Protein AF-U4LTZ2-F1 (afdb_monomer_lite)

Foldseek 3Di:
DDDDDDDDPPPPPPLDALVVLLVVLVVCVVVVVLVSSLVSLVSSCVVPVLPLSSLLSNLVSCVSVVVLVVSLVSLVSSCVNDPDPVSNVVSLLSNLVSCLLQLVLVVSLVSLVPDDDDPSSVVSNCSSCCSVVVDPCLVSLVSNLPSPDPAQALVNVVVVCVVPVDAAAEEAEADEPDQCVVVLVNVLRVLVNVVVDDDDDHHYHYDHHYPDLLSVLLVLLLLVLLQVLQVLQVVPPPPDPVSVLSNLLSLVLNLCLEANQKFFPVSLVVSLVLLVQLVVCPQQSVRPNDHDDPVSVVSSNVVSVVSNPDPADPDPPPLCVQVPLVPPPPPPVPVVVQPVPVVNCVSLDPVVVLQVVVCNNGVDHDRDLVCCCVPPVVLNVLSVPDDPPPRNPVNSVCCNPGMGGNPSYDPDPVSHPSRPSVSSCCVPPVVSSHSD

Radius of gyration: 26.59 Å; chains: 1; bounding box: 80×64×67 Å

Sequence (436 aa):
MVGSKIATTNDSAEILPAWIALNNAKAQYSDGDFLTAIQSCLHALKFDSSDRAALLTLSAAYYEAGLYTKCRVWTLKALSLAEDRKDIQTLMLRHVTCCIYLGRFSEARGALDCFTRTKETERLATAAEIEYNADPPETKMLRESWKTFPAFTAGQLNNIRQKKKSPLDMHFFHAATIDAKDVFTQLQQICFYEEIQTDKLDKFYFEVSDFRPETMARNVIIFRMLHEVSKIQFTKISSTLETTERQQFIVGVIWYIYSEGIMPGYVETYILDLIRDMKEAGDSFGIPWIKCDPNTRARILDIWDYWAKTPGPHCTLGMNYCKLEPSSSDISGNDTFILQSPGVVQLLGQKVEMEYTNYMATGIVYPPSHVMTLMEPELATIIAEAKEGETPNKLLAYLEKNWKENRFGSKDPEDEHHCFGITLFMKRNPHQLLNL

pLDDT: mean 75.07, std 19.48, range [31.27, 97.94]

Secondary structure (DSSP, 8-state):
-----------------HHHHHHHHHHHHHTT-HHHHHHHHHHHHHH-TT-HHHHHHHHHHHHHTT-HHHHHHHHHHHHHT--SHHHHHHHHHHHHHHHHHTT-HHHHHHHHTTSPP-HHHHHHHHHHHHHHHH--HHHHHHHHHTTTS----HHHHHHHHHHH-SPPEEEEEEESS--HHHHHHHHHHHHHHHHT--S---EEEEEEE-S-HHHHHHHHHHHHHHHHHHHHHHT-----HHHHHHHHHHHHHHHHHHH-SEEEHHHHHHHHHHHHHHHHTGGGTT-TT----HHHHHHHHHHHHHHHH--S-S-SS-GGGGG----TTT--TTSTHHHHSHHHHHHH-HHHHHHHHHHHHHS-PPPPHHHHHHH-HHHHHHHHH--TTTHHHHHHHHHHHHEEE-TTS---GGGGGG-HHHHHHHHH-GGGTT--

Structure (mmCIF, N/CA/C/O backbone):
data_AF-U4LTZ2-F1
#
_entry.id   AF-U4LTZ2-F1
#
loop_
_atom_site.group_PDB
_atom_site.id
_atom_site.type_symbol
_atom_site.label_atom_id
_atom_site.label_alt_id
_atom_site.label_comp_id
_atom_site.label_asym_id
_atom_site.label_entity_id
_atom_site.label_seq_id
_atom_site.pdbx_PDB_ins_code
_atom_site.Cartn_x
_atom_site.Cartn_y
_atom_site.Cartn_z
_atom_site.occupancy
_atom_site.B_iso_or_equiv
_atom_site.auth_seq_id
_atom_site.auth_comp_id
_atom_site.auth_asym_id
_atom_site.auth_atom_id
_atom_site.pdbx_PDB_model_num
ATOM 1 N N . MET A 1 1 ? 52.451 -40.640 6.951 1.00 38.72 1 MET A N 1
ATOM 2 C CA . MET A 1 1 ? 52.751 -39.630 5.914 1.00 38.72 1 MET A CA 1
ATOM 3 C C . MET A 1 1 ? 51.749 -39.807 4.786 1.00 38.72 1 MET A C 1
ATOM 5 O O . MET A 1 1 ? 51.929 -40.680 3.953 1.00 38.72 1 MET A O 1
ATOM 9 N N . VAL A 1 2 ? 50.651 -39.052 4.821 1.00 34.81 2 VAL A N 1
ATOM 10 C CA . VAL A 1 2 ? 49.630 -39.012 3.764 1.00 34.81 2 VAL A CA 1
ATOM 11 C C . VAL A 1 2 ? 49.649 -37.578 3.253 1.00 34.81 2 VAL A C 1
ATOM 13 O O . VAL A 1 2 ? 49.277 -36.664 3.980 1.00 34.81 2 VAL A O 1
ATOM 16 N N . GLY A 1 3 ? 50.212 -37.369 2.064 1.00 34.78 3 GLY A N 1
ATOM 17 C CA . GLY A 1 3 ? 50.300 -36.050 1.444 1.00 34.78 3 GLY A CA 1
ATOM 18 C C . GLY A 1 3 ? 49.043 -35.768 0.634 1.00 34.78 3 GLY A C 1
ATOM 19 O O . GLY A 1 3 ? 48.853 -36.370 -0.421 1.00 34.78 3 GLY A O 1
ATOM 20 N N . SER A 1 4 ? 48.193 -34.855 1.108 1.00 39.09 4 SER A N 1
ATOM 21 C CA . SER A 1 4 ? 47.094 -34.310 0.313 1.00 39.09 4 SER A CA 1
ATOM 22 C C . SER A 1 4 ? 47.651 -33.310 -0.702 1.00 39.09 4 SER A C 1
ATOM 24 O O . SER A 1 4 ? 48.144 -32.244 -0.329 1.00 39.09 4 SER A O 1
ATOM 26 N N . LYS A 1 5 ? 47.567 -33.637 -1.993 1.00 42.34 5 LYS A N 1
ATOM 27 C CA . LYS A 1 5 ? 47.712 -32.650 -3.066 1.00 42.34 5 LYS A CA 1
ATOM 28 C C . LYS A 1 5 ? 46.421 -31.837 -3.139 1.00 42.34 5 LYS A C 1
ATOM 30 O O . LYS A 1 5 ? 45.392 -32.355 -3.556 1.00 42.34 5 LYS A O 1
ATOM 35 N N . ILE A 1 6 ? 46.495 -30.576 -2.730 1.00 42.31 6 ILE A N 1
ATOM 36 C CA . ILE A 1 6 ? 45.483 -29.566 -3.038 1.00 42.31 6 ILE A CA 1
ATOM 37 C C . ILE A 1 6 ? 45.640 -29.246 -4.528 1.00 42.31 6 ILE A C 1
ATOM 39 O O . ILE A 1 6 ? 46.666 -28.711 -4.945 1.00 42.31 6 ILE A O 1
ATOM 43 N N . ALA A 1 7 ? 44.656 -29.636 -5.335 1.00 38.16 7 ALA A N 1
ATOM 44 C CA . ALA A 1 7 ? 44.539 -29.191 -6.714 1.00 38.16 7 ALA A CA 1
ATOM 45 C C . ALA A 1 7 ? 43.946 -27.778 -6.702 1.00 38.16 7 ALA A C 1
ATOM 47 O O . ALA A 1 7 ? 42.752 -27.598 -6.491 1.00 38.16 7 ALA A O 1
ATOM 48 N N . THR A 1 8 ? 44.791 -26.770 -6.886 1.00 38.75 8 THR A N 1
ATOM 49 C CA . THR A 1 8 ? 44.350 -25.416 -7.220 1.00 38.75 8 THR A CA 1
ATOM 50 C C . THR A 1 8 ? 43.966 -25.405 -8.696 1.00 38.75 8 THR A C 1
ATOM 52 O O . THR A 1 8 ? 44.840 -25.388 -9.566 1.00 38.75 8 THR A O 1
ATOM 55 N N . THR A 1 9 ? 42.669 -25.457 -8.992 1.00 39.28 9 THR A N 1
ATOM 56 C CA . THR A 1 9 ? 42.139 -25.113 -10.314 1.00 39.28 9 THR A CA 1
ATOM 57 C C . THR A 1 9 ? 42.358 -23.620 -10.526 1.00 39.28 9 THR A C 1
ATOM 59 O O . THR A 1 9 ? 41.601 -22.782 -10.044 1.00 39.28 9 THR A O 1
ATOM 62 N N . ASN A 1 10 ? 43.455 -23.288 -11.202 1.00 42.06 10 ASN A N 1
ATOM 63 C CA . ASN A 1 10 ? 43.619 -21.999 -11.855 1.00 42.06 10 ASN A CA 1
ATOM 64 C C . ASN A 1 10 ? 42.600 -21.957 -13.003 1.00 42.06 10 ASN A C 1
ATOM 66 O O . ASN A 1 10 ? 42.905 -22.387 -14.113 1.00 42.06 10 ASN A O 1
ATOM 70 N N . ASP A 1 11 ? 41.394 -21.459 -12.731 1.00 44.59 11 ASP A N 1
ATOM 71 C CA . ASP A 1 11 ? 40.487 -20.968 -13.770 1.00 44.59 11 ASP A CA 1
ATOM 72 C C . ASP A 1 11 ? 41.087 -19.673 -14.330 1.00 44.59 11 ASP A C 1
ATOM 74 O O . ASP A 1 11 ? 40.676 -18.554 -14.016 1.00 44.59 11 ASP A O 1
ATOM 78 N N . SER A 1 12 ? 42.124 -19.815 -15.155 1.00 49.34 12 SER A N 1
ATOM 79 C CA . SER A 1 12 ? 42.506 -18.769 -16.092 1.00 49.34 12 SER A CA 1
ATOM 80 C C . SER A 1 12 ? 41.389 -18.688 -17.123 1.00 49.34 12 SER A C 1
ATOM 82 O O . SER A 1 12 ? 41.449 -19.365 -18.148 1.00 49.34 12 SER A O 1
ATOM 84 N N . ALA A 1 13 ? 40.340 -17.922 -16.806 1.00 59.56 13 ALA A N 1
ATOM 85 C CA . ALA A 1 13 ? 39.268 -17.606 -17.734 1.00 59.56 13 ALA A CA 1
ATOM 86 C C . ALA A 1 13 ? 39.912 -17.126 -19.036 1.00 59.56 13 ALA A C 1
ATOM 88 O O . ALA A 1 13 ? 40.577 -16.087 -19.067 1.00 59.56 13 ALA A O 1
ATOM 89 N N . GLU A 1 14 ? 39.798 -17.953 -20.072 1.00 68.69 14 GLU A N 1
ATOM 90 C CA . GLU A 1 14 ? 40.414 -17.713 -21.364 1.00 68.69 14 GLU A CA 1
ATOM 91 C C . GLU A 1 14 ? 39.910 -16.356 -21.863 1.00 68.69 14 GLU A C 1
ATOM 93 O O . GLU A 1 14 ? 38.704 -16.129 -21.987 1.00 68.69 14 GLU A O 1
ATOM 98 N N . ILE A 1 15 ? 40.831 -15.403 -22.030 1.00 74.94 15 ILE A N 1
ATOM 99 C CA . ILE A 1 15 ? 40.488 -14.042 -22.434 1.00 74.94 15 ILE A CA 1
ATOM 100 C C . ILE A 1 15 ? 40.034 -14.117 -23.891 1.00 74.94 15 ILE A C 1
ATOM 102 O O . ILE A 1 15 ? 40.852 -14.118 -24.811 1.00 74.94 15 ILE A O 1
ATOM 106 N N . LEU A 1 16 ? 38.722 -14.220 -24.096 1.00 79.50 16 LEU A N 1
ATOM 107 C CA . LEU A 1 16 ? 38.135 -14.245 -25.425 1.00 79.50 16 LEU A CA 1
ATOM 108 C C . LEU A 1 16 ? 38.397 -12.897 -26.115 1.00 79.50 16 LEU A C 1
ATOM 110 O O . LEU A 1 16 ? 38.091 -11.846 -25.547 1.00 79.50 16 LEU A O 1
ATOM 114 N N . PRO A 1 17 ? 38.923 -12.890 -27.353 1.00 89.62 17 PRO A N 1
ATOM 115 C CA . PRO A 1 17 ? 39.001 -11.681 -28.158 1.00 89.62 17 PRO A CA 1
ATOM 116 C C . PRO A 1 17 ? 37.637 -10.985 -28.264 1.00 89.62 17 PRO A C 1
ATOM 118 O O . PRO A 1 17 ? 36.605 -11.644 -28.416 1.00 89.62 17 PRO A O 1
ATOM 121 N N . ALA A 1 18 ? 37.637 -9.648 -28.260 1.00 89.38 18 ALA A N 1
ATOM 122 C CA . ALA A 1 18 ? 36.423 -8.823 -28.250 1.00 89.38 18 ALA A CA 1
ATOM 123 C C . ALA A 1 18 ? 35.392 -9.216 -29.327 1.00 89.38 18 ALA A C 1
ATOM 125 O O . ALA A 1 18 ? 34.194 -9.288 -29.056 1.00 89.38 18 ALA A O 1
ATOM 126 N N . TRP A 1 19 ? 35.861 -9.544 -30.536 1.00 92.38 19 TRP A N 1
ATOM 127 C CA . TRP A 1 19 ? 34.999 -9.938 -31.653 1.00 92.38 19 TRP A CA 1
ATOM 128 C C . TRP A 1 19 ? 34.313 -11.299 -31.440 1.00 92.38 19 TRP A C 1
ATOM 130 O O . TRP A 1 19 ? 33.182 -11.483 -31.891 1.00 92.38 19 TRP A O 1
ATOM 140 N N . ILE A 1 20 ? 34.952 -12.239 -30.726 1.00 94.06 20 ILE A N 1
ATOM 141 C CA . ILE A 1 20 ? 34.343 -13.531 -30.372 1.00 94.06 20 ILE A CA 1
ATOM 142 C C . ILE A 1 20 ? 33.246 -13.305 -29.334 1.00 94.06 20 ILE A C 1
ATOM 144 O O . ILE A 1 20 ? 32.132 -13.796 -29.501 1.00 94.06 20 ILE A O 1
ATOM 148 N N . ALA A 1 21 ? 33.528 -12.499 -28.307 1.00 92.62 21 ALA A N 1
ATOM 149 C CA . ALA A 1 21 ? 32.544 -12.151 -27.287 1.00 92.62 21 ALA A CA 1
ATOM 150 C C . ALA A 1 21 ? 31.312 -11.453 -27.888 1.00 92.62 21 ALA A C 1
ATOM 152 O O . ALA A 1 21 ? 30.181 -11.790 -27.543 1.00 92.62 21 ALA A O 1
ATOM 153 N N . LEU A 1 22 ? 31.507 -10.544 -28.849 1.00 96.12 22 LEU A N 1
ATOM 154 C CA . LEU A 1 22 ? 30.402 -9.894 -29.552 1.00 96.12 22 LEU A CA 1
ATOM 155 C C . LEU A 1 22 ? 29.582 -10.871 -30.413 1.00 96.12 22 LEU A C 1
ATOM 157 O O . LEU A 1 22 ? 28.353 -10.787 -30.431 1.00 96.12 22 LEU A O 1
ATOM 161 N N . ASN A 1 23 ? 30.227 -11.798 -31.126 1.00 97.06 23 ASN A N 1
ATOM 162 C CA . ASN A 1 23 ? 29.515 -12.807 -31.916 1.00 97.06 23 ASN A CA 1
ATOM 163 C C . ASN A 1 23 ? 28.696 -13.748 -31.026 1.00 97.06 23 ASN A C 1
ATOM 165 O O . ASN A 1 23 ? 27.533 -14.014 -31.333 1.00 97.06 23 ASN A O 1
ATOM 169 N N . ASN A 1 24 ? 29.260 -14.170 -29.891 1.00 95.38 24 ASN A N 1
ATOM 170 C CA . ASN A 1 24 ? 28.544 -14.956 -28.888 1.00 95.38 24 ASN A CA 1
ATOM 171 C C . ASN A 1 24 ? 27.339 -14.186 -28.340 1.00 95.38 24 ASN A C 1
ATOM 173 O O . ASN A 1 24 ? 26.249 -14.744 -28.269 1.00 95.38 24 ASN A O 1
ATOM 177 N N . ALA A 1 25 ? 27.501 -12.892 -28.040 1.00 96.62 25 ALA A N 1
ATOM 178 C CA . ALA A 1 25 ? 26.405 -12.056 -27.556 1.00 96.62 25 ALA A CA 1
ATOM 179 C C . ALA A 1 25 ? 25.235 -11.988 -28.551 1.00 96.62 25 ALA A C 1
ATOM 181 O O . ALA A 1 25 ? 24.076 -12.073 -28.153 1.00 96.62 25 ALA A O 1
ATOM 182 N N . LYS A 1 26 ? 25.521 -11.862 -29.854 1.00 97.44 26 LYS A N 1
ATOM 183 C CA . LYS A 1 26 ? 24.489 -11.834 -30.904 1.00 97.44 26 LYS A CA 1
ATOM 184 C C . LYS A 1 26 ? 23.765 -13.173 -31.052 1.00 97.44 26 LYS A C 1
ATOM 186 O O . LYS A 1 26 ? 22.551 -13.172 -31.258 1.00 97.44 26 LYS A O 1
ATOM 191 N N . ALA A 1 27 ? 24.493 -14.286 -30.952 1.00 97.12 27 ALA A N 1
ATOM 192 C CA . ALA A 1 27 ? 23.903 -15.623 -30.970 1.00 97.12 27 ALA A CA 1
ATOM 193 C C . ALA A 1 27 ? 22.973 -15.817 -29.762 1.00 97.12 27 ALA A C 1
ATOM 195 O O . ALA A 1 27 ? 21.786 -16.054 -29.940 1.00 97.12 27 ALA A O 1
ATOM 196 N N . GLN A 1 28 ? 23.475 -15.547 -28.554 1.00 96.94 28 GLN A N 1
ATOM 197 C CA . GLN A 1 28 ? 22.717 -15.640 -27.300 1.00 96.94 28 GLN A CA 1
ATOM 198 C C . GLN A 1 28 ? 21.469 -14.752 -27.301 1.00 96.94 28 GLN A C 1
ATOM 200 O O . GLN A 1 28 ? 20.395 -15.185 -26.894 1.00 96.94 28 GLN A O 1
ATOM 205 N N . TYR A 1 29 ? 21.584 -13.520 -27.809 1.00 96.31 29 TYR A N 1
ATOM 206 C CA . TYR A 1 29 ? 20.436 -12.628 -27.961 1.00 96.31 29 TYR A CA 1
ATOM 207 C C . TYR A 1 29 ? 19.381 -13.214 -28.910 1.00 96.31 29 TYR A C 1
ATOM 209 O O . TYR A 1 29 ? 18.190 -13.139 -28.621 1.00 96.31 29 TYR A O 1
ATOM 217 N N . SER A 1 30 ? 19.810 -13.816 -30.023 1.00 95.38 30 SER A N 1
ATOM 218 C CA . SER A 1 30 ? 18.905 -14.454 -30.990 1.00 95.38 30 SER A CA 1
ATOM 219 C C . SER A 1 30 ? 18.222 -15.699 -30.414 1.00 95.38 30 SER A C 1
ATOM 221 O O . SER A 1 30 ? 17.079 -15.977 -30.767 1.00 95.38 30 SER A O 1
ATOM 223 N N . ASP A 1 31 ? 18.892 -16.395 -29.494 1.00 94.25 31 ASP A N 1
ATOM 224 C CA . ASP A 1 31 ? 18.363 -17.556 -28.770 1.00 94.25 31 ASP A CA 1
ATOM 225 C C . ASP A 1 31 ? 17.427 -17.168 -27.605 1.00 94.25 31 ASP A C 1
ATOM 227 O O . ASP A 1 31 ? 16.821 -18.035 -26.977 1.00 94.25 31 ASP A O 1
ATOM 231 N N . GLY A 1 32 ? 17.287 -15.870 -27.305 1.00 91.62 32 GLY A N 1
ATOM 232 C CA . GLY A 1 32 ? 16.475 -15.362 -26.195 1.00 91.62 32 GLY A CA 1
ATOM 233 C C . GLY A 1 32 ? 17.164 -15.406 -24.824 1.00 91.62 32 GLY A C 1
ATOM 234 O O . GLY A 1 32 ? 16.552 -15.041 -23.821 1.00 91.62 32 GLY A O 1
ATOM 235 N N . ASP A 1 33 ? 18.438 -15.805 -24.754 1.00 92.81 33 ASP A N 1
ATOM 236 C CA . ASP A 1 33 ? 19.234 -15.769 -23.523 1.00 92.81 33 ASP A CA 1
ATOM 237 C C . ASP A 1 33 ? 19.848 -14.377 -23.313 1.00 92.81 33 ASP 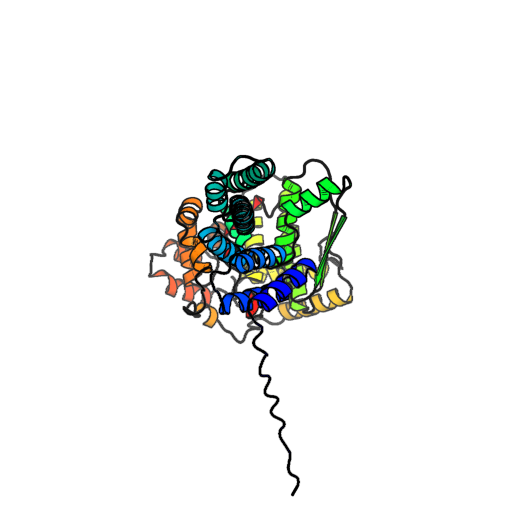A C 1
ATOM 239 O O . ASP A 1 33 ? 21.037 -14.110 -23.532 1.00 92.81 33 ASP A O 1
ATOM 243 N N . PHE A 1 34 ? 18.993 -13.444 -22.902 1.00 93.44 34 PHE A N 1
ATOM 244 C CA . PHE A 1 34 ? 19.362 -12.039 -22.778 1.00 93.44 34 PHE A CA 1
ATOM 245 C C . PHE A 1 34 ? 20.395 -11.779 -21.674 1.00 93.44 34 PHE A C 1
ATOM 247 O O . PHE A 1 34 ? 21.221 -10.876 -21.819 1.00 93.44 34 PHE A O 1
ATOM 254 N N . LEU A 1 35 ? 20.395 -12.557 -20.584 1.00 92.50 35 LEU A N 1
ATOM 255 C CA . LEU A 1 35 ? 21.333 -12.357 -19.472 1.00 92.50 35 LEU A CA 1
ATOM 256 C C . LEU A 1 35 ? 22.758 -12.747 -19.867 1.00 92.50 35 LEU A C 1
ATOM 258 O O . LEU A 1 35 ? 23.694 -11.990 -19.588 1.00 92.50 35 LEU A O 1
ATOM 262 N N . THR A 1 36 ? 22.928 -13.868 -20.569 1.00 93.31 36 THR A N 1
ATOM 263 C CA . THR A 1 36 ? 24.247 -14.268 -21.069 1.00 93.31 36 THR A CA 1
ATOM 264 C C . THR A 1 36 ? 24.713 -13.327 -22.184 1.00 93.31 36 THR A C 1
ATOM 266 O O . THR A 1 36 ? 25.872 -12.900 -22.180 1.00 93.31 36 THR A O 1
ATOM 269 N N . ALA A 1 37 ? 23.806 -12.879 -23.063 1.00 95.81 37 ALA A N 1
ATOM 270 C CA . ALA A 1 37 ? 24.116 -11.868 -24.077 1.00 95.81 37 ALA A CA 1
ATOM 271 C C . ALA A 1 37 ? 24.636 -10.555 -23.456 1.00 95.81 37 ALA A C 1
ATOM 273 O O . ALA A 1 37 ? 25.627 -9.991 -23.929 1.00 95.81 37 ALA A O 1
ATOM 274 N N . ILE A 1 38 ? 24.023 -10.092 -22.356 1.00 96.19 38 ILE A N 1
ATOM 275 C CA . ILE A 1 38 ? 24.481 -8.918 -21.593 1.00 96.19 38 ILE A CA 1
ATOM 276 C C . ILE A 1 38 ? 25.919 -9.113 -21.099 1.00 96.19 38 ILE A C 1
ATOM 278 O O . ILE A 1 38 ? 26.748 -8.217 -21.274 1.00 96.19 38 ILE A O 1
ATOM 282 N N . GLN A 1 39 ? 26.234 -10.264 -20.497 1.00 96.12 39 GLN A N 1
ATOM 283 C CA . GLN A 1 39 ? 27.578 -10.548 -19.982 1.00 96.12 39 GLN A CA 1
ATOM 284 C C . GLN A 1 39 ? 28.625 -10.552 -21.104 1.00 96.12 39 GLN A C 1
ATOM 286 O O . GLN A 1 39 ? 29.668 -9.907 -20.971 1.00 96.12 39 GLN A O 1
ATOM 291 N N . SER A 1 40 ? 28.320 -11.202 -22.228 1.00 96.12 40 SER A N 1
ATOM 292 C CA . SER A 1 40 ? 29.186 -11.253 -23.410 1.00 96.12 40 SER A CA 1
ATOM 293 C C . SER A 1 40 ? 29.420 -9.861 -24.015 1.00 96.12 40 SER A C 1
ATOM 295 O O . SER A 1 40 ? 30.558 -9.498 -24.321 1.00 96.12 40 SER A O 1
ATOM 297 N N . CYS A 1 41 ? 28.378 -9.027 -24.109 1.00 97.50 41 CYS A N 1
ATOM 298 C CA . CYS A 1 41 ? 28.506 -7.633 -24.538 1.00 97.50 41 CYS A CA 1
ATOM 299 C C . CYS A 1 41 ? 29.369 -6.801 -23.583 1.00 97.50 41 CYS A C 1
ATOM 301 O O . CYS A 1 41 ? 30.236 -6.054 -24.032 1.00 97.50 41 CYS A O 1
ATOM 303 N N . LEU A 1 42 ? 29.159 -6.921 -22.268 1.00 96.44 42 LEU A N 1
ATOM 304 C CA . LEU A 1 42 ? 29.979 -6.222 -21.275 1.00 96.44 42 LEU A CA 1
ATOM 305 C C . LEU A 1 42 ? 31.443 -6.665 -21.347 1.00 96.44 42 LEU A C 1
ATOM 307 O O . LEU A 1 42 ? 32.329 -5.836 -21.165 1.00 96.44 42 LEU A O 1
ATOM 311 N N . HIS A 1 43 ? 31.705 -7.942 -21.636 1.00 93.75 43 HIS A N 1
ATOM 312 C CA . HIS A 1 43 ? 33.056 -8.442 -21.865 1.00 93.75 43 HIS A CA 1
ATOM 313 C C . HIS A 1 43 ? 33.688 -7.813 -23.112 1.00 93.75 43 HIS A C 1
ATOM 315 O O . HIS A 1 43 ? 34.793 -7.288 -23.012 1.00 93.75 43 HIS A O 1
ATOM 321 N N . ALA A 1 44 ? 32.982 -7.771 -24.248 1.00 95.44 44 ALA A N 1
ATOM 322 C CA . ALA A 1 44 ? 33.462 -7.094 -25.457 1.00 95.44 44 ALA A CA 1
ATOM 323 C C . ALA A 1 44 ? 33.793 -5.609 -25.192 1.00 95.44 44 ALA A C 1
ATOM 325 O O . ALA A 1 44 ? 34.866 -5.130 -25.563 1.00 95.44 44 ALA A O 1
ATOM 326 N N . LEU A 1 45 ? 32.932 -4.913 -24.441 1.00 95.44 45 LEU A N 1
ATOM 327 C CA . LEU A 1 45 ? 33.111 -3.502 -24.079 1.00 95.44 45 LEU A CA 1
ATOM 328 C C . LEU A 1 45 ? 34.278 -3.232 -23.115 1.00 95.44 45 LEU A C 1
ATOM 330 O O . LEU A 1 45 ? 34.669 -2.075 -22.957 1.00 95.44 45 LEU A O 1
ATOM 334 N N . LYS A 1 46 ? 34.850 -4.257 -22.466 1.00 95.38 46 LYS A N 1
ATOM 335 C CA . LYS A 1 46 ? 36.096 -4.098 -21.692 1.00 95.38 46 LYS A CA 1
ATOM 336 C C . LYS A 1 46 ? 37.305 -3.859 -22.596 1.00 95.38 46 LYS A C 1
ATOM 338 O O . LYS A 1 46 ? 38.243 -3.202 -22.160 1.00 95.38 46 LYS A O 1
ATOM 343 N N . PHE A 1 47 ? 37.289 -4.386 -23.820 1.00 94.38 47 PHE A N 1
ATOM 344 C CA . PHE A 1 47 ? 38.374 -4.202 -24.790 1.00 94.38 47 PHE A CA 1
ATOM 345 C C . PHE A 1 47 ? 38.194 -2.930 -25.603 1.00 94.38 47 PHE A C 1
ATOM 347 O O . PHE A 1 47 ? 39.160 -2.210 -25.833 1.00 94.38 47 PHE A O 1
ATOM 354 N N . ASP A 1 48 ? 36.957 -2.646 -26.004 1.00 95.38 48 ASP A N 1
ATOM 355 C CA . ASP A 1 48 ? 36.599 -1.412 -26.688 1.00 95.38 48 ASP A CA 1
ATOM 356 C C . ASP A 1 48 ? 35.288 -0.870 -26.121 1.00 95.38 48 ASP A C 1
ATOM 358 O O . ASP A 1 48 ? 34.190 -1.298 -26.474 1.00 95.38 48 ASP A O 1
ATOM 362 N N . SER A 1 49 ? 35.404 0.113 -25.230 1.00 95.56 49 SER A N 1
ATOM 363 C CA . SER A 1 49 ? 34.248 0.715 -24.558 1.00 95.56 49 SER A CA 1
ATOM 364 C C . SER A 1 49 ? 33.338 1.540 -25.482 1.00 95.56 49 SER A C 1
ATOM 366 O O . SER A 1 49 ? 32.251 1.952 -25.046 1.00 95.56 49 SER A O 1
ATOM 368 N N . SER A 1 50 ? 33.790 1.784 -26.717 1.00 95.81 50 SER A N 1
ATOM 369 C CA . SER A 1 50 ? 33.100 2.503 -27.787 1.00 95.81 50 SER A CA 1
ATOM 370 C C . SER A 1 50 ? 32.611 1.597 -28.920 1.00 95.81 50 SER A C 1
ATOM 372 O O . SER A 1 50 ? 32.042 2.117 -29.880 1.00 95.81 50 SER A O 1
ATOM 374 N N . ASP A 1 51 ? 32.753 0.268 -28.808 1.00 96.12 51 ASP A N 1
ATOM 375 C CA . ASP A 1 51 ? 32.246 -0.666 -29.820 1.00 96.12 51 ASP A CA 1
ATOM 376 C C . ASP A 1 51 ? 30.729 -0.484 -29.999 1.00 96.12 51 ASP A C 1
ATOM 378 O O . ASP A 1 51 ? 29.898 -0.856 -29.157 1.00 96.12 51 ASP A O 1
ATOM 382 N N . ARG A 1 52 ? 30.365 0.097 -31.145 1.00 95.00 52 ARG A N 1
ATOM 383 C CA . ARG A 1 52 ? 28.987 0.445 -31.496 1.00 95.00 52 ARG A CA 1
ATOM 384 C C . ARG A 1 52 ? 28.078 -0.779 -31.530 1.00 95.00 52 ARG A C 1
ATOM 386 O O . ARG A 1 52 ? 26.944 -0.722 -31.052 1.00 95.00 52 ARG A O 1
ATOM 393 N N . ALA A 1 53 ? 28.554 -1.886 -32.097 1.00 95.19 53 ALA A N 1
ATOM 394 C CA . ALA A 1 53 ? 27.761 -3.098 -32.249 1.00 95.19 53 ALA A CA 1
ATOM 395 C C . ALA A 1 53 ? 27.512 -3.766 -30.890 1.00 95.19 53 ALA A C 1
ATOM 397 O O . ALA A 1 53 ? 26.406 -4.265 -30.645 1.00 95.19 53 ALA A O 1
ATOM 398 N N . ALA A 1 54 ? 28.496 -3.722 -29.991 1.00 97.12 54 ALA A N 1
ATOM 399 C CA . ALA A 1 54 ? 28.335 -4.192 -28.622 1.00 97.12 54 ALA A CA 1
ATOM 400 C C . ALA A 1 54 ? 27.330 -3.333 -27.835 1.00 97.12 54 ALA A C 1
ATOM 402 O O . ALA A 1 54 ? 26.451 -3.891 -27.183 1.00 97.12 54 ALA A O 1
ATOM 403 N N . LEU A 1 55 ? 27.376 -1.999 -27.945 1.00 97.75 55 LEU A N 1
ATOM 404 C CA . LEU A 1 55 ? 26.421 -1.098 -27.275 1.00 97.75 55 LEU A CA 1
ATOM 405 C C . LEU A 1 55 ? 24.975 -1.259 -27.784 1.00 97.75 55 LEU A C 1
ATOM 407 O O . LEU A 1 55 ? 24.023 -1.267 -26.992 1.00 97.75 55 LEU A O 1
ATOM 411 N N . LEU A 1 56 ? 24.796 -1.417 -29.099 1.00 97.06 56 LEU A N 1
ATOM 412 C CA . LEU A 1 56 ? 23.489 -1.672 -29.716 1.00 97.06 56 LEU A CA 1
ATOM 413 C C . LEU A 1 56 ? 22.875 -2.982 -29.215 1.00 97.06 56 LEU A C 1
ATOM 415 O O . LEU A 1 56 ? 21.706 -3.001 -28.822 1.00 97.06 56 LEU A O 1
ATOM 419 N N . THR A 1 57 ? 23.675 -4.050 -29.194 1.00 97.56 57 THR A N 1
ATOM 420 C CA . THR A 1 57 ? 23.247 -5.380 -28.736 1.00 97.56 57 THR A CA 1
ATOM 421 C C . THR A 1 57 ? 22.977 -5.376 -27.231 1.00 97.56 57 THR A C 1
ATOM 423 O O . THR A 1 57 ? 21.950 -5.881 -26.792 1.00 97.56 57 THR A O 1
ATOM 426 N N . LEU A 1 58 ? 23.828 -4.716 -26.438 1.00 97.94 58 LEU A N 1
ATOM 427 C CA . LEU A 1 58 ? 23.674 -4.611 -24.987 1.00 97.94 58 LEU A CA 1
ATOM 428 C C . LEU A 1 58 ? 22.385 -3.888 -24.591 1.00 97.94 58 LEU A C 1
ATOM 430 O O . LEU A 1 58 ? 21.646 -4.358 -23.729 1.00 97.94 58 LEU A O 1
ATOM 434 N N . SER A 1 59 ? 22.104 -2.740 -25.214 1.00 97.81 59 SER A N 1
ATOM 435 C CA . SER A 1 59 ? 20.864 -2.008 -24.943 1.00 97.81 59 SER A CA 1
ATOM 436 C C . SER A 1 59 ? 19.627 -2.801 -25.375 1.00 97.81 59 SER A C 1
ATOM 438 O O . SER A 1 59 ? 18.628 -2.776 -24.667 1.00 97.81 59 SER A O 1
ATOM 440 N N . ALA A 1 60 ? 19.693 -3.549 -26.482 1.00 97.19 60 ALA A N 1
ATOM 441 C CA . ALA A 1 60 ? 18.612 -4.441 -26.896 1.00 97.19 60 ALA A CA 1
ATOM 442 C C . ALA A 1 60 ? 18.389 -5.575 -25.882 1.00 97.19 60 ALA A C 1
ATOM 444 O O . ALA A 1 60 ? 17.262 -5.802 -25.461 1.00 97.19 60 ALA A O 1
ATOM 445 N N . ALA A 1 61 ? 19.456 -6.234 -25.430 1.00 96.12 61 ALA A N 1
ATOM 446 C CA . ALA A 1 61 ? 19.369 -7.316 -24.453 1.00 96.12 61 ALA A CA 1
ATOM 447 C C . ALA A 1 61 ? 18.812 -6.835 -23.101 1.00 96.12 61 ALA A C 1
ATOM 449 O O . ALA A 1 61 ? 17.948 -7.488 -22.524 1.00 96.12 61 ALA A O 1
ATOM 450 N N . TYR A 1 62 ? 19.225 -5.654 -22.622 1.00 95.94 62 TYR A N 1
ATOM 451 C CA . TYR A 1 62 ? 18.625 -5.057 -21.422 1.00 95.94 62 TYR A CA 1
ATOM 452 C C . TYR A 1 62 ? 17.142 -4.716 -21.595 1.00 95.94 62 TYR A C 1
ATOM 454 O O . TYR A 1 62 ? 16.395 -4.809 -20.622 1.00 95.94 62 TYR A O 1
ATOM 462 N N . TYR A 1 63 ? 16.727 -4.292 -22.792 1.00 94.81 63 TYR A N 1
ATOM 463 C CA . TYR A 1 63 ? 15.327 -3.999 -23.090 1.00 94.81 63 TYR A CA 1
ATOM 464 C C . TYR A 1 63 ? 14.465 -5.262 -23.008 1.00 94.81 63 TYR A C 1
ATOM 466 O O . TYR A 1 63 ? 13.489 -5.275 -22.264 1.00 94.81 63 TYR A O 1
ATOM 474 N N . GLU A 1 64 ? 14.861 -6.330 -23.707 1.00 91.19 64 GLU A N 1
ATOM 475 C CA . GLU A 1 64 ? 14.115 -7.598 -23.722 1.00 91.19 64 GLU A CA 1
ATOM 476 C C . GLU A 1 64 ? 14.099 -8.288 -22.347 1.00 91.19 64 GLU A C 1
ATOM 478 O O . GLU A 1 64 ? 13.124 -8.936 -21.982 1.00 91.19 64 GLU A O 1
ATOM 483 N N . ALA A 1 65 ? 15.141 -8.087 -21.533 1.00 81.69 65 ALA A N 1
ATOM 484 C CA . ALA A 1 65 ? 15.187 -8.559 -20.149 1.00 81.69 65 ALA A CA 1
ATOM 485 C C . ALA A 1 65 ? 14.340 -7.718 -19.165 1.00 81.69 65 ALA A C 1
ATOM 487 O O . ALA A 1 65 ? 14.361 -7.988 -17.965 1.00 81.69 65 ALA A O 1
ATOM 488 N N . GLY A 1 66 ? 13.653 -6.661 -19.619 1.00 79.94 66 GLY A N 1
ATOM 489 C CA . GLY A 1 66 ? 12.853 -5.772 -18.765 1.00 79.94 66 GLY A CA 1
ATOM 490 C C . GLY A 1 66 ? 13.668 -4.842 -17.852 1.00 79.94 66 GLY A C 1
ATOM 491 O O . GLY A 1 66 ? 13.118 -4.158 -16.991 1.00 79.94 66 GLY A O 1
ATOM 492 N N . LEU A 1 67 ? 14.989 -4.764 -18.034 1.00 82.69 67 LEU A N 1
ATOM 493 C CA . LEU A 1 67 ? 15.906 -3.973 -17.205 1.00 82.69 67 LEU A CA 1
ATOM 494 C C . LEU A 1 67 ? 16.008 -2.523 -17.717 1.00 82.69 67 LEU A C 1
ATOM 496 O O . LEU A 1 67 ? 17.088 -2.033 -18.073 1.00 82.69 67 LEU A O 1
ATOM 500 N N . TYR A 1 68 ? 14.875 -1.817 -17.757 1.00 87.31 68 TYR A N 1
ATOM 501 C CA . TYR A 1 68 ? 14.720 -0.542 -18.472 1.00 87.31 68 TYR A CA 1
ATOM 502 C C . TYR A 1 68 ? 15.650 0.586 -17.996 1.00 87.31 68 TYR A C 1
ATOM 504 O O . TYR A 1 68 ? 16.120 1.372 -18.822 1.00 87.31 68 TYR A O 1
ATOM 512 N N . THR A 1 69 ? 15.993 0.653 -16.704 1.00 87.44 69 THR A N 1
ATOM 513 C CA . THR A 1 69 ? 16.942 1.653 -16.172 1.00 87.44 69 THR A CA 1
ATOM 514 C C . THR A 1 69 ? 18.327 1.486 -16.795 1.00 87.44 69 THR A C 1
ATOM 516 O O . THR A 1 69 ? 18.897 2.445 -17.322 1.00 87.44 69 THR A O 1
ATOM 519 N N . LYS A 1 70 ? 18.848 0.250 -16.809 1.00 90.75 70 LYS A N 1
ATOM 520 C CA . LYS A 1 70 ? 20.137 -0.072 -17.439 1.00 90.75 70 LYS A CA 1
ATOM 521 C C . LYS A 1 70 ? 20.050 0.096 -18.952 1.00 90.75 70 LYS A C 1
ATOM 523 O O . LYS A 1 70 ? 20.932 0.720 -19.539 1.00 90.75 70 LYS A O 1
ATOM 528 N N . CYS A 1 71 ? 18.964 -0.375 -19.570 1.00 94.62 71 CYS A N 1
ATOM 529 C CA . CYS A 1 71 ? 18.713 -0.177 -20.994 1.00 94.62 71 CYS A CA 1
ATOM 530 C C . CYS A 1 71 ? 18.823 1.301 -21.378 1.00 94.62 71 CYS A C 1
ATOM 532 O O . CYS A 1 71 ? 19.531 1.627 -22.328 1.00 94.62 71 CYS A O 1
ATOM 534 N N . ARG A 1 72 ? 18.169 2.207 -20.638 1.00 95.06 72 ARG A N 1
ATOM 535 C CA . ARG A 1 72 ? 18.187 3.652 -20.910 1.00 95.06 72 ARG A CA 1
ATOM 536 C C . ARG A 1 72 ? 19.607 4.220 -20.881 1.00 95.06 72 ARG A C 1
ATOM 538 O O . ARG A 1 72 ? 19.980 4.921 -21.817 1.00 95.06 72 ARG A O 1
ATOM 545 N N . VAL A 1 73 ? 20.399 3.894 -19.856 1.00 95.19 73 VAL A N 1
ATOM 546 C CA . VAL A 1 73 ? 21.799 4.351 -19.730 1.00 95.19 73 VAL A CA 1
ATOM 547 C C . VAL A 1 73 ? 22.625 3.925 -20.945 1.00 95.19 73 VAL A C 1
ATOM 549 O O . VAL A 1 73 ? 23.260 4.756 -21.594 1.00 95.19 73 VAL A O 1
ATOM 552 N N . TRP A 1 74 ? 22.573 2.640 -21.299 1.00 96.81 74 TRP A N 1
ATOM 553 C CA . TRP A 1 74 ? 23.348 2.112 -22.422 1.00 96.81 74 TRP A CA 1
ATOM 554 C C . TRP A 1 74 ? 22.825 2.580 -23.783 1.00 96.81 74 TRP A C 1
ATOM 556 O O . TRP A 1 74 ? 23.617 2.786 -24.697 1.00 96.81 74 TRP A O 1
ATOM 566 N N . THR A 1 75 ? 21.519 2.826 -23.907 1.00 97.12 75 THR A N 1
ATOM 567 C CA . THR A 1 75 ? 20.906 3.411 -25.110 1.00 97.12 75 THR A CA 1
ATOM 568 C C . THR A 1 75 ? 21.405 4.836 -25.344 1.00 97.12 75 THR A C 1
ATOM 570 O O . THR A 1 75 ? 21.776 5.168 -26.464 1.00 97.12 75 THR A O 1
ATOM 573 N N . LEU A 1 76 ? 21.480 5.668 -24.298 1.00 95.62 76 LEU A N 1
ATOM 574 C CA . LEU A 1 76 ? 22.018 7.031 -24.399 1.00 95.62 76 LEU A CA 1
ATOM 575 C C . LEU A 1 76 ? 23.509 7.033 -24.764 1.00 95.62 76 LEU A C 1
ATOM 577 O O . LEU A 1 76 ? 23.933 7.815 -25.613 1.00 95.62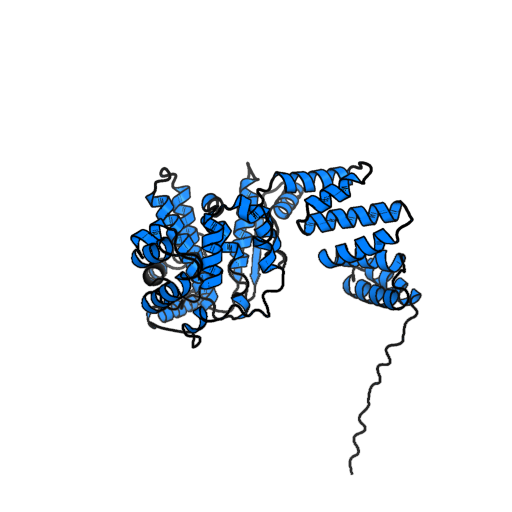 76 LEU A O 1
ATOM 581 N N . LYS A 1 77 ? 24.295 6.112 -24.189 1.00 95.38 77 LYS A N 1
ATOM 582 C CA . LYS A 1 77 ? 25.702 5.934 -24.574 1.00 95.38 77 LYS A CA 1
ATOM 583 C C . LYS A 1 77 ? 25.831 5.523 -26.045 1.00 95.38 77 LYS A C 1
ATOM 585 O O . LYS A 1 77 ? 26.629 6.106 -26.769 1.00 95.38 77 LYS A O 1
ATOM 590 N N . ALA A 1 78 ? 25.016 4.573 -26.503 1.00 96.69 78 ALA A N 1
ATOM 591 C CA . ALA A 1 78 ? 24.987 4.164 -27.904 1.00 96.69 78 ALA A CA 1
ATOM 592 C C . ALA A 1 78 ? 24.593 5.328 -28.833 1.00 96.69 78 ALA A C 1
ATOM 594 O O . ALA A 1 78 ? 25.218 5.504 -29.871 1.00 96.69 78 ALA A O 1
ATOM 595 N N . LEU A 1 79 ? 23.616 6.156 -28.437 1.00 95.12 79 LEU A N 1
ATOM 596 C CA . LEU A 1 79 ? 23.184 7.335 -29.198 1.00 95.12 79 LEU A CA 1
ATOM 597 C C . LEU A 1 79 ? 24.303 8.357 -29.381 1.00 95.12 79 LEU A C 1
ATOM 599 O O . LEU A 1 79 ? 24.451 8.883 -30.477 1.00 95.12 79 LEU A O 1
ATOM 603 N N . SER A 1 80 ? 25.119 8.602 -28.350 1.00 95.75 80 SER A N 1
ATOM 604 C CA . SER A 1 80 ? 26.248 9.541 -28.458 1.00 95.75 80 SER A CA 1
ATOM 605 C C . SER A 1 80 ? 27.333 9.116 -29.457 1.00 95.75 80 SER A C 1
ATOM 607 O O . SER A 1 80 ? 28.148 9.945 -29.846 1.00 95.75 80 SER A O 1
ATOM 609 N N . LEU A 1 81 ? 27.338 7.844 -29.868 1.00 95.00 81 LEU A N 1
ATOM 610 C CA . LEU A 1 81 ? 28.300 7.258 -30.806 1.00 95.00 81 LEU A CA 1
ATOM 611 C C . LEU A 1 81 ? 27.642 6.821 -32.127 1.00 95.00 81 LEU A C 1
ATOM 613 O O . LEU A 1 81 ? 28.300 6.241 -32.990 1.00 95.00 81 LEU A O 1
ATOM 617 N N . ALA A 1 82 ? 26.332 7.029 -32.280 1.00 93.81 82 ALA A N 1
ATOM 618 C CA . ALA A 1 82 ? 25.594 6.586 -33.450 1.00 93.81 82 ALA A CA 1
ATOM 619 C C . ALA A 1 82 ? 25.707 7.618 -34.579 1.00 93.81 82 ALA A C 1
ATOM 621 O O . ALA A 1 82 ? 25.278 8.758 -34.440 1.00 93.81 82 ALA A O 1
ATOM 622 N N . GLU A 1 83 ? 26.240 7.186 -35.719 1.00 93.06 83 GLU A N 1
ATOM 623 C CA . GLU A 1 83 ? 26.318 7.995 -36.945 1.00 93.06 83 GLU A CA 1
ATOM 624 C C . GLU A 1 83 ? 25.238 7.598 -37.962 1.00 93.06 83 GLU A C 1
ATOM 626 O O . GLU A 1 83 ? 24.791 8.409 -38.774 1.00 93.06 83 GLU A O 1
ATOM 631 N N . ASP A 1 84 ? 24.796 6.337 -37.918 1.00 92.88 84 ASP A N 1
ATOM 632 C CA . ASP A 1 84 ? 23.817 5.797 -38.852 1.00 92.88 84 ASP A CA 1
ATOM 633 C C . ASP A 1 84 ? 22.389 6.211 -38.465 1.00 92.88 84 ASP A C 1
ATOM 635 O O . ASP A 1 84 ? 21.932 6.003 -37.338 1.00 92.88 84 ASP A O 1
ATOM 639 N N . ARG A 1 85 ? 21.646 6.764 -39.430 1.00 89.38 85 ARG A N 1
ATOM 640 C CA . ARG A 1 85 ? 20.282 7.269 -39.213 1.00 89.38 85 ARG A CA 1
ATOM 641 C C . ARG A 1 85 ? 19.317 6.189 -38.707 1.00 89.38 85 ARG A C 1
ATOM 643 O O . ARG A 1 85 ? 18.430 6.502 -37.913 1.00 89.38 85 ARG A O 1
ATOM 650 N N . LYS A 1 86 ? 19.458 4.941 -39.162 1.00 90.44 86 LYS A N 1
ATOM 651 C CA . LYS A 1 86 ? 18.606 3.816 -38.752 1.00 90.44 86 LYS A CA 1
ATOM 652 C C . LYS A 1 86 ? 18.912 3.400 -37.314 1.00 90.44 86 LYS A C 1
ATOM 654 O O . LYS A 1 86 ? 17.980 3.147 -36.545 1.00 90.44 86 LYS A O 1
ATOM 659 N N . ASP A 1 87 ? 20.188 3.379 -36.939 1.00 92.00 87 ASP A N 1
ATOM 660 C CA . ASP A 1 87 ? 20.608 3.090 -35.564 1.00 92.00 87 ASP A CA 1
ATOM 661 C C . ASP A 1 87 ? 20.108 4.178 -34.604 1.00 92.00 87 ASP A C 1
ATOM 663 O O . ASP A 1 87 ? 19.515 3.852 -33.575 1.00 92.00 87 ASP A O 1
ATOM 667 N N . ILE A 1 88 ? 20.241 5.458 -34.978 1.00 91.44 88 ILE A N 1
ATOM 668 C CA . ILE A 1 88 ? 19.717 6.596 -34.202 1.00 91.44 88 ILE A CA 1
ATOM 669 C C . ILE A 1 88 ? 18.208 6.450 -33.984 1.00 91.44 88 ILE A C 1
ATOM 671 O O . ILE A 1 88 ? 17.745 6.548 -32.850 1.00 91.44 88 ILE A O 1
ATOM 675 N N . GLN A 1 89 ? 17.431 6.170 -35.037 1.00 89.69 89 GLN A N 1
ATOM 676 C CA . GLN A 1 89 ? 15.981 5.985 -34.908 1.00 89.69 89 GLN A CA 1
ATOM 677 C C . GLN A 1 89 ? 15.624 4.815 -33.984 1.00 89.69 89 GLN A C 1
ATOM 679 O O . GLN A 1 89 ? 14.754 4.954 -33.126 1.00 89.69 89 GLN A O 1
ATOM 684 N N . THR A 1 90 ? 16.310 3.680 -34.130 1.00 92.06 90 THR A N 1
ATOM 685 C CA . THR A 1 90 ? 16.072 2.478 -33.315 1.00 92.06 90 THR A CA 1
ATOM 686 C C . THR A 1 90 ? 16.377 2.737 -31.841 1.00 92.06 90 THR A C 1
ATOM 688 O O . THR A 1 90 ? 15.580 2.408 -30.961 1.00 92.06 90 THR A O 1
ATOM 691 N N . LEU A 1 91 ? 17.523 3.356 -31.560 1.00 94.75 91 LEU A N 1
ATOM 692 C CA . LEU A 1 91 ? 17.952 3.681 -30.206 1.00 94.75 91 LEU A CA 1
ATOM 693 C C . LEU A 1 91 ? 17.068 4.752 -29.569 1.00 94.75 91 LEU A C 1
ATOM 695 O O . LEU A 1 91 ? 16.685 4.609 -28.413 1.00 94.75 91 LEU A O 1
ATOM 699 N N . MET A 1 92 ? 16.685 5.789 -30.311 1.00 92.31 92 MET A N 1
ATOM 700 C CA . MET A 1 92 ? 15.753 6.794 -29.809 1.00 92.31 92 MET A CA 1
ATOM 701 C C . MET A 1 92 ? 14.392 6.166 -29.476 1.00 92.31 92 MET A C 1
ATOM 703 O O . MET A 1 92 ? 13.808 6.496 -28.447 1.00 92.31 92 MET A O 1
ATOM 707 N N . LEU A 1 93 ? 13.898 5.219 -30.288 1.00 91.00 93 LEU A N 1
ATOM 708 C CA . LEU A 1 93 ? 12.611 4.559 -30.042 1.00 91.00 93 LEU A CA 1
ATOM 709 C C . LEU A 1 93 ? 12.679 3.724 -28.763 1.00 91.00 93 LEU A C 1
ATOM 711 O O . LEU A 1 93 ? 11.785 3.778 -27.916 1.00 91.00 93 LEU A O 1
ATOM 715 N N . ARG A 1 94 ? 13.789 3.002 -28.589 1.00 94.81 94 ARG A N 1
ATOM 716 C CA . ARG A 1 94 ? 14.095 2.265 -27.363 1.00 94.81 94 ARG A CA 1
ATOM 717 C C . ARG A 1 94 ? 14.200 3.202 -26.161 1.00 94.81 94 ARG A C 1
ATOM 719 O O . ARG A 1 94 ? 13.633 2.896 -25.120 1.00 94.81 94 ARG A O 1
ATOM 726 N N . HIS A 1 95 ? 14.857 4.355 -26.301 1.00 94.44 95 HIS A N 1
ATOM 727 C CA . HIS A 1 95 ? 14.969 5.362 -25.246 1.00 94.44 95 HIS A CA 1
ATOM 728 C C . HIS A 1 95 ? 13.596 5.889 -24.819 1.00 94.44 95 HIS A C 1
ATOM 730 O O . HIS A 1 95 ? 13.278 5.828 -23.635 1.00 94.44 95 HIS A O 1
ATOM 736 N N . VAL A 1 96 ? 12.766 6.327 -25.773 1.00 92.50 96 VAL A N 1
ATOM 737 C CA . VAL A 1 96 ? 11.387 6.782 -25.525 1.00 92.50 96 VAL A CA 1
ATOM 738 C C . VAL A 1 96 ? 10.590 5.698 -24.810 1.00 92.50 96 VAL A C 1
ATOM 740 O O . VAL A 1 96 ? 9.947 5.968 -23.800 1.00 92.50 96 VAL A O 1
ATOM 743 N N . THR A 1 97 ? 10.672 4.459 -25.292 1.00 87.50 97 THR A N 1
ATOM 744 C CA . THR A 1 97 ? 9.923 3.341 -24.714 1.00 87.50 97 THR A CA 1
ATOM 745 C C . THR A 1 97 ? 10.392 3.021 -23.294 1.00 87.50 97 THR A C 1
ATOM 747 O O . THR A 1 97 ? 9.568 2.833 -22.403 1.00 87.50 97 THR A O 1
ATOM 750 N N . CYS A 1 98 ? 11.703 3.042 -23.037 1.00 86.50 98 CYS A N 1
ATOM 751 C CA . CYS A 1 98 ? 12.241 2.947 -21.682 1.00 86.50 98 CYS A CA 1
ATOM 752 C C . CYS A 1 98 ? 11.763 4.103 -20.806 1.00 86.50 98 CYS A C 1
ATOM 754 O O . CYS A 1 98 ? 11.400 3.868 -19.663 1.00 86.50 98 CYS A O 1
ATOM 756 N N . CYS A 1 99 ? 11.735 5.338 -21.311 1.00 84.88 99 CYS A N 1
ATOM 757 C CA . CYS A 1 99 ? 11.214 6.479 -20.564 1.00 84.88 99 CYS A CA 1
ATOM 758 C C . CYS A 1 99 ? 9.732 6.288 -20.214 1.00 84.88 99 CYS A C 1
ATOM 760 O O . CYS A 1 99 ? 9.364 6.544 -19.075 1.00 84.88 99 CYS A O 1
ATOM 762 N N . ILE A 1 100 ? 8.910 5.751 -21.120 1.00 80.88 100 ILE A N 1
ATOM 763 C CA . ILE A 1 100 ? 7.506 5.405 -20.843 1.00 80.88 100 ILE A CA 1
ATOM 764 C C . ILE A 1 100 ? 7.410 4.329 -19.751 1.00 80.88 100 ILE A C 1
ATOM 766 O O . ILE A 1 100 ? 6.753 4.559 -18.739 1.00 80.88 100 ILE A O 1
ATOM 770 N N . TYR A 1 101 ? 8.115 3.197 -19.880 1.00 76.38 101 TYR A N 1
ATOM 771 C CA . TYR A 1 101 ? 8.108 2.142 -18.850 1.00 76.38 101 TYR A CA 1
ATOM 772 C C . TYR A 1 101 ? 8.656 2.624 -17.499 1.00 76.38 101 TYR A C 1
ATOM 774 O O . TYR A 1 101 ? 8.222 2.197 -16.426 1.00 76.38 101 TYR A O 1
ATOM 782 N N . LEU A 1 102 ? 9.598 3.561 -17.528 1.00 78.00 102 LEU A N 1
ATOM 783 C CA . LEU A 1 102 ? 10.156 4.180 -16.336 1.00 78.00 102 LEU A CA 1
ATOM 784 C C . LEU A 1 102 ? 9.288 5.315 -15.780 1.00 78.00 102 LEU A C 1
ATOM 786 O O . LEU A 1 102 ? 9.638 5.800 -14.720 1.00 78.00 102 LEU A O 1
ATOM 790 N N . GLY A 1 103 ? 8.164 5.696 -16.398 1.00 73.31 103 GLY A N 1
ATOM 791 C CA . GLY A 1 103 ? 7.319 6.810 -15.929 1.00 73.31 103 GLY A CA 1
ATOM 792 C C . GLY A 1 103 ? 7.889 8.206 -16.233 1.00 73.31 103 GLY A C 1
ATOM 793 O O . GLY A 1 103 ? 7.360 9.233 -15.810 1.00 73.31 103 GLY A O 1
ATOM 794 N N . ARG A 1 104 ? 8.967 8.291 -17.013 1.00 80.69 104 ARG A N 1
ATOM 795 C CA . ARG A 1 104 ? 9.649 9.530 -17.419 1.00 80.69 104 ARG A CA 1
ATOM 796 C C . ARG A 1 104 ? 8.993 10.151 -18.655 1.00 80.69 104 ARG A C 1
ATOM 798 O O . ARG A 1 104 ? 9.636 10.356 -19.681 1.00 80.69 104 ARG A O 1
ATOM 805 N N . PHE A 1 105 ? 7.699 10.455 -18.567 1.00 82.81 105 PHE A N 1
ATOM 806 C CA . PHE A 1 105 ? 6.900 10.911 -19.713 1.00 82.81 105 PHE A CA 1
ATOM 807 C C . PHE A 1 105 ? 7.347 12.259 -20.300 1.00 82.81 105 PHE A C 1
ATOM 809 O O . PHE A 1 105 ? 7.291 12.439 -21.513 1.00 82.81 105 PHE A O 1
ATOM 816 N N . SER A 1 106 ? 7.852 13.186 -19.478 1.00 81.56 106 SER A N 1
ATOM 817 C CA . SER A 1 106 ? 8.398 14.465 -19.962 1.00 81.56 106 SER A CA 1
ATOM 818 C C . SER A 1 106 ? 9.636 14.265 -20.839 1.00 81.56 106 SER A C 1
ATOM 820 O O . SER A 1 106 ? 9.744 14.865 -21.906 1.00 81.56 106 SER A O 1
ATOM 822 N N . GLU A 1 107 ? 10.543 13.378 -20.425 1.00 85.69 107 GLU A N 1
ATOM 823 C CA . GLU A 1 107 ? 11.715 12.997 -21.217 1.00 85.69 107 GLU A CA 1
ATOM 824 C C . GLU A 1 107 ? 11.307 12.225 -22.476 1.00 85.69 107 GLU A C 1
ATOM 826 O O . GLU A 1 107 ? 11.835 12.490 -23.553 1.00 85.69 107 GLU A O 1
ATOM 831 N N . ALA A 1 108 ? 10.336 11.308 -22.362 1.00 87.81 108 ALA A N 1
ATOM 832 C CA . ALA A 1 108 ? 9.790 10.582 -23.508 1.00 87.81 108 ALA A CA 1
ATOM 833 C C . ALA A 1 108 ? 9.217 11.546 -24.560 1.00 87.81 108 ALA A C 1
ATOM 835 O O . ALA A 1 108 ? 9.492 11.385 -25.746 1.00 87.81 108 ALA A O 1
ATOM 836 N N . ARG A 1 109 ? 8.480 12.575 -24.124 1.00 83.88 109 ARG A N 1
ATOM 837 C CA . ARG A 1 109 ? 7.923 13.623 -24.988 1.00 83.88 109 ARG A CA 1
ATOM 838 C C . ARG A 1 109 ? 9.017 14.434 -25.676 1.00 83.88 109 ARG A C 1
ATOM 840 O O . ARG A 1 109 ? 9.015 14.520 -26.898 1.00 83.88 109 ARG A O 1
ATOM 847 N N . GLY A 1 110 ? 9.983 14.953 -24.916 1.00 86.62 110 GLY A N 1
ATOM 848 C CA . GLY A 1 110 ? 11.090 15.721 -25.494 1.00 86.62 110 GLY A CA 1
ATOM 849 C C . GLY A 1 110 ? 11.907 14.906 -26.502 1.00 86.62 110 GLY A C 1
ATOM 850 O O . GLY A 1 110 ? 12.311 15.421 -27.540 1.00 86.62 110 GLY A O 1
ATOM 851 N N . ALA A 1 111 ? 12.095 13.608 -26.247 1.00 87.19 111 ALA A N 1
ATOM 852 C CA . ALA A 1 111 ? 12.752 12.707 -27.188 1.00 87.19 111 ALA A CA 1
ATOM 853 C C . ALA A 1 111 ? 11.902 12.422 -28.443 1.00 87.19 111 ALA A C 1
ATOM 855 O O . ALA A 1 111 ? 12.463 12.232 -29.523 1.00 87.19 111 ALA A O 1
ATOM 856 N N . LEU A 1 112 ? 10.570 12.406 -28.324 1.00 85.69 112 LEU A N 1
ATOM 857 C CA . LEU A 1 112 ? 9.639 12.225 -29.444 1.00 85.69 112 LEU A CA 1
ATOM 858 C C . LEU A 1 112 ? 9.575 13.441 -30.376 1.00 85.69 112 LEU A C 1
ATOM 860 O O . LEU A 1 112 ? 9.401 13.255 -31.581 1.00 85.69 112 LEU A O 1
ATOM 864 N N . ASP A 1 113 ? 9.795 14.654 -29.865 1.00 83.62 113 ASP A N 1
ATOM 865 C CA . ASP A 1 113 ? 9.834 15.880 -30.678 1.00 83.62 113 ASP A CA 1
ATOM 866 C C . ASP A 1 113 ? 10.973 15.867 -31.717 1.00 83.62 113 ASP A C 1
ATOM 868 O O . ASP A 1 113 ? 10.911 16.551 -32.739 1.00 83.62 113 ASP A O 1
ATOM 872 N N . CYS A 1 114 ? 12.001 15.038 -31.504 1.00 78.38 114 CYS A N 1
ATOM 873 C CA . CYS A 1 114 ? 13.109 14.850 -32.440 1.00 78.38 114 CYS A CA 1
ATOM 874 C C . CYS A 1 114 ? 12.809 13.856 -33.583 1.00 78.38 114 CYS A C 1
ATOM 876 O O . CYS A 1 114 ? 13.669 13.643 -34.443 1.00 78.38 114 CYS A O 1
ATOM 878 N N . PHE A 1 115 ? 11.631 13.220 -33.619 1.00 76.88 115 PHE A N 1
ATOM 879 C CA . PHE A 1 115 ? 11.294 12.217 -34.634 1.00 76.88 115 PHE A CA 1
ATOM 880 C C . PHE A 1 115 ? 10.560 12.776 -35.851 1.00 76.88 115 PHE A C 1
ATOM 882 O O . PHE A 1 115 ? 9.680 13.628 -35.771 1.00 76.88 115 PHE A O 1
ATOM 889 N N . THR A 1 116 ? 10.829 12.165 -37.009 1.00 77.00 116 THR A N 1
ATOM 890 C CA . THR A 1 116 ? 9.879 12.197 -38.126 1.00 77.00 116 THR A CA 1
ATOM 891 C C . THR A 1 116 ? 8.651 11.373 -37.736 1.00 77.00 116 THR A C 1
ATOM 893 O O . THR A 1 116 ? 8.800 10.212 -37.355 1.00 77.00 116 THR A O 1
ATOM 896 N N . ARG A 1 117 ? 7.446 11.950 -37.834 1.00 74.38 117 ARG A N 1
ATOM 897 C CA . ARG A 1 117 ? 6.199 11.254 -37.483 1.00 74.38 117 ARG A CA 1
ATOM 898 C C . ARG A 1 117 ? 6.027 9.976 -38.311 1.00 74.38 117 ARG A C 1
ATOM 900 O O . ARG A 1 117 ? 5.890 10.009 -39.530 1.00 74.38 117 ARG A O 1
ATOM 907 N N . THR A 1 118 ? 6.029 8.850 -37.616 1.00 81.06 118 THR A N 1
ATOM 908 C CA . THR A 1 118 ? 5.621 7.523 -38.081 1.00 81.06 118 THR A CA 1
ATOM 909 C C . THR A 1 118 ? 4.426 7.051 -37.254 1.00 81.06 118 THR A C 1
ATOM 911 O O . THR A 1 118 ? 4.207 7.546 -36.148 1.00 81.06 118 THR A O 1
ATOM 914 N N . LYS A 1 119 ? 3.690 6.039 -37.732 1.00 79.38 119 LYS A N 1
ATOM 915 C CA . LYS A 1 119 ? 2.581 5.445 -36.961 1.00 79.38 119 LYS A CA 1
ATOM 916 C C . LYS A 1 119 ? 3.012 4.960 -35.570 1.00 79.38 119 LYS A C 1
ATOM 918 O O . LYS A 1 119 ? 2.253 5.108 -34.620 1.00 79.38 119 LYS A O 1
ATOM 923 N N . GLU A 1 120 ? 4.223 4.410 -35.434 1.00 76.88 120 GLU A N 1
ATOM 924 C CA . GLU A 1 120 ? 4.720 3.926 -34.137 1.00 76.88 120 GLU A CA 1
ATOM 925 C C . GLU A 1 120 ? 5.079 5.085 -33.201 1.00 76.88 120 GLU A C 1
ATOM 927 O O . GLU A 1 120 ? 4.684 5.081 -32.040 1.00 76.88 120 GLU A O 1
ATOM 932 N N . THR A 1 121 ? 5.753 6.124 -33.703 1.00 79.31 121 THR A N 1
ATOM 933 C CA . THR A 1 121 ? 6.057 7.317 -32.893 1.00 79.31 121 THR A CA 1
ATOM 934 C C . THR A 1 121 ? 4.794 8.092 -32.526 1.00 79.31 121 THR A C 1
ATOM 936 O O . THR A 1 121 ? 4.743 8.659 -31.447 1.00 79.31 121 THR A O 1
ATOM 939 N N . GLU A 1 122 ? 3.761 8.098 -33.377 1.00 80.25 122 GLU A N 1
ATOM 940 C CA . GLU A 1 122 ? 2.450 8.675 -33.048 1.00 80.25 122 GLU A CA 1
ATOM 941 C C . GLU A 1 122 ? 1.727 7.853 -31.982 1.00 80.25 122 GLU A C 1
ATOM 943 O O . GLU A 1 122 ? 1.142 8.431 -31.069 1.00 80.25 122 GLU A O 1
ATOM 948 N N . ARG A 1 123 ? 1.811 6.515 -32.036 1.00 81.25 123 ARG A N 1
ATOM 949 C CA . ARG A 1 123 ? 1.280 5.645 -30.980 1.00 81.25 123 ARG A CA 1
ATOM 950 C C . ARG A 1 123 ? 1.985 5.892 -29.648 1.00 81.25 123 ARG A C 1
ATOM 952 O O . ARG A 1 123 ? 1.313 6.004 -28.631 1.00 81.25 123 ARG A O 1
ATOM 959 N N . LEU A 1 124 ? 3.314 6.007 -29.652 1.00 76.94 124 LEU A N 1
ATOM 960 C CA . LEU A 1 124 ? 4.097 6.297 -28.447 1.00 76.94 124 LEU A CA 1
ATOM 961 C C . LEU A 1 124 ? 3.895 7.727 -27.947 1.00 76.94 124 LEU A C 1
ATOM 963 O O . LEU A 1 124 ? 3.833 7.918 -26.741 1.00 76.94 124 LEU A O 1
ATOM 967 N N . ALA A 1 125 ? 3.744 8.709 -28.838 1.00 76.56 125 ALA A N 1
ATOM 968 C CA . ALA A 1 125 ? 3.381 10.075 -28.471 1.00 76.56 125 ALA A CA 1
ATOM 969 C C . ALA A 1 125 ? 1.990 10.119 -27.856 1.00 76.56 125 ALA A C 1
ATOM 971 O O . ALA A 1 125 ? 1.830 10.700 -26.798 1.00 76.56 125 ALA A O 1
ATOM 972 N N . THR A 1 126 ? 1.024 9.413 -28.439 1.00 75.50 126 THR A N 1
ATOM 973 C CA . THR A 1 126 ? -0.322 9.284 -27.876 1.00 75.50 126 THR A CA 1
ATOM 974 C C . THR A 1 126 ? -0.285 8.569 -26.529 1.00 75.50 126 THR A C 1
ATOM 976 O O . THR A 1 126 ? -0.935 9.020 -25.604 1.00 75.50 126 THR A O 1
ATOM 979 N N . ALA A 1 127 ? 0.498 7.499 -26.363 1.00 70.06 127 ALA A N 1
ATOM 980 C CA . ALA A 1 127 ? 0.646 6.820 -25.074 1.00 70.06 127 ALA A CA 1
ATOM 981 C C . ALA A 1 127 ? 1.328 7.715 -24.027 1.00 70.06 127 ALA A C 1
ATOM 983 O O . ALA A 1 127 ? 0.864 7.794 -22.897 1.00 70.06 127 ALA A O 1
ATOM 984 N N . ALA A 1 128 ? 2.394 8.422 -24.410 1.00 69.56 128 ALA A N 1
ATOM 985 C CA . ALA A 1 128 ? 3.088 9.365 -23.544 1.00 69.56 128 ALA A CA 1
ATOM 986 C C . ALA A 1 128 ? 2.211 10.574 -23.203 1.00 69.56 128 ALA A C 1
ATOM 988 O O . ALA A 1 128 ? 2.299 11.060 -22.091 1.00 69.56 128 ALA A O 1
ATOM 989 N N . GLU A 1 129 ? 1.374 11.051 -24.123 1.00 70.06 129 GLU A N 1
ATOM 990 C CA . GLU A 1 129 ? 0.502 12.216 -23.961 1.00 70.06 129 GLU A CA 1
ATOM 991 C C . GLU A 1 129 ? -0.793 11.868 -23.225 1.00 70.06 129 GLU A C 1
ATOM 993 O O . GLU A 1 129 ? -1.226 12.646 -22.384 1.00 70.06 129 GLU A O 1
ATOM 998 N N . ILE A 1 130 ? -1.367 10.685 -23.460 1.00 60.69 130 ILE A N 1
ATOM 999 C CA . ILE A 1 130 ? -2.445 10.132 -22.638 1.00 60.69 130 ILE A CA 1
ATOM 1000 C C . ILE A 1 130 ? -1.922 9.931 -21.223 1.00 60.69 130 ILE A C 1
ATOM 1002 O O . ILE A 1 130 ? -2.529 10.461 -20.321 1.00 60.69 130 ILE A O 1
ATOM 1006 N N . GLU A 1 131 ? -0.787 9.272 -20.990 1.00 60.59 131 GLU A N 1
ATOM 1007 C CA . GLU A 1 131 ? -0.289 9.069 -19.616 1.00 60.59 131 GLU A CA 1
ATOM 1008 C C . GLU A 1 131 ? 0.237 10.365 -18.971 1.00 60.59 131 GLU A C 1
ATOM 1010 O O . GLU A 1 131 ? 0.123 10.543 -17.766 1.00 60.59 131 GLU A O 1
ATOM 1015 N N . TYR A 1 132 ? 0.766 11.318 -19.750 1.00 56.50 132 TYR A N 1
ATOM 1016 C CA . TYR A 1 132 ? 1.178 12.635 -19.242 1.00 56.50 132 TYR A CA 1
ATOM 1017 C C . TYR A 1 132 ? -0.012 13.540 -18.893 1.00 56.50 132 TYR A C 1
ATOM 1019 O O . TYR A 1 132 ? 0.097 14.324 -17.955 1.00 56.50 132 TYR A O 1
ATOM 1027 N N . ASN A 1 133 ? -1.124 13.453 -19.635 1.00 53.22 133 ASN A N 1
ATOM 1028 C CA . ASN A 1 133 ? -2.314 14.287 -19.424 1.00 53.22 133 ASN A CA 1
ATOM 1029 C C . ASN A 1 133 ? -3.429 13.592 -18.619 1.00 53.22 133 ASN A C 1
ATOM 1031 O O . ASN A 1 133 ? -4.295 14.283 -18.089 1.00 53.22 133 ASN A O 1
ATOM 1035 N N . ALA A 1 134 ? -3.455 12.257 -18.559 1.00 46.25 134 ALA A N 1
ATOM 1036 C CA . ALA A 1 134 ? -4.448 11.473 -17.817 1.00 46.25 134 ALA A CA 1
ATOM 1037 C C . ALA A 1 134 ? -4.071 11.285 -16.347 1.00 46.25 134 ALA A C 1
ATOM 1039 O O . ALA A 1 134 ? -4.947 10.957 -15.553 1.00 46.25 134 ALA A O 1
ATOM 1040 N N . ASP A 1 135 ? -2.814 11.525 -15.970 1.00 40.78 135 ASP A N 1
ATOM 1041 C CA . ASP A 1 135 ? -2.389 11.459 -14.577 1.00 40.78 135 ASP A CA 1
ATOM 1042 C C . ASP A 1 135 ? -2.387 12.861 -13.948 1.00 40.78 135 ASP A C 1
ATOM 1044 O O . ASP A 1 135 ? -1.537 13.698 -14.278 1.00 40.78 135 ASP A O 1
ATOM 1048 N N . PRO A 1 136 ? -3.242 13.125 -12.943 1.00 42.38 136 PRO A N 1
ATOM 1049 C CA . PRO A 1 136 ? -2.800 13.956 -11.838 1.00 42.38 136 PRO A CA 1
ATOM 1050 C C . PRO A 1 136 ? -1.449 13.393 -11.353 1.00 42.38 136 PRO A C 1
ATOM 1052 O O . PRO A 1 136 ? -1.313 12.175 -11.233 1.00 42.38 136 PRO A O 1
ATOM 1055 N N . PRO A 1 137 ? -0.433 14.213 -11.041 1.00 42.78 137 PRO A N 1
ATOM 1056 C CA . PRO A 1 137 ? 0.891 13.738 -10.604 1.00 42.78 137 PRO A CA 1
ATOM 1057 C C . PRO A 1 137 ? 0.894 12.744 -9.416 1.00 42.78 137 PRO A C 1
ATOM 1059 O O . PRO A 1 137 ? 1.922 12.140 -9.117 1.00 42.78 137 PRO A O 1
ATOM 1062 N N . GLU A 1 138 ? -0.255 12.554 -8.767 1.00 39.97 138 GLU A N 1
ATOM 1063 C CA . GLU A 1 138 ? -0.562 11.647 -7.660 1.00 39.97 138 GLU A CA 1
ATOM 1064 C C . GLU A 1 138 ? -0.492 10.143 -8.015 1.00 39.97 138 GLU A C 1
ATOM 1066 O O . GLU A 1 138 ? -0.047 9.350 -7.188 1.00 39.97 138 GLU A O 1
ATOM 1071 N N . THR A 1 139 ? -0.849 9.724 -9.235 1.00 38.69 139 THR A N 1
ATOM 1072 C CA . THR A 1 139 ? -0.809 8.308 -9.688 1.00 38.69 139 THR A CA 1
ATOM 1073 C C . THR A 1 139 ? 0.572 7.870 -10.192 1.00 38.69 139 THR A C 1
ATOM 1075 O O . THR A 1 139 ? 0.908 6.680 -10.196 1.00 38.69 139 THR A O 1
ATOM 1078 N N . LYS A 1 140 ? 1.425 8.838 -10.540 1.00 39.22 140 LYS A N 1
ATOM 1079 C CA . LYS A 1 140 ? 2.807 8.627 -10.994 1.00 39.22 140 LYS A CA 1
ATOM 1080 C C . LYS A 1 140 ? 3.733 8.116 -9.880 1.00 39.22 140 LYS A C 1
ATOM 1082 O O . LYS A 1 140 ? 4.611 7.297 -10.134 1.00 39.22 140 LYS A O 1
ATOM 1087 N N . MET A 1 141 ? 3.505 8.570 -8.647 1.00 39.28 141 MET A N 1
ATOM 1088 C CA . MET A 1 141 ? 4.289 8.227 -7.449 1.00 39.28 141 MET A CA 1
ATOM 1089 C C . MET A 1 141 ? 4.037 6.786 -6.971 1.00 39.28 141 MET A C 1
ATOM 1091 O O . MET A 1 141 ? 4.954 6.086 -6.542 1.00 39.28 141 MET A O 1
ATOM 1095 N N . LEU A 1 142 ? 2.797 6.318 -7.118 1.00 39.97 142 LEU A N 1
ATOM 1096 C CA . LEU A 1 142 ? 2.373 4.958 -6.773 1.00 39.97 142 LEU A CA 1
ATOM 1097 C C . LEU A 1 142 ? 2.939 3.929 -7.758 1.00 39.97 142 LEU A C 1
ATOM 1099 O O . LEU A 1 142 ? 3.380 2.856 -7.370 1.00 39.97 142 LEU A O 1
ATOM 1103 N N . ARG A 1 143 ? 3.033 4.283 -9.045 1.00 42.62 143 ARG A N 1
ATOM 1104 C CA . ARG A 1 143 ? 3.582 3.382 -10.067 1.00 42.62 143 ARG A CA 1
ATOM 1105 C C . ARG A 1 143 ? 5.092 3.160 -9.975 1.00 42.62 143 ARG A C 1
ATOM 1107 O O . ARG A 1 143 ? 5.550 2.153 -10.504 1.00 42.62 143 ARG A O 1
ATOM 1114 N N . GLU A 1 144 ? 5.878 4.055 -9.373 1.00 39.84 144 GLU A N 1
ATOM 1115 C CA . GLU A 1 144 ? 7.342 3.890 -9.273 1.00 39.84 144 GLU A CA 1
ATOM 1116 C C . GLU A 1 144 ? 7.797 3.038 -8.081 1.00 39.84 144 GLU A C 1
ATOM 1118 O O . GLU A 1 144 ? 8.808 2.349 -8.204 1.00 39.84 144 GLU A O 1
ATOM 1123 N N . SER A 1 145 ? 7.017 2.984 -6.998 1.00 39.03 145 SER A N 1
ATOM 1124 C CA . SER A 1 145 ? 7.282 2.119 -5.836 1.00 39.03 145 SER A CA 1
ATOM 1125 C C . SER A 1 145 ? 6.848 0.656 -6.041 1.00 39.03 145 SER A C 1
ATOM 1127 O O . SER A 1 145 ? 7.264 -0.212 -5.282 1.00 39.03 145 SER A O 1
ATOM 1129 N N . TRP A 1 146 ? 6.066 0.351 -7.086 1.00 39.66 146 TRP A N 1
ATOM 1130 C CA . TRP A 1 146 ? 5.442 -0.970 -7.312 1.00 39.66 146 TRP A CA 1
ATOM 1131 C C . TRP A 1 146 ? 6.028 -1.776 -8.491 1.00 39.66 146 TRP A C 1
ATOM 1133 O O . TRP A 1 146 ? 5.424 -2.742 -8.954 1.00 39.66 146 TRP A O 1
ATOM 1143 N N . LYS A 1 147 ? 7.195 -1.386 -9.030 1.00 40.03 147 LYS A N 1
ATOM 1144 C CA . LYS A 1 147 ? 7.755 -1.945 -10.287 1.00 40.03 147 LYS A CA 1
ATOM 1145 C C . LYS A 1 147 ? 8.470 -3.297 -10.165 1.00 40.03 147 LYS A C 1
ATOM 1147 O O . LYS A 1 147 ? 9.070 -3.736 -11.146 1.00 40.03 147 LYS A O 1
ATOM 1152 N N . THR A 1 148 ? 8.450 -3.958 -9.012 1.00 36.81 148 THR A N 1
ATOM 1153 C CA . THR A 1 148 ? 9.280 -5.152 -8.767 1.00 36.81 148 THR A CA 1
ATOM 1154 C C . THR A 1 148 ? 8.581 -6.499 -8.917 1.00 36.81 148 THR A C 1
ATOM 1156 O O . THR A 1 148 ? 9.279 -7.508 -8.881 1.00 36.81 148 THR A O 1
ATOM 1159 N N . PHE A 1 149 ? 7.270 -6.570 -9.170 1.00 39.53 149 PHE A N 1
ATOM 1160 C CA . PHE A 1 149 ? 6.571 -7.863 -9.167 1.00 39.53 149 PHE A CA 1
ATOM 1161 C C . PHE A 1 149 ? 5.672 -8.092 -10.391 1.00 39.53 149 PHE A C 1
ATOM 1163 O O . PHE A 1 149 ? 5.173 -7.133 -10.984 1.00 39.53 149 PHE A O 1
ATOM 1170 N N . PRO A 1 150 ? 5.484 -9.359 -10.822 1.00 40.94 150 PRO A N 1
ATOM 1171 C CA . PRO A 1 150 ? 4.793 -9.720 -12.058 1.00 40.94 150 PRO A CA 1
ATOM 1172 C C . PRO A 1 150 ? 3.267 -9.620 -11.889 1.00 40.94 150 PRO A C 1
ATOM 1174 O O . PRO A 1 150 ? 2.551 -10.610 -11.990 1.00 40.94 150 PRO A O 1
ATOM 1177 N N . ALA A 1 151 ? 2.765 -8.421 -11.610 1.00 52.81 151 ALA A N 1
ATOM 1178 C CA . ALA A 1 151 ? 1.342 -8.107 -11.577 1.00 52.81 151 ALA A CA 1
ATOM 1179 C C . ALA A 1 151 ? 0.893 -7.549 -12.937 1.00 52.81 151 ALA A C 1
ATOM 1181 O O . ALA A 1 151 ? 1.628 -6.806 -13.597 1.00 52.81 151 ALA A O 1
ATOM 1182 N N . PHE A 1 152 ? -0.320 -7.897 -13.374 1.00 54.03 152 PHE A N 1
ATOM 1183 C CA . PHE A 1 152 ? -0.899 -7.293 -14.572 1.00 54.03 152 PHE A CA 1
ATOM 1184 C C . PHE A 1 152 ? -1.443 -5.907 -14.228 1.00 54.03 152 PHE A C 1
ATOM 1186 O O . PHE A 1 152 ? -2.444 -5.778 -13.530 1.00 54.03 152 PHE A O 1
ATOM 1193 N N . THR A 1 153 ? -0.836 -4.870 -14.792 1.00 66.44 153 THR A N 1
ATOM 1194 C CA . THR A 1 153 ? -1.355 -3.498 -14.723 1.00 66.44 153 THR A CA 1
ATOM 1195 C C . THR A 1 153 ? -2.731 -3.381 -15.392 1.00 66.44 153 THR A C 1
ATOM 1197 O O . THR A 1 153 ? -3.048 -4.133 -16.320 1.00 66.44 153 THR A O 1
ATOM 1200 N N . ALA A 1 154 ? -3.523 -2.370 -15.013 1.00 59.25 154 ALA A N 1
ATOM 1201 C CA . ALA A 1 154 ? -4.821 -2.083 -15.639 1.00 59.25 154 ALA A CA 1
ATOM 1202 C C . ALA A 1 154 ? -4.735 -1.990 -17.180 1.00 59.25 154 ALA A C 1
ATOM 1204 O O . ALA A 1 154 ? -5.578 -2.529 -17.902 1.00 59.25 154 ALA A O 1
ATOM 1205 N N . GLY A 1 155 ? -3.660 -1.388 -17.706 1.00 65.31 155 GLY A N 1
ATOM 1206 C CA . GLY A 1 155 ? -3.395 -1.325 -19.146 1.00 65.31 155 GLY A CA 1
ATOM 1207 C C . GLY A 1 155 ? -3.141 -2.699 -19.779 1.00 65.31 155 GLY A C 1
ATOM 1208 O O . GLY A 1 155 ? -3.635 -2.982 -20.873 1.00 65.31 155 GLY A O 1
ATOM 1209 N N . GLN A 1 156 ? -2.419 -3.590 -19.094 1.00 68.94 156 GLN A N 1
ATOM 1210 C CA . GLN A 1 156 ? -2.214 -4.965 -19.561 1.00 68.94 156 GLN A CA 1
ATOM 1211 C C . GLN A 1 156 ? -3.523 -5.763 -19.560 1.00 68.94 156 GLN A C 1
ATOM 1213 O O . GLN A 1 156 ? -3.796 -6.452 -20.544 1.00 68.94 156 GLN A O 1
ATOM 1218 N N . LEU A 1 157 ? -4.362 -5.616 -18.531 1.00 68.38 157 LEU A N 1
ATOM 1219 C CA . LEU A 1 157 ? -5.682 -6.252 -18.477 1.00 68.38 157 LEU A CA 1
ATOM 1220 C C . LEU A 1 157 ? -6.580 -5.799 -19.639 1.00 68.38 157 LEU A C 1
ATOM 1222 O O . LEU A 1 157 ? -7.137 -6.633 -20.360 1.00 68.38 157 LEU A O 1
ATOM 1226 N N . ASN A 1 158 ? -6.629 -4.491 -19.912 1.00 67.69 158 ASN A N 1
ATOM 1227 C CA . ASN A 1 158 ? -7.390 -3.942 -21.037 1.00 67.69 158 ASN A CA 1
ATOM 1228 C C . ASN A 1 158 ? -6.887 -4.476 -22.390 1.00 67.69 158 ASN A C 1
ATOM 1230 O O . ASN A 1 158 ? -7.678 -4.892 -23.241 1.00 67.69 158 ASN A O 1
ATOM 1234 N N . ASN A 1 159 ? -5.567 -4.573 -22.568 1.00 72.31 159 ASN A N 1
ATOM 1235 C CA . ASN A 1 159 ? -4.966 -5.151 -23.771 1.00 72.31 159 ASN A CA 1
ATOM 1236 C C . ASN A 1 159 ? -5.334 -6.633 -23.969 1.00 72.31 159 ASN A C 1
ATOM 1238 O O . ASN A 1 159 ? -5.562 -7.065 -25.102 1.00 72.31 159 ASN A O 1
ATOM 1242 N N . ILE A 1 160 ? -5.396 -7.429 -22.895 1.00 71.19 160 ILE A N 1
ATOM 1243 C CA . ILE A 1 160 ? -5.798 -8.843 -22.967 1.00 71.19 160 ILE A CA 1
ATOM 1244 C C . ILE A 1 160 ? -7.276 -8.952 -23.368 1.00 71.19 160 ILE A C 1
ATOM 1246 O O . ILE A 1 160 ? -7.614 -9.746 -24.252 1.00 71.19 160 ILE A O 1
ATOM 1250 N N . ARG A 1 161 ? -8.159 -8.128 -22.791 1.00 67.88 161 ARG A N 1
ATOM 1251 C CA . ARG A 1 161 ? -9.595 -8.132 -23.116 1.00 67.88 161 ARG A CA 1
ATOM 1252 C C . ARG A 1 161 ? -9.882 -7.713 -24.553 1.00 67.88 161 ARG A C 1
ATOM 1254 O O . ARG A 1 161 ? -10.638 -8.405 -25.240 1.00 67.88 161 ARG A O 1
ATOM 1261 N N . GLN A 1 162 ? -9.245 -6.642 -25.038 1.00 73.38 162 GLN A N 1
ATOM 1262 C CA . GLN A 1 162 ? -9.377 -6.197 -26.433 1.00 73.38 162 GLN A CA 1
ATOM 1263 C C . GLN A 1 162 ? -9.055 -7.325 -27.425 1.00 73.38 162 GLN A C 1
ATOM 1265 O O . GLN A 1 162 ? -9.690 -7.435 -28.474 1.00 73.38 162 GLN A O 1
ATOM 1270 N N . LYS A 1 163 ? -8.117 -8.210 -27.066 1.00 75.44 163 LYS A N 1
ATOM 1271 C CA . LYS A 1 163 ? -7.782 -9.400 -27.857 1.00 75.44 163 LYS A CA 1
ATOM 1272 C C . LYS A 1 163 ? -8.804 -10.531 -27.704 1.00 75.44 163 LYS A C 1
ATOM 1274 O O . LYS A 1 163 ? -9.107 -11.194 -28.693 1.00 75.44 163 LYS A O 1
ATOM 1279 N N . LYS A 1 164 ? -9.331 -10.776 -26.497 1.00 70.75 164 LYS A N 1
ATOM 1280 C CA . LYS A 1 164 ? -10.166 -11.956 -26.202 1.00 70.75 164 LYS A CA 1
ATOM 1281 C C . LYS A 1 164 ? -11.644 -11.845 -26.606 1.00 70.75 164 LYS A C 1
ATOM 1283 O O . LYS A 1 164 ? -12.260 -12.887 -26.791 1.00 70.75 164 LYS A O 1
ATOM 1288 N N . LYS A 1 165 ? -12.232 -10.651 -26.785 1.00 71.31 165 LYS A N 1
ATOM 1289 C CA . LYS A 1 165 ? -13.676 -10.406 -27.097 1.00 71.31 165 LYS A CA 1
ATOM 1290 C C . LYS A 1 165 ? -14.712 -11.012 -26.111 1.00 71.31 165 LYS A C 1
ATOM 1292 O O . LYS A 1 165 ? -15.870 -10.582 -26.115 1.00 71.31 165 LYS A O 1
ATOM 1297 N N . SER A 1 166 ? -14.331 -11.963 -25.259 1.00 74.81 166 SER A N 1
ATOM 1298 C CA . SER A 1 166 ? -15.101 -12.555 -24.159 1.00 74.81 166 SER A CA 1
ATOM 1299 C C . SER A 1 166 ? -14.791 -11.867 -22.819 1.00 74.81 166 SER A C 1
ATOM 1301 O O . SER A 1 166 ? -13.775 -11.173 -22.735 1.00 74.81 166 SER A O 1
ATOM 1303 N N . PRO A 1 167 ? -15.622 -12.065 -21.773 1.00 76.88 167 PRO A N 1
ATOM 1304 C CA . PRO A 1 167 ? -15.244 -11.705 -20.407 1.00 76.88 167 PRO A CA 1
ATOM 1305 C C . PRO A 1 167 ? -13.896 -12.327 -20.028 1.00 76.88 167 PRO A C 1
ATOM 1307 O O . PRO A 1 167 ? -13.573 -13.439 -20.472 1.00 76.88 167 PRO A O 1
ATOM 1310 N N . LEU A 1 168 ? -13.106 -11.597 -19.248 1.00 74.94 168 LEU A N 1
ATOM 1311 C CA . LEU A 1 168 ? -11.917 -12.125 -18.602 1.00 74.94 168 LEU A CA 1
ATOM 1312 C C . LEU A 1 168 ? -12.352 -12.963 -17.404 1.00 74.94 168 LEU A C 1
ATOM 1314 O O . LEU A 1 168 ? -13.090 -12.502 -16.538 1.00 74.94 168 LEU A O 1
ATOM 1318 N N . ASP A 1 169 ? -11.881 -14.200 -17.389 1.00 79.19 169 ASP A N 1
ATOM 1319 C CA . ASP A 1 169 ? -11.898 -15.064 -16.221 1.00 79.19 169 ASP A CA 1
ATOM 1320 C C . ASP A 1 169 ? -10.432 -15.298 -15.853 1.00 79.19 169 ASP A C 1
ATOM 1322 O O . ASP A 1 169 ? -9.683 -15.898 -16.637 1.00 79.19 169 ASP A O 1
ATOM 1326 N N . MET A 1 170 ? -9.980 -14.679 -14.762 1.00 71.56 170 MET A N 1
ATOM 1327 C CA . MET A 1 170 ? -8.574 -14.683 -14.360 1.00 71.56 170 MET A CA 1
ATOM 1328 C C . MET A 1 170 ? -8.414 -15.181 -12.937 1.00 71.56 170 MET A C 1
ATOM 1330 O O . MET A 1 170 ? -9.131 -14.767 -12.032 1.00 71.56 170 MET A O 1
ATOM 1334 N N . HIS A 1 171 ? -7.420 -16.044 -12.760 1.00 69.75 171 HIS A N 1
ATOM 1335 C CA . HIS A 1 171 ? -7.010 -16.573 -11.473 1.00 69.75 171 HIS A CA 1
ATOM 1336 C C . HIS A 1 171 ? -5.639 -15.996 -11.131 1.00 69.75 171 HIS A C 1
ATOM 1338 O O . HIS A 1 171 ? -4.663 -16.242 -11.841 1.00 69.75 171 HIS A O 1
ATOM 1344 N N . PHE A 1 172 ? -5.580 -15.220 -10.058 1.00 66.00 172 PHE A N 1
ATOM 1345 C CA . PHE A 1 172 ? -4.356 -14.743 -9.440 1.00 66.00 172 PHE A CA 1
ATOM 1346 C C . PHE A 1 172 ? -3.983 -15.701 -8.323 1.00 66.00 172 PHE A C 1
ATOM 1348 O O . PHE A 1 172 ? -4.770 -15.946 -7.409 1.00 66.00 172 PHE A O 1
ATOM 1355 N N . PHE A 1 173 ? -2.775 -16.238 -8.413 1.00 58.00 173 PHE A N 1
ATOM 1356 C CA . PHE A 1 173 ? -2.195 -17.078 -7.383 1.00 58.00 173 PHE A CA 1
ATOM 1357 C C . PHE A 1 173 ? -1.031 -16.324 -6.753 1.00 58.00 173 PHE A C 1
ATOM 1359 O O . PHE A 1 173 ? -0.020 -16.071 -7.410 1.00 58.00 173 PHE A O 1
ATOM 1366 N N . HIS A 1 174 ? -1.190 -15.957 -5.489 1.00 65.00 174 HIS A N 1
ATOM 1367 C CA . HIS A 1 174 ? -0.144 -15.357 -4.679 1.00 65.00 174 HIS A CA 1
ATOM 1368 C C . HIS A 1 174 ? 0.424 -16.449 -3.771 1.00 65.00 174 HIS A C 1
ATOM 1370 O O . HIS A 1 174 ? -0.226 -16.838 -2.805 1.00 65.00 174 HIS A O 1
ATOM 1376 N N . ALA A 1 175 ? 1.613 -16.965 -4.090 1.00 46.28 175 ALA A N 1
ATOM 1377 C CA . ALA A 1 175 ? 2.327 -17.929 -3.252 1.00 46.28 175 ALA A CA 1
ATOM 1378 C C . ALA A 1 175 ? 3.637 -17.371 -2.706 1.00 46.28 175 ALA A C 1
ATOM 1380 O O . ALA A 1 175 ? 4.352 -16.684 -3.430 1.00 46.28 175 ALA A O 1
ATOM 1381 N N . ALA A 1 176 ? 3.968 -17.808 -1.484 1.00 51.12 176 ALA A N 1
ATOM 1382 C CA . ALA A 1 176 ? 5.085 -17.380 -0.630 1.00 51.12 176 ALA A CA 1
ATOM 1383 C C . ALA A 1 176 ? 4.730 -16.186 0.274 1.00 51.12 176 ALA A C 1
ATOM 1385 O O . ALA A 1 176 ? 3.571 -15.784 0.308 1.00 51.12 176 ALA A O 1
ATOM 1386 N N . THR A 1 177 ? 5.710 -15.701 1.053 1.00 48.31 177 THR A N 1
ATOM 1387 C CA . THR A 1 177 ? 5.684 -14.511 1.934 1.00 48.31 177 THR A CA 1
ATOM 1388 C C . THR A 1 177 ? 5.393 -13.245 1.127 1.00 48.31 177 THR A C 1
ATOM 1390 O O . THR A 1 177 ? 6.225 -12.363 0.958 1.00 48.31 177 THR A O 1
ATOM 1393 N N . ILE A 1 178 ? 4.211 -13.206 0.539 1.00 53.06 178 ILE A N 1
ATOM 1394 C CA . ILE A 1 178 ? 3.691 -12.096 -0.228 1.00 53.06 178 ILE A CA 1
ATOM 1395 C C . ILE A 1 178 ? 2.866 -11.299 0.767 1.00 53.06 178 ILE A C 1
ATOM 1397 O O . ILE A 1 178 ? 1.820 -11.750 1.245 1.00 53.06 178 ILE A O 1
ATOM 1401 N N . ASP A 1 179 ? 3.385 -10.126 1.118 1.00 60.66 179 ASP A N 1
ATOM 1402 C CA . ASP A 1 179 ? 2.688 -9.180 1.969 1.00 60.66 179 ASP A CA 1
ATOM 1403 C C . ASP A 1 179 ? 1.344 -8.840 1.313 1.00 60.66 179 ASP A C 1
ATOM 1405 O O . ASP A 1 179 ? 1.238 -8.673 0.096 1.00 60.66 179 ASP A O 1
ATOM 1409 N N . ALA A 1 180 ? 0.278 -8.716 2.099 1.00 63.44 180 ALA A N 1
ATOM 1410 C CA . ALA A 1 180 ? -1.030 -8.386 1.544 1.00 63.44 180 ALA A CA 1
ATOM 1411 C C . ALA A 1 180 ? -1.088 -6.997 0.889 1.00 63.44 180 ALA A C 1
ATOM 1413 O O . ALA A 1 180 ? -2.079 -6.696 0.226 1.00 63.44 180 ALA A O 1
ATOM 1414 N N . LYS A 1 181 ? -0.010 -6.208 0.983 1.00 64.94 181 LYS A N 1
ATOM 1415 C CA . LYS A 1 181 ? 0.276 -5.078 0.092 1.00 64.94 181 LYS A CA 1
ATOM 1416 C C . LYS A 1 181 ? 0.160 -5.467 -1.384 1.00 64.94 181 LYS A C 1
ATOM 1418 O O . LYS A 1 181 ? -0.498 -4.750 -2.122 1.00 64.94 181 LYS A O 1
ATOM 1423 N N . ASP A 1 182 ? 0.688 -6.613 -1.807 1.00 69.88 182 ASP A N 1
ATOM 1424 C CA . ASP A 1 182 ? 0.657 -7.023 -3.219 1.00 69.88 182 ASP A CA 1
ATOM 1425 C C . ASP A 1 182 ? -0.752 -7.400 -3.675 1.00 69.88 182 ASP A C 1
ATOM 1427 O O . ASP A 1 182 ? -1.199 -7.008 -4.756 1.00 69.88 182 ASP A O 1
ATOM 1431 N N . VAL A 1 183 ? -1.486 -8.120 -2.822 1.00 71.56 183 VAL A N 1
ATOM 1432 C CA . VAL A 1 183 ? -2.904 -8.427 -3.059 1.00 71.56 183 VAL A CA 1
ATOM 1433 C C . VAL A 1 183 ? -3.698 -7.126 -3.149 1.00 71.56 183 VAL A C 1
ATOM 1435 O O . VAL A 1 183 ? -4.497 -6.942 -4.063 1.00 71.56 183 VAL A O 1
ATOM 1438 N N . PHE A 1 184 ? -3.444 -6.192 -2.237 1.00 69.94 184 PHE A N 1
ATOM 1439 C CA . PHE A 1 184 ? -4.090 -4.889 -2.213 1.00 69.94 184 PHE A CA 1
ATOM 1440 C C . PHE A 1 184 ? -3.759 -4.044 -3.450 1.00 69.94 184 PHE A C 1
ATOM 1442 O O . PHE A 1 184 ? -4.664 -3.488 -4.069 1.00 69.94 184 PHE A O 1
ATOM 1449 N N . THR A 1 185 ? -2.498 -3.999 -3.875 1.00 68.44 185 THR A N 1
ATOM 1450 C CA . THR A 1 185 ? -2.075 -3.338 -5.114 1.00 68.44 185 THR A CA 1
ATOM 1451 C C . THR A 1 185 ? -2.762 -3.961 -6.327 1.00 68.44 185 THR A C 1
ATOM 1453 O O . THR A 1 185 ? -3.241 -3.236 -7.201 1.00 68.44 185 THR A O 1
ATOM 1456 N N . GLN A 1 186 ? -2.878 -5.290 -6.389 1.00 72.94 186 GLN A N 1
ATOM 1457 C CA . GLN A 1 186 ? -3.572 -5.958 -7.491 1.00 72.94 186 GLN A CA 1
ATOM 1458 C C . GLN A 1 186 ? -5.073 -5.643 -7.493 1.00 72.94 186 GLN A C 1
ATOM 1460 O O . GLN A 1 186 ? -5.638 -5.412 -8.565 1.00 72.94 186 GLN A O 1
ATOM 1465 N N . LEU A 1 187 ? -5.706 -5.578 -6.316 1.00 73.31 187 LEU A N 1
ATOM 1466 C CA . LEU A 1 187 ? -7.090 -5.128 -6.175 1.00 73.31 187 LEU A CA 1
ATOM 1467 C C . LEU A 1 187 ? -7.246 -3.695 -6.698 1.00 73.31 187 LEU A C 1
ATOM 1469 O O . LEU A 1 187 ? -8.107 -3.446 -7.532 1.00 73.31 187 LEU A O 1
ATOM 1473 N N . GLN A 1 188 ? -6.364 -2.766 -6.327 1.00 68.12 188 GLN A N 1
ATOM 1474 C CA . GLN A 1 188 ? -6.401 -1.399 -6.862 1.00 68.12 188 GLN A CA 1
ATOM 1475 C C . GLN A 1 188 ? -6.276 -1.364 -8.389 1.00 68.12 188 GLN A C 1
ATOM 1477 O O . GLN A 1 188 ? -7.022 -0.654 -9.057 1.00 68.12 188 GLN A O 1
ATOM 1482 N N . GLN A 1 189 ? -5.366 -2.150 -8.967 1.00 69.25 189 GLN A N 1
ATOM 1483 C CA . GLN A 1 189 ? -5.214 -2.233 -10.423 1.00 69.25 189 GLN A CA 1
ATOM 1484 C C . GLN A 1 189 ? -6.478 -2.762 -11.112 1.00 69.25 189 GLN A C 1
ATOM 1486 O O . GLN A 1 189 ? -6.798 -2.320 -12.215 1.00 69.25 189 GLN A O 1
ATOM 1491 N N . ILE A 1 190 ? -7.197 -3.681 -10.468 1.00 72.19 190 ILE A N 1
ATOM 1492 C CA . ILE A 1 190 ? -8.481 -4.192 -10.956 1.00 72.19 190 ILE A CA 1
ATOM 1493 C C . ILE A 1 190 ? -9.575 -3.135 -10.827 1.00 72.19 190 ILE A C 1
ATOM 1495 O O . ILE A 1 190 ? -10.319 -2.938 -11.778 1.00 72.19 190 ILE A O 1
ATOM 1499 N N . CYS A 1 191 ? -9.606 -2.385 -9.728 1.00 69.75 191 CYS A N 1
ATOM 1500 C CA . CYS A 1 191 ? -10.507 -1.247 -9.561 1.00 69.75 191 CYS A CA 1
ATOM 1501 C C . CYS A 1 191 ? -10.330 -0.224 -10.693 1.00 69.75 191 CYS A C 1
ATOM 1503 O O . CYS A 1 191 ? -11.284 0.114 -11.388 1.00 69.75 191 CYS A O 1
ATOM 1505 N N . PHE A 1 192 ? -9.089 0.207 -10.952 1.00 66.69 192 PHE A N 1
ATOM 1506 C CA . PHE A 1 192 ? -8.784 1.115 -12.063 1.00 66.69 192 PHE A CA 1
ATOM 1507 C C . PHE A 1 192 ? -9.165 0.522 -13.417 1.00 66.69 192 PHE A C 1
ATOM 1509 O O . PHE A 1 192 ? -9.629 1.229 -14.309 1.00 66.69 192 PHE A O 1
ATOM 1516 N N . TYR A 1 193 ? -8.954 -0.781 -13.592 1.00 73.44 193 TYR A N 1
ATOM 1517 C CA . TYR A 1 193 ? -9.390 -1.474 -14.790 1.00 73.44 193 TYR A CA 1
ATOM 1518 C C . TYR A 1 193 ? -10.912 -1.394 -14.958 1.00 73.44 193 TYR A C 1
ATOM 1520 O O . TYR A 1 193 ? -11.364 -1.061 -16.050 1.00 73.44 193 TYR A O 1
ATOM 1528 N N . GLU A 1 194 ? -11.690 -1.648 -13.906 1.00 70.94 194 GLU A N 1
ATOM 1529 C CA . GLU A 1 194 ? -13.153 -1.599 -13.943 1.00 70.94 194 GLU A CA 1
ATOM 1530 C C . GLU A 1 194 ? -13.696 -0.188 -14.180 1.00 70.94 194 GLU A C 1
ATOM 1532 O O . GLU A 1 194 ? -14.627 -0.041 -14.966 1.00 70.94 194 GLU A O 1
ATOM 1537 N N . GLU A 1 195 ? -13.084 0.855 -13.613 1.00 67.75 195 GLU A N 1
ATOM 1538 C CA . GLU A 1 195 ? -13.479 2.254 -13.857 1.00 67.75 195 GLU A CA 1
ATOM 1539 C C . GLU A 1 195 ? -13.386 2.654 -15.339 1.00 67.75 195 GLU A C 1
ATOM 1541 O O . GLU A 1 195 ? -14.151 3.490 -15.822 1.00 67.75 195 GLU A O 1
ATOM 1546 N N . ILE A 1 196 ? -12.469 2.033 -16.084 1.00 68.00 196 ILE A N 1
ATOM 1547 C CA . ILE A 1 196 ? -12.285 2.264 -17.522 1.00 68.00 196 ILE A CA 1
ATOM 1548 C C . ILE A 1 196 ? -13.260 1.400 -18.356 1.00 68.00 196 ILE A C 1
ATOM 1550 O O . ILE A 1 196 ? -13.406 1.614 -19.562 1.00 68.00 196 ILE A O 1
ATOM 1554 N N . GLN A 1 197 ? -13.952 0.424 -17.755 1.00 66.94 197 GLN A N 1
ATOM 1555 C CA . GLN A 1 197 ? -14.870 -0.489 -18.445 1.00 66.94 197 GLN A CA 1
ATOM 1556 C C . GLN A 1 197 ? -16.338 -0.113 -18.212 1.00 66.94 197 GLN A C 1
ATOM 1558 O O . GLN A 1 197 ? -16.807 -0.009 -17.087 1.00 66.94 197 GLN A O 1
ATOM 1563 N N . THR A 1 198 ? -17.115 -0.002 -19.291 1.00 59.25 198 THR A N 1
ATOM 1564 C CA . THR A 1 198 ? -18.518 0.443 -19.209 1.00 59.25 198 THR A CA 1
ATOM 1565 C C . THR A 1 198 ? -19.556 -0.681 -19.260 1.00 59.25 198 THR A C 1
ATOM 1567 O O . THR A 1 198 ? -20.667 -0.477 -18.784 1.00 59.25 198 THR A O 1
ATOM 1570 N N . ASP A 1 199 ? -19.230 -1.870 -19.802 1.00 66.75 199 ASP A N 1
ATOM 1571 C CA . ASP A 1 199 ? -20.294 -2.761 -20.316 1.00 66.75 199 ASP A CA 1
ATOM 1572 C C . ASP A 1 199 ? -20.227 -4.265 -19.955 1.00 66.75 199 ASP A C 1
ATOM 1574 O O . ASP A 1 199 ? -21.162 -4.995 -20.292 1.00 66.75 199 ASP A O 1
ATOM 1578 N N . LYS A 1 200 ? -19.177 -4.791 -19.290 1.00 67.81 200 LYS A N 1
ATOM 1579 C CA . LYS A 1 200 ? -19.151 -6.221 -18.866 1.00 67.81 200 LYS A CA 1
ATOM 1580 C C . LYS A 1 200 ? -18.398 -6.468 -17.559 1.00 67.81 200 LYS A C 1
ATOM 1582 O O . LYS A 1 200 ? -17.267 -6.003 -17.431 1.00 67.81 200 LYS A O 1
ATOM 1587 N N . LEU A 1 201 ? -19.004 -7.302 -16.706 1.00 69.31 201 LEU A N 1
ATOM 1588 C CA . LEU A 1 201 ? -18.443 -7.867 -15.474 1.00 69.31 201 LEU A CA 1
ATOM 1589 C C . LEU A 1 201 ? -17.460 -8.999 -15.801 1.00 69.31 201 LEU A C 1
ATOM 1591 O O . LEU A 1 201 ? -17.875 -10.088 -16.211 1.00 69.31 201 LEU A O 1
ATOM 1595 N N . ASP A 1 202 ? -16.172 -8.728 -15.630 1.00 81.25 202 ASP A N 1
ATOM 1596 C CA . ASP A 1 202 ? -15.139 -9.763 -15.611 1.00 81.25 202 ASP A CA 1
ATOM 1597 C C . ASP A 1 202 ? -15.119 -10.465 -14.246 1.00 81.25 202 ASP A C 1
ATOM 1599 O O . ASP A 1 202 ? -15.682 -9.971 -13.270 1.00 81.25 202 ASP A O 1
ATOM 1603 N N . LYS A 1 203 ? -14.516 -11.654 -14.182 1.00 81.19 203 LYS A N 1
ATOM 1604 C CA . LYS A 1 203 ? -14.354 -12.406 -12.936 1.00 81.19 203 LYS A CA 1
ATOM 1605 C C . LYS A 1 203 ? -12.880 -12.527 -12.596 1.00 81.19 203 LYS A C 1
ATOM 1607 O O . LYS A 1 203 ? -12.069 -12.940 -13.426 1.00 81.19 203 LYS A O 1
ATOM 1612 N N . PHE A 1 204 ? -12.570 -12.209 -11.349 1.00 81.00 204 PHE A N 1
ATOM 1613 C CA . PHE A 1 204 ? -11.232 -12.308 -10.797 1.00 81.00 204 PHE A CA 1
ATOM 1614 C C . PHE A 1 204 ? -11.275 -13.235 -9.585 1.00 81.00 204 PHE A C 1
ATOM 1616 O O . PHE A 1 204 ? -12.065 -13.044 -8.661 1.00 81.00 204 PHE A O 1
ATOM 1623 N N . TYR A 1 205 ? -10.440 -14.263 -9.614 1.00 78.75 205 TYR A N 1
ATOM 1624 C CA . TYR A 1 205 ? -10.244 -15.208 -8.529 1.00 78.75 205 TYR A CA 1
ATOM 1625 C C . TYR A 1 205 ? -8.889 -14.932 -7.899 1.00 78.75 205 TYR A C 1
ATOM 1627 O O . TYR A 1 205 ? -7.890 -14.905 -8.607 1.00 78.75 205 TYR A O 1
ATOM 1635 N N . PHE A 1 206 ? -8.852 -14.752 -6.584 1.00 78.88 206 PHE A N 1
ATOM 1636 C CA . PHE A 1 206 ? -7.609 -14.571 -5.843 1.00 78.88 206 PHE A CA 1
ATOM 1637 C C . PHE A 1 206 ? -7.406 -15.753 -4.913 1.00 78.88 206 PHE A C 1
ATOM 1639 O O . PHE A 1 206 ? -8.289 -16.096 -4.126 1.00 78.88 206 PHE A O 1
ATOM 1646 N N . GLU A 1 207 ? -6.230 -16.352 -4.995 1.00 79.56 207 GLU A N 1
ATOM 1647 C CA . GLU A 1 207 ? -5.745 -17.331 -4.041 1.00 79.56 207 GLU A CA 1
ATOM 1648 C C . GLU A 1 207 ? -4.536 -16.731 -3.330 1.00 79.56 207 GLU A C 1
ATOM 1650 O O . GLU A 1 207 ? -3.544 -16.373 -3.966 1.00 79.56 207 GLU A O 1
ATOM 1655 N N . VAL A 1 208 ? -4.649 -16.579 -2.012 1.00 78.00 208 VAL A N 1
ATOM 1656 C CA . VAL A 1 208 ? -3.566 -16.095 -1.156 1.00 78.00 208 VAL A CA 1
ATOM 1657 C C . VAL A 1 208 ? -3.043 -17.289 -0.373 1.00 78.00 208 VAL A C 1
ATOM 1659 O O . VAL A 1 208 ? -3.725 -17.802 0.511 1.00 78.00 208 VAL A O 1
ATOM 1662 N N . SER A 1 209 ? -1.846 -17.740 -0.727 1.00 72.44 209 SER A N 1
ATOM 1663 C CA . SER A 1 209 ? -1.152 -18.869 -0.119 1.00 72.44 209 SER A CA 1
ATOM 1664 C C . SER A 1 209 ? 0.067 -18.360 0.649 1.00 72.44 209 SER A C 1
ATOM 1666 O O . SER A 1 209 ? 1.181 -18.334 0.119 1.00 72.44 209 SER A O 1
ATOM 1668 N N . ASP A 1 210 ? -0.142 -18.006 1.917 1.00 75.50 210 ASP A N 1
ATOM 1669 C CA . ASP A 1 210 ? 0.937 -17.689 2.855 1.00 75.50 210 ASP A CA 1
ATOM 1670 C C . ASP A 1 210 ? 1.197 -18.885 3.787 1.00 75.50 210 ASP A C 1
ATOM 1672 O O . ASP A 1 210 ? 0.272 -19.577 4.220 1.00 75.50 210 ASP A O 1
ATOM 1676 N N . PHE A 1 211 ? 2.467 -19.160 4.087 1.00 76.81 211 PHE A N 1
ATOM 1677 C CA . PHE A 1 211 ? 2.843 -20.255 4.980 1.00 76.81 211 PHE A CA 1
ATOM 1678 C C . PHE A 1 211 ? 2.762 -19.874 6.464 1.00 76.81 211 PHE A C 1
ATOM 1680 O O . PHE A 1 211 ? 2.760 -20.775 7.308 1.00 76.81 211 PHE A O 1
ATOM 1687 N N . ARG A 1 212 ? 2.701 -18.575 6.793 1.00 82.94 212 ARG A N 1
ATOM 1688 C CA . ARG A 1 212 ? 2.616 -18.054 8.162 1.00 82.94 212 ARG A CA 1
ATOM 1689 C C . ARG A 1 212 ? 1.153 -17.834 8.570 1.00 82.94 212 ARG A C 1
ATOM 1691 O O . ARG A 1 212 ? 0.486 -16.953 8.016 1.00 82.94 212 ARG A O 1
ATOM 1698 N N . PRO A 1 213 ? 0.635 -18.582 9.563 1.00 87.00 213 PRO A N 1
ATOM 1699 C CA . PRO A 1 213 ? -0.711 -18.378 10.093 1.00 87.00 213 PRO A CA 1
ATOM 1700 C C . PRO A 1 213 ? -0.979 -16.946 10.567 1.00 87.00 213 PRO A C 1
ATOM 1702 O O . PRO A 1 213 ? -2.097 -16.463 10.429 1.00 87.00 213 PRO A O 1
ATOM 1705 N N . GLU A 1 214 ? 0.036 -16.258 11.090 1.00 86.62 214 GLU A N 1
ATOM 1706 C CA . GLU A 1 214 ? -0.038 -14.878 11.578 1.00 86.62 214 GLU A CA 1
ATOM 1707 C C . GLU A 1 214 ? -0.354 -13.897 10.450 1.00 86.62 214 GLU A C 1
ATOM 1709 O O . GLU A 1 214 ? -1.241 -13.051 10.586 1.00 86.62 214 GLU A O 1
ATOM 1714 N N . THR A 1 215 ? 0.325 -14.048 9.311 1.00 83.88 215 THR A N 1
ATOM 1715 C CA . THR A 1 215 ? 0.077 -13.229 8.124 1.00 83.88 215 THR A CA 1
ATOM 1716 C C . THR A 1 215 ? -1.312 -13.509 7.556 1.00 83.88 215 THR A C 1
ATOM 1718 O O . THR A 1 215 ? -2.044 -12.573 7.243 1.00 83.88 215 THR A O 1
ATOM 1721 N N . MET A 1 216 ? -1.745 -14.773 7.517 1.00 87.81 216 MET A N 1
ATOM 1722 C CA . MET A 1 216 ? -3.117 -15.114 7.115 1.00 87.81 216 MET A CA 1
ATOM 1723 C C . MET A 1 216 ? -4.171 -14.511 8.046 1.00 87.81 216 MET A C 1
ATOM 1725 O O . MET A 1 216 ? -5.133 -13.899 7.580 1.00 87.81 216 MET A O 1
ATOM 1729 N N . ALA A 1 217 ? -3.977 -14.645 9.357 1.00 91.94 217 ALA A N 1
ATOM 1730 C CA . ALA A 1 217 ? -4.876 -14.112 10.370 1.00 91.94 217 ALA A CA 1
ATOM 1731 C C . ALA A 1 217 ? -5.005 -12.588 10.267 1.00 91.94 217 ALA A C 1
ATOM 1733 O O . ALA A 1 217 ? -6.111 -12.056 10.369 1.00 91.94 217 ALA A O 1
ATOM 1734 N N . ARG A 1 218 ? -3.890 -11.897 10.005 1.00 90.38 218 ARG A N 1
ATOM 1735 C CA . ARG A 1 218 ? -3.840 -10.459 9.730 1.00 90.38 218 ARG A CA 1
ATOM 1736 C C . ARG A 1 218 ? -4.623 -10.102 8.466 1.00 90.38 218 ARG A C 1
ATOM 1738 O O . ARG A 1 218 ? -5.531 -9.277 8.518 1.00 90.38 218 ARG A O 1
ATOM 1745 N N . ASN A 1 219 ? -4.324 -10.758 7.346 1.00 88.00 219 ASN A N 1
ATOM 1746 C CA . ASN A 1 219 ? -4.938 -10.469 6.047 1.00 88.00 219 ASN A CA 1
ATOM 1747 C C . ASN A 1 219 ? -6.462 -10.615 6.080 1.00 88.00 219 ASN A C 1
ATOM 1749 O O . ASN A 1 219 ? -7.175 -9.790 5.518 1.00 88.00 219 ASN A O 1
ATOM 1753 N N . VAL A 1 220 ? -6.976 -11.619 6.794 1.00 92.06 220 VAL A N 1
ATOM 1754 C CA . VAL A 1 220 ? -8.421 -11.821 6.952 1.00 92.06 220 VAL A CA 1
ATOM 1755 C C . VAL A 1 220 ? -9.089 -10.650 7.687 1.00 92.06 220 VAL A C 1
ATOM 1757 O O . VAL A 1 220 ? -10.167 -10.221 7.272 1.00 92.06 220 VAL A O 1
ATOM 1760 N N . ILE A 1 221 ? -8.443 -10.064 8.703 1.00 94.00 221 ILE A N 1
ATOM 1761 C CA . ILE A 1 221 ? -8.936 -8.853 9.387 1.00 94.00 221 ILE A CA 1
ATOM 1762 C C . ILE A 1 221 ? -8.993 -7.670 8.409 1.00 94.00 221 ILE A C 1
ATOM 1764 O O . ILE A 1 221 ? -9.993 -6.953 8.350 1.00 94.00 221 ILE A O 1
ATOM 1768 N N . ILE A 1 222 ? -7.950 -7.481 7.597 1.00 90.56 222 ILE A N 1
ATOM 1769 C CA . ILE A 1 222 ? -7.925 -6.423 6.577 1.00 90.56 222 ILE A CA 1
ATOM 1770 C C . ILE A 1 222 ? -9.022 -6.632 5.538 1.00 90.56 222 ILE A C 1
ATOM 1772 O O . ILE A 1 222 ? -9.758 -5.697 5.234 1.00 90.56 222 ILE A O 1
ATOM 1776 N N . PHE A 1 223 ? -9.197 -7.852 5.033 1.00 90.31 223 PHE A N 1
ATOM 1777 C CA . PHE A 1 223 ? -10.264 -8.156 4.085 1.00 90.31 223 PHE A CA 1
ATOM 1778 C C . PHE A 1 223 ? -11.650 -7.897 4.668 1.00 90.31 223 PHE A C 1
ATOM 1780 O O . PHE A 1 223 ? -12.531 -7.411 3.958 1.00 90.31 223 PHE A O 1
ATOM 1787 N N . ARG A 1 224 ? -11.846 -8.153 5.966 1.00 94.25 224 ARG A N 1
ATOM 1788 C CA . ARG A 1 224 ? -13.095 -7.805 6.644 1.00 94.25 224 ARG A CA 1
ATOM 1789 C C . ARG A 1 224 ? -13.333 -6.304 6.645 1.00 94.25 224 ARG A C 1
ATOM 1791 O O . ARG A 1 224 ? -14.432 -5.865 6.318 1.00 94.25 224 ARG A O 1
ATOM 1798 N N . MET A 1 225 ? -12.313 -5.532 6.993 1.00 93.88 225 MET A N 1
ATOM 1799 C CA . MET A 1 225 ? -12.388 -4.076 7.015 1.00 93.88 225 MET A CA 1
ATOM 1800 C C . MET A 1 225 ? -12.627 -3.486 5.622 1.00 93.88 225 MET A C 1
ATOM 1802 O O . MET A 1 225 ? -13.493 -2.628 5.468 1.00 93.88 225 MET A O 1
ATOM 1806 N N . LEU A 1 226 ? -11.946 -3.997 4.592 1.00 87.81 226 LEU A N 1
ATOM 1807 C CA . LEU A 1 226 ? -12.193 -3.621 3.196 1.00 87.81 226 LEU A CA 1
ATOM 1808 C C . LEU A 1 226 ? -13.624 -3.971 2.766 1.00 87.81 226 LEU A C 1
ATOM 1810 O O . LEU A 1 226 ? -14.292 -3.164 2.124 1.00 87.81 226 LEU A O 1
ATOM 1814 N N . HIS A 1 227 ? -14.139 -5.130 3.184 1.00 90.00 227 HIS A N 1
ATOM 1815 C CA . HIS A 1 227 ? -15.529 -5.499 2.937 1.00 90.00 227 HIS A CA 1
ATOM 1816 C C . HIS A 1 227 ? -16.518 -4.537 3.619 1.00 90.00 227 HIS A C 1
ATOM 1818 O O . HIS A 1 227 ? -17.521 -4.165 3.012 1.00 90.00 227 HIS A O 1
ATOM 1824 N N . GLU A 1 228 ? -16.258 -4.108 4.857 1.00 90.81 228 GLU A N 1
ATOM 1825 C CA . GLU A 1 228 ? -17.096 -3.118 5.552 1.00 90.81 228 GLU A CA 1
ATOM 1826 C C . GLU A 1 228 ? -17.079 -1.761 4.855 1.00 90.81 228 GLU A C 1
ATOM 1828 O O . GLU A 1 228 ? -18.135 -1.163 4.641 1.00 90.81 228 GLU A O 1
ATOM 1833 N N . VAL A 1 229 ? -15.894 -1.313 4.451 1.00 86.94 229 VAL A N 1
ATOM 1834 C CA . VAL A 1 229 ? -15.692 -0.085 3.687 1.00 86.94 229 VAL A CA 1
ATOM 1835 C C . VAL A 1 229 ? -16.489 -0.117 2.378 1.00 86.94 229 VAL A C 1
ATOM 1837 O O . VAL A 1 229 ? -17.290 0.784 2.142 1.00 86.94 229 VAL A O 1
ATOM 1840 N N . SER A 1 230 ? -16.382 -1.198 1.604 1.00 83.75 230 SER A N 1
ATOM 1841 C CA . SER A 1 230 ? -17.145 -1.410 0.365 1.00 83.75 230 SER A CA 1
ATOM 1842 C C . SER A 1 230 ? -18.668 -1.337 0.606 1.00 83.75 230 SER A C 1
ATOM 1844 O O . SER A 1 230 ? -19.402 -0.628 -0.090 1.00 83.75 230 SER A O 1
ATOM 1846 N N . LYS A 1 231 ? -19.182 -1.958 1.681 1.00 85.88 231 LYS A N 1
ATOM 1847 C CA . LYS A 1 231 ? -20.619 -1.886 2.034 1.00 85.88 231 LYS A CA 1
ATOM 1848 C C . LYS A 1 231 ? -21.099 -0.468 2.347 1.00 85.88 231 LYS A C 1
ATOM 1850 O O . LYS A 1 231 ? -22.208 -0.108 1.942 1.00 85.88 231 LYS A O 1
ATOM 1855 N N . ILE A 1 232 ? -20.302 0.327 3.066 1.00 83.19 232 ILE A N 1
ATOM 1856 C CA . ILE A 1 232 ? -20.652 1.721 3.400 1.00 83.19 232 ILE A CA 1
ATOM 1857 C C . ILE A 1 232 ? -20.928 2.518 2.123 1.00 83.19 232 ILE A C 1
ATOM 1859 O O . ILE A 1 232 ? -21.825 3.353 2.087 1.00 83.19 232 ILE A O 1
ATOM 1863 N N . GLN A 1 233 ? -20.230 2.208 1.042 1.00 73.44 233 GLN A N 1
ATOM 1864 C CA . GLN A 1 233 ? -20.371 2.942 -0.204 1.00 73.44 233 GLN A CA 1
ATOM 1865 C C . GLN A 1 233 ? -21.498 2.450 -1.089 1.00 73.44 233 GLN A C 1
ATOM 1867 O O . GLN A 1 233 ? -22.275 3.249 -1.616 1.00 73.44 233 GLN A O 1
ATOM 1872 N N . PHE A 1 234 ? -21.612 1.129 -1.244 1.00 76.50 234 PHE A N 1
ATOM 1873 C CA . PHE A 1 234 ? -22.639 0.539 -2.095 1.00 76.50 234 PHE A CA 1
ATOM 1874 C C . PHE A 1 234 ? -24.051 0.802 -1.576 1.00 76.50 234 PHE A C 1
ATOM 1876 O O . PHE A 1 234 ? -25.006 0.791 -2.354 1.00 76.50 234 PHE A O 1
ATOM 1883 N N . THR A 1 235 ? -24.209 1.090 -0.282 1.00 76.06 235 THR A N 1
ATOM 1884 C CA . THR A 1 235 ? -25.524 1.370 0.301 1.00 76.06 235 THR A CA 1
ATOM 1885 C C . THR A 1 235 ? -26.168 2.674 -0.193 1.00 76.06 235 THR A C 1
ATOM 1887 O O . THR A 1 235 ? -27.354 2.858 0.064 1.00 76.06 235 THR A O 1
ATOM 1890 N N . LYS A 1 236 ? -25.478 3.544 -0.961 1.00 59.00 236 LYS A N 1
ATOM 1891 C CA . LYS A 1 236 ? -26.009 4.812 -1.534 1.00 59.00 236 LYS A CA 1
ATOM 1892 C C . LYS A 1 236 ? -26.741 5.718 -0.529 1.00 59.00 236 LYS A C 1
ATOM 1894 O O . LYS A 1 236 ? -27.430 6.658 -0.930 1.00 59.00 236 LYS A O 1
ATOM 1899 N N . ILE A 1 237 ? -26.606 5.459 0.770 1.00 59.72 237 ILE A N 1
ATOM 1900 C CA . ILE A 1 237 ? -27.104 6.338 1.816 1.00 59.72 237 ILE A CA 1
ATOM 1901 C C . ILE A 1 237 ? -26.237 7.583 1.682 1.00 59.72 237 ILE A C 1
ATOM 1903 O O . ILE A 1 237 ? -25.032 7.499 1.898 1.00 59.72 237 ILE A O 1
ATOM 1907 N N . SER A 1 238 ? -26.846 8.671 1.189 1.00 55.12 238 SER A N 1
ATOM 1908 C CA . SER A 1 238 ? -26.248 9.994 0.961 1.00 55.12 238 SER A CA 1
ATOM 1909 C C . SER A 1 238 ? -25.043 10.191 1.862 1.00 55.12 238 SER A C 1
ATOM 1911 O O . SER A 1 238 ? -25.253 10.148 3.067 1.00 55.12 238 SER A O 1
ATOM 1913 N N . SER A 1 239 ? -23.845 10.378 1.294 1.00 63.44 239 SER A N 1
ATOM 1914 C CA . SER A 1 239 ? -22.567 10.548 1.999 1.00 63.44 239 SER A CA 1
ATOM 1915 C C . SER A 1 239 ? -22.720 11.468 3.211 1.00 63.44 239 SER A C 1
ATOM 1917 O O . SER A 1 239 ? -22.578 12.689 3.119 1.00 63.44 239 SER A O 1
ATOM 1919 N N . THR A 1 240 ? -23.088 10.885 4.346 1.00 77.69 240 THR A N 1
ATOM 1920 C CA . THR A 1 240 ? -23.210 11.604 5.601 1.00 77.69 240 THR A CA 1
ATOM 1921 C C . THR A 1 240 ? -21.803 11.778 6.133 1.00 77.69 240 THR A C 1
ATOM 1923 O O . THR A 1 240 ? -20.896 10.989 5.823 1.00 77.69 240 THR A O 1
ATOM 1926 N N . LEU A 1 241 ? -21.615 12.813 6.943 1.00 74.88 241 LEU A N 1
ATOM 1927 C CA . LEU A 1 241 ? -20.359 13.011 7.647 1.00 74.88 241 LEU A CA 1
ATOM 1928 C C . LEU A 1 241 ? -19.969 11.720 8.389 1.00 74.88 241 LEU A C 1
ATOM 1930 O O . LEU A 1 241 ? -18.895 11.189 8.145 1.00 74.88 241 LEU A O 1
ATOM 1934 N N . GLU A 1 242 ? -20.913 11.117 9.114 1.00 81.50 242 GLU A N 1
ATOM 1935 C CA . GLU A 1 242 ? -20.726 9.861 9.852 1.00 81.50 242 GLU A CA 1
ATOM 1936 C C . GLU A 1 242 ? -20.232 8.696 8.973 1.00 81.50 242 GLU A C 1
ATOM 1938 O O . GLU A 1 242 ? -19.287 7.999 9.341 1.00 81.50 242 GLU A O 1
ATOM 1943 N N . THR A 1 243 ? -20.801 8.500 7.775 1.00 81.62 243 THR A N 1
ATOM 1944 C CA . THR A 1 243 ? -20.322 7.449 6.851 1.00 81.62 243 THR A CA 1
ATOM 1945 C C . THR A 1 243 ? -18.886 7.686 6.385 1.00 81.62 243 THR A C 1
ATOM 1947 O O . THR A 1 243 ? -18.114 6.736 6.267 1.00 81.62 243 THR A O 1
ATOM 1950 N N . THR A 1 244 ? -18.510 8.948 6.169 1.00 80.25 244 THR A N 1
ATOM 1951 C CA . THR A 1 244 ? -17.152 9.318 5.743 1.00 80.25 244 THR A CA 1
ATOM 1952 C C . THR A 1 244 ? -16.159 9.125 6.883 1.00 80.25 244 THR A C 1
ATOM 1954 O O . THR A 1 244 ? -15.088 8.555 6.688 1.00 80.25 244 THR A O 1
ATOM 1957 N N . GLU A 1 245 ? -16.529 9.550 8.088 1.00 84.00 245 GLU A N 1
ATOM 1958 C CA . GLU A 1 245 ? -15.714 9.416 9.294 1.00 84.00 245 GLU A CA 1
ATOM 1959 C C . GLU A 1 245 ? -15.477 7.946 9.639 1.00 84.00 245 GLU A C 1
ATOM 1961 O O . GLU A 1 245 ? -14.338 7.527 9.852 1.00 84.00 245 GLU A O 1
ATOM 1966 N N . ARG A 1 246 ? -16.531 7.121 9.594 1.00 88.62 246 ARG A N 1
ATOM 1967 C CA . ARG A 1 246 ? -16.417 5.677 9.822 1.00 88.62 246 ARG A CA 1
ATOM 1968 C C . ARG A 1 246 ? -15.483 5.017 8.816 1.00 88.62 246 ARG A C 1
ATOM 1970 O O . ARG A 1 246 ? -14.679 4.165 9.185 1.00 88.62 246 ARG A O 1
ATOM 1977 N N . GLN A 1 247 ? -15.577 5.408 7.553 1.00 85.81 247 GLN A N 1
ATOM 1978 C CA . GLN A 1 247 ? -14.719 4.874 6.510 1.00 85.81 247 GLN A CA 1
ATOM 1979 C C . GLN A 1 247 ? -13.252 5.276 6.722 1.00 85.81 247 GLN A C 1
ATOM 1981 O O . GLN A 1 247 ? -12.368 4.422 6.674 1.00 85.81 247 GLN A O 1
ATOM 1986 N N . GLN A 1 248 ? -12.989 6.555 7.003 1.00 83.25 248 GLN A N 1
ATOM 1987 C CA . GLN A 1 248 ? -11.642 7.054 7.296 1.00 83.25 248 GLN A CA 1
ATOM 1988 C C . GLN A 1 248 ? -11.053 6.394 8.549 1.00 83.25 248 GLN A C 1
ATOM 1990 O O . GLN A 1 248 ? -9.863 6.084 8.573 1.00 83.25 248 GLN A O 1
ATOM 1995 N N . PHE A 1 249 ? -11.883 6.121 9.557 1.00 89.81 249 PHE A N 1
ATOM 1996 C CA . PHE A 1 249 ? -11.499 5.346 10.730 1.00 89.81 249 PHE A CA 1
ATOM 1997 C C . PHE A 1 249 ? -11.050 3.930 10.350 1.00 89.81 249 PHE A C 1
ATOM 1999 O O . PHE A 1 249 ? -9.946 3.537 10.715 1.00 89.81 249 PHE A O 1
ATOM 2006 N N . ILE A 1 250 ? -11.854 3.181 9.584 1.00 91.00 250 ILE A N 1
ATOM 2007 C CA . ILE A 1 250 ? -11.509 1.804 9.186 1.00 91.00 250 ILE A CA 1
ATOM 2008 C C . ILE A 1 250 ? -10.212 1.781 8.365 1.00 91.00 250 ILE A C 1
ATOM 2010 O O . ILE A 1 250 ? -9.331 0.962 8.614 1.00 91.00 250 ILE A O 1
ATOM 2014 N N . VAL A 1 251 ? -10.056 2.716 7.428 1.00 85.81 251 VAL A N 1
ATOM 2015 C CA . VAL A 1 251 ? -8.830 2.863 6.632 1.00 85.81 251 VAL A CA 1
ATOM 2016 C C . VAL A 1 251 ? -7.616 3.174 7.519 1.00 85.81 251 VAL A C 1
ATOM 2018 O O . VAL A 1 251 ? -6.544 2.603 7.320 1.00 85.81 251 VAL A O 1
ATOM 2021 N N . GLY A 1 252 ? -7.785 4.018 8.539 1.00 87.25 252 GLY A N 1
ATOM 2022 C CA . GLY A 1 252 ? -6.755 4.268 9.547 1.00 87.25 252 GLY A CA 1
ATOM 2023 C C . GLY A 1 252 ? -6.393 3.016 10.353 1.00 87.25 252 GLY A C 1
ATOM 2024 O O . GLY A 1 252 ? -5.220 2.768 10.601 1.00 87.25 252 GLY A O 1
ATOM 2025 N N . VAL A 1 253 ? -7.363 2.174 10.715 1.00 92.00 253 VAL A N 1
ATOM 2026 C CA . VAL A 1 253 ? -7.094 0.899 11.408 1.00 92.00 253 VAL A CA 1
ATOM 2027 C C . VAL A 1 253 ? -6.290 -0.051 10.520 1.00 92.00 253 VAL A C 1
ATOM 2029 O O . VAL A 1 253 ? -5.312 -0.630 10.990 1.00 92.00 253 VAL A O 1
ATOM 2032 N N . ILE A 1 254 ? -6.660 -0.188 9.240 1.00 89.38 254 ILE A N 1
ATOM 2033 C CA . ILE A 1 254 ? -5.897 -0.981 8.260 1.00 89.38 254 ILE A CA 1
ATOM 2034 C C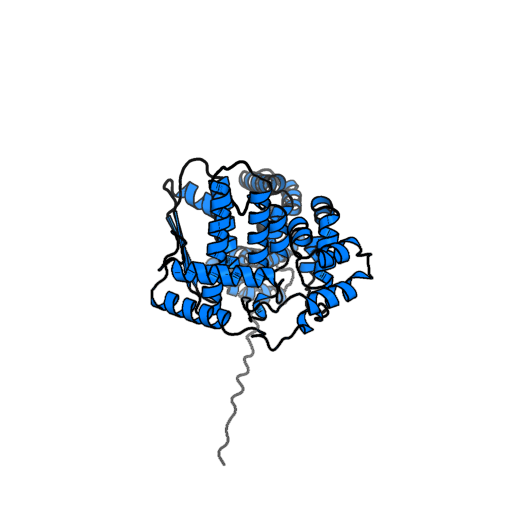 . ILE A 1 254 ? -4.440 -0.516 8.242 1.00 89.38 254 ILE A C 1
ATOM 2036 O O . ILE A 1 254 ? -3.532 -1.343 8.295 1.00 89.38 254 ILE A O 1
ATOM 2040 N N . TRP A 1 255 ? -4.217 0.800 8.235 1.00 82.94 255 TRP A N 1
ATOM 2041 C CA . TRP A 1 255 ? -2.877 1.369 8.282 1.00 82.94 255 TRP A CA 1
ATOM 2042 C C . TRP A 1 255 ? -2.077 0.914 9.500 1.00 82.94 255 TRP A C 1
ATOM 2044 O O . TRP A 1 255 ? -0.962 0.416 9.352 1.00 82.94 255 TRP A O 1
ATOM 2054 N N . TYR A 1 256 ? -2.661 1.049 10.692 1.00 88.25 256 TYR A N 1
ATOM 2055 C CA . TYR A 1 256 ? -1.991 0.668 11.930 1.00 88.25 256 TYR A CA 1
ATOM 2056 C C . TYR A 1 256 ? -1.610 -0.804 11.949 1.00 88.25 256 TYR A C 1
ATOM 2058 O O . TYR A 1 256 ? -0.537 -1.123 12.434 1.00 88.25 256 TYR A O 1
ATOM 2066 N N . ILE A 1 257 ? -2.438 -1.692 11.393 1.00 87.88 257 ILE A N 1
ATOM 2067 C CA . ILE A 1 257 ? -2.114 -3.120 11.307 1.00 87.88 257 ILE A CA 1
ATOM 2068 C C . ILE A 1 257 ? -0.890 -3.369 10.418 1.00 87.88 257 ILE A C 1
ATOM 2070 O O . ILE A 1 257 ? -0.072 -4.221 10.757 1.00 87.88 257 ILE A O 1
ATOM 2074 N N . TYR A 1 258 ? -0.766 -2.656 9.297 1.00 77.25 258 TYR A N 1
ATOM 2075 C CA . TYR A 1 258 ? 0.276 -2.918 8.302 1.00 77.25 258 TYR A CA 1
ATOM 2076 C C . TYR A 1 258 ? 1.605 -2.236 8.574 1.00 77.25 258 TYR A C 1
ATOM 2078 O O . TYR A 1 258 ? 2.650 -2.850 8.375 1.00 77.25 258 TYR A O 1
ATOM 2086 N N . SER A 1 259 ? 1.559 -0.957 8.928 1.00 74.69 259 SER A N 1
ATOM 2087 C CA . SER A 1 259 ? 2.703 -0.067 8.732 1.00 74.69 259 SER A CA 1
ATOM 2088 C C . SER A 1 259 ? 3.363 0.370 10.028 1.00 74.69 259 SER A C 1
ATOM 2090 O O . SER A 1 259 ? 4.464 0.905 9.988 1.00 74.69 259 SER A O 1
ATOM 2092 N N . GLU A 1 260 ? 2.687 0.191 11.160 1.00 78.56 260 GLU A N 1
ATOM 2093 C CA . GLU A 1 260 ? 3.056 0.857 12.402 1.00 78.56 260 GLU A CA 1
ATOM 2094 C C . GLU A 1 260 ? 3.440 -0.163 13.470 1.00 78.56 260 GLU A C 1
ATOM 2096 O O . GLU A 1 260 ? 2.693 -1.102 13.746 1.00 78.56 260 GLU A O 1
ATOM 2101 N N . GLY A 1 261 ? 4.591 0.040 14.114 1.00 82.88 261 GLY A N 1
ATOM 2102 C CA . GLY A 1 261 ? 5.017 -0.771 15.260 1.00 82.88 261 GLY A CA 1
ATOM 2103 C C . GLY A 1 261 ? 4.211 -0.484 16.532 1.00 82.88 261 GLY A C 1
ATOM 2104 O O . GLY A 1 261 ? 4.192 -1.297 17.455 1.00 82.88 261 GLY A O 1
ATOM 2105 N N . ILE A 1 262 ? 3.510 0.653 16.581 1.00 88.38 262 ILE A N 1
ATOM 2106 C CA . ILE A 1 262 ? 2.626 1.048 17.680 1.00 88.38 262 ILE A CA 1
ATOM 2107 C C . ILE A 1 262 ? 1.286 1.579 17.153 1.00 88.38 262 ILE A C 1
ATOM 2109 O O . ILE A 1 262 ? 1.182 2.028 16.018 1.00 88.38 262 ILE A O 1
ATOM 2113 N N . MET A 1 263 ? 0.242 1.554 17.977 1.00 92.38 263 MET A N 1
ATOM 2114 C CA . MET A 1 263 ? -1.085 2.055 17.626 1.00 92.38 263 MET A CA 1
ATOM 2115 C C . MET A 1 263 ? -1.830 2.641 18.832 1.00 92.38 263 MET A C 1
ATOM 2117 O O . MET A 1 263 ? -1.542 2.272 19.976 1.00 92.38 263 MET A O 1
ATOM 2121 N N . PRO A 1 264 ? -2.836 3.503 18.608 1.00 94.62 264 PRO A N 1
ATOM 2122 C CA . PRO A 1 264 ? -3.721 3.952 19.675 1.00 94.62 264 PRO A CA 1
ATOM 2123 C C . PRO A 1 264 ? -4.476 2.791 20.339 1.00 94.62 264 PRO A C 1
ATOM 2125 O O . PRO A 1 264 ? -4.905 1.843 19.678 1.00 94.62 264 PRO A O 1
ATOM 2128 N N . GLY A 1 265 ? -4.739 2.887 21.645 1.00 93.75 265 GLY A N 1
ATOM 2129 C CA . GLY A 1 265 ? -5.449 1.830 22.381 1.00 93.75 265 GLY A CA 1
ATOM 2130 C C . GLY A 1 265 ? -6.872 1.543 21.872 1.00 93.75 265 GLY A C 1
ATOM 2131 O O . GLY A 1 265 ? -7.346 0.407 21.962 1.00 93.75 265 GLY A O 1
ATOM 2132 N N . TYR A 1 266 ? -7.550 2.543 21.298 1.00 95.50 266 TYR A N 1
ATOM 2133 C CA . TYR A 1 266 ? -8.878 2.354 20.705 1.00 95.50 266 TYR A CA 1
ATOM 2134 C C . TYR A 1 266 ? -8.832 1.536 19.404 1.00 95.50 266 TYR A C 1
ATOM 2136 O O . TYR A 1 266 ? -9.785 0.818 19.109 1.00 95.50 266 TYR A O 1
ATOM 2144 N N . VAL A 1 267 ? -7.730 1.610 18.645 1.00 95.00 267 VAL A N 1
ATOM 2145 C CA . VAL A 1 267 ? -7.524 0.819 17.421 1.00 95.00 267 VAL A CA 1
ATOM 2146 C C . VAL A 1 267 ? -7.388 -0.650 17.788 1.00 95.00 267 VAL A C 1
ATOM 2148 O O . VAL A 1 267 ? -8.090 -1.488 17.231 1.00 95.00 267 VAL A O 1
ATOM 2151 N N . GLU A 1 268 ? -6.559 -0.955 18.788 1.00 94.44 268 GLU A N 1
ATOM 2152 C CA . GLU A 1 268 ? -6.418 -2.317 19.302 1.00 94.44 268 GLU A CA 1
ATOM 2153 C C . GLU A 1 268 ? -7.765 -2.878 19.774 1.00 94.44 268 GLU A C 1
ATOM 2155 O O . GLU A 1 268 ? -8.130 -3.997 19.418 1.00 94.44 268 GLU A O 1
ATOM 2160 N N . THR A 1 269 ? -8.514 -2.092 20.551 1.00 95.31 269 THR A N 1
ATOM 2161 C CA . THR A 1 269 ? -9.832 -2.501 21.061 1.00 95.31 269 THR A CA 1
ATOM 2162 C C . THR A 1 269 ? -10.777 -2.839 19.909 1.00 95.31 269 THR A C 1
ATOM 2164 O O . THR A 1 269 ? -11.387 -3.905 19.908 1.00 95.31 269 THR A O 1
ATOM 2167 N N . TYR A 1 270 ? -10.824 -1.982 18.885 1.00 96.50 270 TYR A N 1
ATOM 2168 C CA . TYR A 1 270 ? -11.637 -2.217 17.698 1.00 96.50 270 TYR A CA 1
ATOM 2169 C C . TYR A 1 270 ? -11.232 -3.494 16.947 1.00 96.50 270 TYR A C 1
ATOM 2171 O O . TYR A 1 270 ? -12.105 -4.255 16.537 1.00 96.50 270 TYR A O 1
ATOM 2179 N N . ILE A 1 271 ? -9.932 -3.775 16.805 1.00 96.12 271 ILE A N 1
ATOM 2180 C CA . ILE A 1 271 ? -9.451 -5.005 16.153 1.00 96.12 271 ILE A CA 1
ATOM 2181 C C . ILE A 1 271 ? -9.863 -6.249 16.950 1.00 96.12 271 ILE A C 1
ATOM 2183 O O . ILE A 1 271 ? -10.306 -7.231 16.361 1.00 96.12 271 ILE A O 1
ATOM 2187 N N . LEU A 1 272 ? -9.751 -6.225 18.280 1.00 95.94 272 LEU A N 1
ATOM 2188 C CA . LEU A 1 272 ? -10.152 -7.355 19.127 1.00 95.94 272 LEU A CA 1
ATOM 2189 C C . LEU A 1 272 ? -11.661 -7.611 19.082 1.00 95.94 272 LEU A C 1
ATOM 2191 O O . LEU A 1 272 ? -12.085 -8.767 19.031 1.00 95.94 272 LEU A O 1
ATOM 2195 N N . ASP A 1 273 ? -12.461 -6.545 19.090 1.00 96.94 273 ASP A N 1
ATOM 2196 C CA . ASP A 1 273 ? -13.908 -6.643 18.919 1.00 96.94 273 ASP A CA 1
ATOM 2197 C C . ASP A 1 273 ? -14.251 -7.226 17.543 1.00 96.94 273 ASP A C 1
ATOM 2199 O O . ASP A 1 273 ? -15.044 -8.162 17.455 1.00 96.94 273 ASP A O 1
ATOM 2203 N N . LEU A 1 274 ? -13.575 -6.763 16.486 1.00 97.06 274 LEU A N 1
ATOM 2204 C CA . LEU A 1 274 ? -13.741 -7.292 15.135 1.00 97.06 274 LEU A CA 1
ATOM 2205 C C . LEU A 1 274 ? -13.375 -8.781 15.056 1.00 97.06 274 LEU A C 1
ATOM 2207 O O . LEU A 1 274 ? -14.124 -9.568 14.484 1.00 97.06 274 LEU A O 1
ATOM 2211 N N . ILE A 1 275 ? -12.263 -9.192 15.672 1.00 96.75 275 ILE A N 1
ATOM 2212 C CA . ILE A 1 275 ? -11.853 -10.599 15.760 1.00 96.75 275 ILE A CA 1
ATOM 2213 C C . ILE A 1 275 ? -12.939 -11.433 16.444 1.00 96.75 275 ILE A C 1
ATOM 2215 O O . ILE A 1 275 ? -13.297 -12.496 15.936 1.00 96.75 275 ILE A O 1
ATOM 2219 N N . ARG A 1 276 ? -13.482 -10.974 17.581 1.00 96.81 276 ARG A N 1
ATOM 2220 C CA . ARG A 1 276 ? -14.557 -11.684 18.291 1.00 96.81 276 ARG A CA 1
ATOM 2221 C C . ARG A 1 276 ? -15.754 -11.915 17.368 1.00 96.81 276 ARG A C 1
ATOM 2223 O O . ARG A 1 276 ? -16.189 -13.057 17.231 1.00 96.81 276 ARG A O 1
ATOM 2230 N N . ASP A 1 277 ? -16.212 -10.871 16.687 1.00 96.88 277 ASP A N 1
ATOM 2231 C CA . ASP A 1 277 ? -17.365 -10.943 15.788 1.00 96.88 2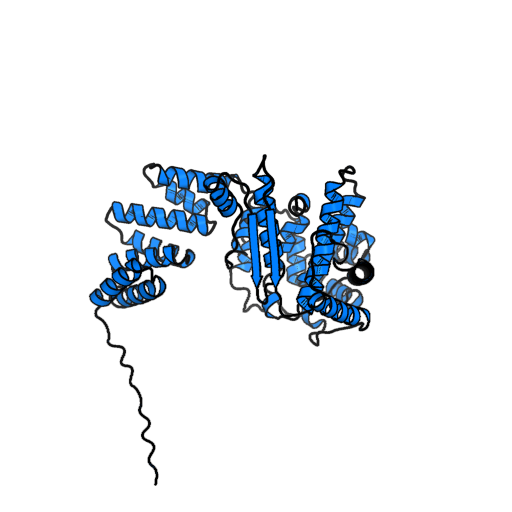77 ASP A CA 1
ATOM 2232 C C . ASP A 1 277 ? -17.093 -11.876 14.589 1.00 96.88 277 ASP A C 1
ATOM 2234 O O . ASP A 1 277 ? -17.937 -12.682 14.191 1.00 96.88 277 ASP A O 1
ATOM 2238 N N . MET A 1 278 ? -15.879 -11.833 14.032 1.00 96.94 278 MET A N 1
ATOM 2239 C CA . MET A 1 278 ? -15.464 -12.687 12.912 1.00 96.94 278 MET A CA 1
ATOM 2240 C C . MET A 1 278 ? -15.398 -14.172 13.278 1.00 96.94 278 MET A C 1
ATOM 2242 O O . MET A 1 278 ? -15.700 -15.020 12.434 1.00 96.94 278 MET A O 1
ATOM 2246 N N . LYS A 1 279 ? -15.041 -14.510 14.523 1.00 95.88 279 LYS A N 1
ATOM 2247 C CA . LYS A 1 279 ? -15.040 -15.901 15.010 1.00 95.88 279 LYS A CA 1
ATOM 2248 C C . LYS A 1 279 ? -16.441 -16.506 15.037 1.00 95.88 279 LYS A C 1
ATOM 2250 O O . LYS A 1 279 ? -16.596 -17.698 14.767 1.00 95.88 279 LYS A O 1
ATOM 2255 N N . GLU A 1 280 ? -17.447 -15.692 15.345 1.00 95.44 280 GLU A N 1
ATOM 2256 C CA . GLU A 1 280 ? -18.854 -16.100 15.417 1.00 95.44 280 GLU A CA 1
ATOM 2257 C C . GLU A 1 280 ? -19.507 -16.200 14.027 1.00 95.44 280 GLU A C 1
ATOM 2259 O O . GLU A 1 280 ? -20.495 -16.910 13.848 1.00 95.44 280 GLU A O 1
ATOM 2264 N N . ALA A 1 281 ? -18.918 -15.562 13.012 1.00 93.81 281 ALA A N 1
ATOM 2265 C CA . ALA A 1 281 ? -19.468 -15.459 11.662 1.00 93.81 281 ALA A CA 1
ATOM 2266 C C . ALA A 1 281 ? -19.210 -16.679 10.741 1.00 93.81 281 ALA A C 1
ATOM 2268 O O . ALA A 1 281 ? -19.404 -16.594 9.525 1.00 93.81 281 ALA A O 1
ATOM 2269 N N . GLY A 1 282 ? -18.792 -17.821 11.297 1.00 90.69 282 GLY A N 1
ATOM 2270 C CA . GLY A 1 282 ? -18.676 -19.099 10.580 1.00 90.69 282 GLY A CA 1
ATOM 2271 C C . GLY A 1 282 ? -17.389 -19.278 9.762 1.00 90.69 282 GLY A C 1
ATOM 2272 O O . GLY A 1 282 ? -16.308 -18.845 10.168 1.00 90.69 282 GLY A O 1
ATOM 2273 N N . ASP A 1 283 ? -17.494 -19.982 8.630 1.00 89.56 283 ASP A N 1
ATOM 2274 C CA . ASP A 1 283 ? -16.341 -20.416 7.818 1.00 89.56 283 ASP A CA 1
ATOM 2275 C C . ASP A 1 283 ? -15.760 -19.322 6.916 1.00 89.56 283 ASP A C 1
ATOM 2277 O O . ASP A 1 283 ? -14.626 -19.432 6.455 1.00 89.56 283 ASP A O 1
ATOM 2281 N N . SER A 1 284 ? -16.518 -18.253 6.681 1.00 90.94 284 SER A N 1
ATOM 2282 C CA . SER A 1 284 ? -16.100 -17.130 5.838 1.00 90.94 284 SER A CA 1
ATOM 2283 C C . SER A 1 284 ? -15.708 -15.887 6.633 1.00 90.94 284 SER A C 1
ATOM 2285 O O . SER A 1 284 ? -15.482 -14.827 6.049 1.00 90.94 284 SER A O 1
ATOM 2287 N N . PHE A 1 285 ? -15.683 -15.983 7.967 1.00 94.88 285 PHE A N 1
ATOM 2288 C CA . PHE A 1 285 ? -15.419 -14.853 8.862 1.00 94.88 285 PHE A CA 1
ATOM 2289 C C . PHE A 1 285 ? -16.341 -13.644 8.600 1.00 94.88 285 PHE A C 1
ATOM 2291 O O . PHE A 1 285 ? -15.959 -12.484 8.759 1.00 94.88 285 PHE A O 1
ATOM 2298 N N . GLY A 1 286 ? -17.565 -13.911 8.131 1.00 93.38 286 GLY A N 1
ATOM 2299 C CA . GLY A 1 286 ? -18.547 -12.886 7.784 1.00 93.38 286 GLY A CA 1
ATOM 2300 C C . GLY A 1 286 ? -18.302 -12.181 6.448 1.00 93.38 286 GLY A C 1
ATOM 2301 O O . GLY A 1 286 ? -18.954 -11.171 6.185 1.00 93.38 286 GLY A O 1
ATOM 2302 N N . ILE A 1 287 ? -17.391 -12.674 5.606 1.00 93.06 287 ILE A N 1
ATOM 2303 C CA . ILE A 1 287 ? -17.069 -12.097 4.296 1.00 93.06 287 ILE A CA 1
ATOM 2304 C C . ILE A 1 287 ? -17.572 -13.049 3.197 1.00 93.06 287 ILE A C 1
ATOM 2306 O O . ILE A 1 287 ? -16.971 -14.098 2.983 1.00 93.06 287 ILE A O 1
ATOM 2310 N N . PRO A 1 288 ? -18.662 -12.733 2.472 1.00 90.56 288 PRO A N 1
ATOM 2311 C CA . PRO A 1 288 ? -19.316 -13.690 1.568 1.00 90.56 288 PRO A CA 1
ATOM 2312 C C . PRO A 1 288 ? -18.438 -14.223 0.429 1.00 90.56 288 PRO A C 1
ATOM 2314 O O . PRO A 1 288 ? -18.699 -15.302 -0.099 1.00 90.56 288 PRO A O 1
ATOM 2317 N N . TRP A 1 289 ? -17.425 -13.456 0.029 1.00 85.31 289 TRP A N 1
ATOM 2318 C CA . TRP A 1 289 ? -16.532 -13.783 -1.080 1.00 85.31 289 TRP A CA 1
ATOM 2319 C C . TRP A 1 289 ? -15.253 -14.510 -0.643 1.00 85.31 289 TRP A C 1
ATOM 2321 O O . TRP A 1 289 ? -14.502 -14.964 -1.503 1.00 85.31 289 TRP A O 1
ATOM 2331 N N . ILE A 1 290 ? -15.024 -14.687 0.664 1.00 88.56 290 ILE A N 1
ATOM 2332 C CA . ILE A 1 290 ? -13.904 -15.484 1.172 1.00 88.56 290 ILE A CA 1
ATOM 2333 C C . ILE A 1 290 ? -14.330 -16.932 1.370 1.00 88.56 290 ILE A C 1
ATOM 2335 O O . ILE A 1 290 ? -15.372 -17.236 1.952 1.00 88.56 290 ILE A O 1
ATOM 2339 N N . LYS A 1 291 ? -13.458 -17.833 0.923 1.00 88.06 291 LYS A N 1
ATOM 2340 C CA . LYS A 1 291 ? -13.492 -19.253 1.259 1.00 88.06 291 LYS A CA 1
ATOM 2341 C C . LYS A 1 291 ? -12.183 -19.599 1.950 1.00 88.06 291 LYS A C 1
ATOM 2343 O O . LYS A 1 291 ? -11.121 -19.246 1.449 1.00 88.06 291 LYS A O 1
ATOM 2348 N N . CYS A 1 292 ? -12.270 -20.284 3.080 1.00 89.00 292 CYS A N 1
ATOM 2349 C CA . CYS A 1 292 ? -11.116 -20.735 3.841 1.00 89.00 292 CYS A CA 1
ATOM 2350 C C . CYS A 1 292 ? -11.246 -22.240 4.059 1.00 89.00 292 CYS A C 1
ATOM 2352 O O . CYS A 1 292 ? -12.323 -22.720 4.422 1.00 89.00 292 CYS A O 1
ATOM 2354 N N . ASP A 1 293 ? -10.183 -22.998 3.801 1.00 90.69 293 ASP A N 1
ATOM 2355 C CA . ASP A 1 293 ? -10.199 -24.417 4.127 1.00 90.69 293 ASP A CA 1
ATOM 2356 C C . ASP A 1 293 ? -10.215 -24.615 5.659 1.00 90.69 293 ASP A C 1
ATOM 2358 O O . ASP A 1 293 ? -9.704 -23.769 6.404 1.00 90.69 293 ASP A O 1
ATOM 2362 N N . PRO A 1 294 ? -10.777 -25.728 6.167 1.00 93.31 294 PRO A N 1
ATOM 2363 C CA . PRO A 1 294 ? -10.931 -25.925 7.608 1.00 93.31 294 PRO A CA 1
ATOM 2364 C C . PRO A 1 294 ? -9.618 -25.905 8.405 1.00 93.31 294 PRO A C 1
ATOM 2366 O O . PRO A 1 294 ? -9.622 -25.510 9.571 1.00 93.31 294 PRO A O 1
ATOM 2369 N N . ASN A 1 295 ? -8.499 -26.323 7.802 1.00 93.06 295 ASN A N 1
ATOM 2370 C CA . ASN A 1 295 ? -7.201 -26.372 8.472 1.00 93.06 295 ASN A CA 1
ATOM 2371 C C . ASN A 1 295 ? -6.592 -24.968 8.588 1.00 93.06 295 ASN A C 1
ATOM 2373 O O . ASN A 1 295 ? -6.185 -24.565 9.677 1.00 93.06 295 ASN A O 1
ATOM 2377 N N . THR A 1 296 ? -6.597 -24.188 7.505 1.00 90.44 296 THR A N 1
ATOM 2378 C CA . THR A 1 296 ? -6.184 -22.776 7.540 1.00 90.44 296 THR A CA 1
ATOM 2379 C C . THR A 1 296 ? -7.059 -21.979 8.498 1.00 90.44 296 THR A C 1
ATOM 2381 O O . THR A 1 296 ? -6.538 -21.216 9.311 1.00 90.44 296 THR A O 1
ATOM 2384 N N . ARG A 1 297 ? -8.377 -22.222 8.497 1.00 94.31 297 ARG A N 1
ATOM 2385 C CA . ARG A 1 297 ? -9.300 -21.588 9.443 1.00 94.31 297 ARG A CA 1
ATOM 2386 C C . ARG A 1 297 ? -8.921 -21.885 10.891 1.00 94.31 297 ARG A C 1
ATOM 2388 O O . ARG A 1 297 ? -8.847 -20.956 11.686 1.00 94.31 297 ARG A O 1
ATOM 2395 N N . ALA A 1 298 ? -8.670 -23.148 11.236 1.00 95.69 298 ALA A N 1
ATOM 2396 C CA . ALA A 1 298 ? -8.266 -23.522 12.592 1.00 95.69 298 ALA A CA 1
ATOM 2397 C C . ALA A 1 298 ? -6.990 -22.781 13.029 1.00 95.69 298 ALA A C 1
ATOM 2399 O O . ALA A 1 298 ? -6.962 -22.195 14.106 1.00 95.69 298 ALA A O 1
ATOM 2400 N N . ARG A 1 299 ? -5.986 -22.703 12.148 1.00 94.44 299 ARG A N 1
ATOM 2401 C CA . ARG A 1 299 ? -4.734 -21.979 12.419 1.00 94.44 299 ARG A CA 1
ATOM 2402 C C . ARG A 1 299 ? -4.948 -20.479 12.630 1.00 94.44 299 ARG A C 1
ATOM 2404 O O . ARG A 1 299 ? -4.352 -19.907 13.533 1.00 94.44 299 ARG A O 1
ATOM 2411 N N . ILE A 1 300 ? -5.807 -19.845 11.829 1.00 94.75 300 ILE A N 1
ATOM 2412 C CA . ILE A 1 300 ? -6.171 -18.430 12.010 1.00 94.75 300 ILE A CA 1
ATOM 2413 C C . ILE A 1 300 ? -6.830 -18.217 13.378 1.00 94.75 300 ILE A C 1
ATOM 2415 O O . ILE A 1 300 ? -6.482 -17.277 14.092 1.00 94.75 300 ILE A O 1
ATOM 2419 N N . LEU A 1 301 ? -7.754 -19.103 13.765 1.00 96.12 301 LEU A N 1
ATOM 2420 C CA . LEU A 1 301 ? -8.433 -19.022 15.058 1.00 96.12 301 LEU A CA 1
ATOM 2421 C C . LEU A 1 301 ? -7.467 -19.176 16.237 1.00 96.12 301 LEU A C 1
ATOM 2423 O O . LEU A 1 301 ? -7.612 -18.445 17.215 1.00 96.12 301 LEU A O 1
ATOM 2427 N N . ASP A 1 302 ? -6.475 -20.062 16.133 1.00 95.44 302 ASP A N 1
ATOM 2428 C CA . ASP A 1 302 ? -5.439 -20.229 17.157 1.00 95.44 302 ASP A CA 1
ATOM 2429 C C . ASP A 1 302 ? -4.620 -18.940 17.344 1.00 95.44 302 ASP A C 1
ATOM 2431 O O . ASP A 1 302 ? -4.383 -18.512 18.478 1.00 95.44 302 ASP A O 1
ATOM 2435 N N . ILE A 1 303 ? -4.239 -18.275 16.243 1.00 94.00 303 ILE A N 1
ATOM 2436 C CA . ILE A 1 303 ? -3.541 -16.980 16.292 1.00 94.00 303 ILE A CA 1
ATOM 2437 C C . ILE A 1 303 ? -4.419 -15.898 16.923 1.00 94.00 303 ILE A C 1
ATOM 2439 O O . ILE A 1 303 ? -3.954 -15.138 17.771 1.00 94.00 303 ILE A O 1
ATOM 2443 N N . TRP A 1 304 ? -5.696 -15.824 16.557 1.00 95.44 304 TRP A N 1
ATOM 2444 C CA . TRP A 1 304 ? -6.616 -14.851 17.145 1.00 95.44 304 TRP A CA 1
ATOM 2445 C C . TRP A 1 304 ? -6.869 -15.094 18.633 1.00 95.44 304 TRP A C 1
ATOM 2447 O O . TRP A 1 304 ? -6.935 -14.139 19.405 1.00 95.44 304 TRP A O 1
ATOM 2457 N N . ASP A 1 305 ? -6.967 -16.351 19.064 1.00 94.75 305 ASP A N 1
ATOM 2458 C CA . ASP A 1 305 ? -7.055 -16.705 20.482 1.00 94.75 305 ASP A CA 1
ATOM 2459 C C . ASP A 1 305 ? -5.805 -16.296 21.249 1.00 94.75 305 ASP A C 1
ATOM 2461 O O . ASP A 1 305 ? -5.893 -15.827 22.387 1.00 94.75 305 ASP A O 1
ATOM 2465 N N . TYR A 1 306 ? -4.644 -16.471 20.628 1.00 92.19 306 TYR A N 1
ATOM 2466 C CA . TYR A 1 306 ? -3.379 -16.021 21.174 1.00 92.19 306 TYR A CA 1
ATOM 2467 C C . TYR A 1 306 ? -3.344 -14.491 21.319 1.00 92.19 306 TYR A C 1
ATOM 2469 O O . TYR A 1 306 ? -3.126 -13.990 22.427 1.00 92.19 306 TYR A O 1
ATOM 2477 N N . TRP A 1 307 ? -3.673 -13.746 20.258 1.00 91.94 307 TRP A N 1
ATOM 2478 C CA . TRP A 1 307 ? -3.772 -12.284 20.298 1.00 91.94 307 TRP A CA 1
ATOM 2479 C C . TRP A 1 307 ? -4.805 -11.792 21.316 1.00 91.94 307 TRP A C 1
ATOM 2481 O O . TRP A 1 307 ? -4.571 -10.796 21.989 1.00 91.94 307 TRP A O 1
ATOM 2491 N N . ALA A 1 308 ? -5.922 -12.490 21.513 1.00 91.44 308 ALA A N 1
ATOM 2492 C CA . ALA A 1 308 ? -6.916 -12.098 22.510 1.00 91.44 308 ALA A CA 1
ATOM 2493 C C . ALA A 1 308 ? -6.431 -12.293 23.962 1.00 91.44 308 ALA A C 1
ATOM 2495 O O . ALA A 1 308 ? -6.800 -11.515 24.841 1.00 91.44 308 ALA A O 1
ATOM 2496 N N . LYS A 1 309 ? -5.612 -13.321 24.233 1.00 88.69 309 LYS A N 1
ATOM 2497 C CA . LYS A 1 309 ? -5.212 -13.718 25.599 1.00 88.69 309 LYS A CA 1
ATOM 2498 C C . LYS A 1 309 ? -3.980 -13.002 26.133 1.00 88.69 309 LYS A C 1
ATOM 2500 O O . LYS A 1 309 ? -3.868 -12.849 27.347 1.00 88.69 309 LYS A O 1
ATOM 2505 N N . THR A 1 310 ? -3.039 -12.625 25.274 1.00 76.19 310 THR A N 1
ATOM 2506 C CA . THR A 1 310 ? -1.735 -12.110 25.710 1.00 76.19 310 THR A CA 1
ATOM 2507 C C . THR A 1 310 ? -1.662 -10.595 25.523 1.00 76.19 310 THR A C 1
ATOM 2509 O O . THR A 1 310 ? -1.316 -10.143 24.431 1.00 76.19 310 THR A O 1
ATOM 2512 N N . PRO A 1 311 ? -1.988 -9.784 26.552 1.00 66.19 311 PRO A N 1
ATOM 2513 C CA . PRO A 1 311 ? -1.697 -8.358 26.518 1.00 66.19 311 PRO A CA 1
ATOM 2514 C C . PRO A 1 311 ? -0.181 -8.141 26.584 1.00 66.19 311 PRO A C 1
ATOM 2516 O O . PRO A 1 311 ? 0.490 -8.697 27.454 1.00 66.19 311 PRO A O 1
ATOM 2519 N N . GLY A 1 312 ? 0.346 -7.305 25.692 1.00 58.41 312 GLY A N 1
ATOM 2520 C CA . GLY A 1 312 ? 1.737 -6.854 25.724 1.00 58.41 312 GLY A CA 1
ATOM 2521 C C . GLY A 1 312 ? 2.610 -7.347 24.564 1.00 58.41 312 GLY A C 1
ATOM 2522 O O . GLY A 1 312 ? 2.139 -8.104 23.713 1.00 58.41 312 GLY A O 1
ATOM 2523 N N . PRO A 1 313 ? 3.873 -6.882 24.524 1.00 49.47 313 PRO A N 1
ATOM 2524 C CA . PRO A 1 313 ? 4.779 -7.056 23.399 1.00 49.47 313 PRO A CA 1
ATOM 2525 C C . PRO A 1 313 ? 4.960 -8.505 22.981 1.00 49.47 313 PRO A C 1
ATOM 2527 O O . PRO A 1 313 ? 5.315 -9.366 23.792 1.00 49.47 313 PRO A O 1
ATOM 2530 N N . HIS A 1 314 ? 4.810 -8.763 21.689 1.00 52.22 314 HIS A N 1
ATOM 2531 C CA . HIS A 1 314 ? 5.431 -9.933 21.081 1.00 52.22 314 HIS A CA 1
ATOM 2532 C C . HIS A 1 314 ? 6.812 -9.589 20.507 1.00 52.22 314 HIS A C 1
ATOM 2534 O O . HIS A 1 314 ? 7.522 -10.499 20.062 1.00 52.22 314 HIS A O 1
ATOM 2540 N N . CYS A 1 315 ? 7.182 -8.304 20.505 1.00 45.69 315 CYS A N 1
ATOM 2541 C CA . CYS A 1 315 ? 8.473 -7.801 20.093 1.00 45.69 315 CYS A CA 1
ATOM 2542 C C . CYS A 1 315 ? 9.319 -7.451 21.323 1.00 45.69 315 CYS A C 1
ATOM 2544 O O . CYS A 1 315 ? 8.991 -6.596 22.135 1.00 45.69 315 CYS A O 1
ATOM 2546 N N . THR A 1 316 ? 10.479 -8.088 21.458 1.00 38.81 316 THR A N 1
ATOM 2547 C CA . THR A 1 316 ? 11.539 -7.595 22.355 1.00 38.81 316 THR A CA 1
ATOM 2548 C C . THR A 1 316 ? 12.145 -6.274 21.865 1.00 38.81 316 THR A C 1
ATOM 2550 O O . THR A 1 316 ? 12.909 -5.643 22.595 1.00 38.81 316 THR A O 1
ATOM 2553 N N . LEU A 1 317 ? 11.797 -5.834 20.649 1.00 43.53 317 LEU A N 1
ATOM 2554 C CA . LEU A 1 317 ? 12.036 -4.483 20.152 1.00 43.53 317 LEU A CA 1
ATOM 2555 C C . LEU A 1 317 ? 11.003 -3.552 20.800 1.00 43.53 317 LEU A C 1
ATOM 2557 O O . LEU A 1 317 ? 9.970 -3.255 20.215 1.00 43.53 317 LEU A O 1
ATOM 2561 N N . GLY A 1 318 ? 11.250 -3.150 22.049 1.00 46.31 318 GLY A N 1
ATOM 2562 C CA . GLY A 1 318 ? 10.393 -2.190 22.748 1.00 46.31 318 GLY A CA 1
ATOM 2563 C C . GLY A 1 318 ? 10.306 -0.837 22.026 1.00 46.31 318 GLY A C 1
ATOM 2564 O O . GLY A 1 318 ? 10.885 -0.635 20.961 1.00 46.31 318 GLY A O 1
ATOM 2565 N N . MET A 1 319 ? 9.666 0.149 22.660 1.00 51.72 319 MET A N 1
ATOM 2566 C CA . MET A 1 319 ? 9.479 1.528 22.153 1.00 51.72 319 MET A CA 1
ATOM 2567 C C . MET A 1 319 ? 10.748 2.299 21.734 1.00 51.72 319 MET A C 1
ATOM 2569 O O . MET A 1 319 ? 10.670 3.441 21.290 1.00 51.72 319 MET A O 1
ATOM 2573 N N . ASN A 1 320 ? 11.920 1.670 21.809 1.00 52.09 320 ASN A N 1
ATOM 2574 C CA . ASN A 1 320 ? 13.132 2.093 21.115 1.00 52.09 320 ASN A CA 1
ATOM 2575 C C . ASN A 1 320 ? 12.930 2.259 19.597 1.00 52.09 320 ASN A C 1
ATOM 2577 O O . ASN A 1 320 ? 13.742 2.924 18.967 1.00 52.09 320 ASN A O 1
ATOM 2581 N N . TYR A 1 321 ? 11.848 1.721 19.025 1.00 52.16 321 TYR A N 1
ATOM 2582 C CA . TYR A 1 321 ? 11.466 1.936 17.630 1.00 52.16 321 TYR A CA 1
ATOM 2583 C C . TYR A 1 321 ? 11.161 3.413 17.304 1.00 52.16 321 TYR A C 1
ATOM 2585 O O . TYR A 1 321 ? 11.626 3.923 16.292 1.00 52.16 321 TYR A O 1
ATOM 2593 N N . CYS A 1 322 ? 10.519 4.164 18.211 1.00 49.34 322 CYS A N 1
ATOM 2594 C CA . CYS A 1 322 ? 10.330 5.618 18.050 1.00 49.34 322 CYS A CA 1
ATOM 2595 C C . CYS A 1 322 ? 11.633 6.426 18.227 1.00 49.34 322 CYS A C 1
ATOM 2597 O O . CYS A 1 322 ? 11.630 7.647 18.097 1.00 49.34 322 CYS A O 1
ATOM 2599 N N . LYS A 1 323 ? 12.736 5.753 18.582 1.00 50.53 323 LYS A N 1
ATOM 2600 C CA . LYS A 1 323 ? 14.077 6.325 18.772 1.00 50.53 323 LYS A CA 1
ATOM 2601 C C . LYS A 1 323 ? 15.083 5.787 17.763 1.00 50.53 323 LYS A C 1
ATOM 2603 O O . LYS A 1 323 ? 16.266 6.095 17.902 1.00 50.53 323 LYS A O 1
ATOM 2608 N N . LEU A 1 324 ? 14.649 4.991 16.782 1.00 48.41 324 LEU A N 1
ATOM 2609 C CA . LEU A 1 324 ? 15.474 4.714 15.617 1.00 48.41 324 LEU A CA 1
ATOM 2610 C C . LEU A 1 324 ? 15.688 6.061 14.936 1.00 48.41 324 LEU A C 1
ATOM 2612 O O . LEU A 1 324 ? 14.817 6.555 14.224 1.00 48.41 324 LEU A O 1
ATOM 2616 N N . GLU A 1 325 ? 16.833 6.690 15.222 1.00 46.88 325 GLU A N 1
ATOM 2617 C CA . GLU A 1 325 ? 17.359 7.741 14.367 1.00 46.88 325 GLU A CA 1
ATOM 2618 C C . GLU A 1 325 ? 17.240 7.188 12.950 1.00 46.88 325 GLU A C 1
ATOM 2620 O O . GLU A 1 325 ? 17.761 6.087 12.729 1.00 46.88 325 GLU A O 1
ATOM 2625 N N . PRO A 1 326 ? 16.512 7.851 12.029 1.00 50.31 326 PRO A N 1
ATOM 2626 C CA . PRO A 1 326 ? 16.416 7.386 10.657 1.00 50.31 326 PRO A CA 1
ATOM 2627 C C . PRO A 1 326 ? 17.847 7.159 10.210 1.00 50.31 326 PRO A C 1
ATOM 2629 O O . PRO A 1 326 ? 18.627 8.112 10.148 1.00 50.31 326 PRO A O 1
ATOM 2632 N N . SER A 1 327 ? 18.232 5.890 10.059 1.00 42.25 327 SER A N 1
ATOM 2633 C CA . SER A 1 327 ? 19.626 5.532 9.886 1.00 42.25 327 SER A CA 1
ATOM 2634 C C . SER A 1 327 ? 20.056 6.216 8.606 1.00 42.25 327 SER A C 1
ATOM 2636 O O . SER A 1 327 ? 19.645 5.831 7.510 1.00 42.25 327 SER A O 1
ATOM 2638 N N . SER A 1 328 ? 20.835 7.282 8.760 1.00 46.47 328 SER A N 1
ATOM 2639 C CA . SER A 1 328 ? 21.278 8.160 7.676 1.00 46.47 328 SER A CA 1
ATOM 2640 C C . SER A 1 328 ? 22.047 7.413 6.578 1.00 46.47 328 SER A C 1
ATOM 2642 O O . SER A 1 328 ? 22.368 7.997 5.547 1.00 46.47 328 SER A O 1
ATOM 2644 N N . SER A 1 329 ? 22.327 6.123 6.784 1.00 39.16 329 SER A N 1
ATOM 2645 C CA . SER A 1 329 ? 23.042 5.229 5.890 1.00 39.16 329 SER A CA 1
ATOM 2646 C C . SER A 1 329 ? 22.202 4.547 4.804 1.00 39.16 329 SER A C 1
ATOM 2648 O O . SER A 1 329 ? 22.795 4.225 3.783 1.00 39.16 329 SER A O 1
ATOM 2650 N N . ASP A 1 330 ? 20.882 4.354 4.956 1.00 42.56 330 ASP A N 1
ATOM 2651 C CA . ASP A 1 330 ? 20.114 3.494 4.020 1.00 42.56 330 ASP A CA 1
ATOM 2652 C C . ASP A 1 330 ? 18.831 4.096 3.439 1.00 42.56 330 ASP A C 1
ATOM 2654 O O . ASP A 1 330 ? 18.162 3.452 2.630 1.00 42.56 330 ASP A O 1
ATOM 2658 N N . ILE A 1 331 ? 18.547 5.376 3.702 1.00 46.25 331 ILE A N 1
ATOM 2659 C CA . ILE A 1 331 ? 17.682 6.145 2.796 1.00 46.25 331 ILE A CA 1
ATOM 2660 C C . ILE A 1 331 ? 18.502 6.412 1.529 1.00 46.25 331 ILE A C 1
ATOM 2662 O O . ILE A 1 331 ? 19.013 7.510 1.295 1.00 46.25 331 ILE A O 1
ATOM 2666 N N . SER A 1 332 ? 18.699 5.366 0.723 1.00 42.31 332 SER A N 1
ATOM 2667 C CA . SER A 1 332 ? 19.209 5.487 -0.634 1.00 42.31 332 SER A CA 1
ATOM 2668 C C . SER A 1 332 ? 18.408 6.598 -1.322 1.00 42.31 332 SER A C 1
ATOM 2670 O O . SER A 1 332 ? 17.201 6.706 -1.113 1.00 42.31 332 SER A O 1
ATOM 2672 N N . GLY A 1 333 ? 19.070 7.482 -2.073 1.00 45.72 333 GLY A N 1
ATOM 2673 C CA . GLY A 1 333 ? 18.521 8.765 -2.551 1.00 45.72 333 GLY A CA 1
ATOM 2674 C C . GLY A 1 333 ? 17.259 8.725 -3.437 1.00 45.72 333 GLY A C 1
ATOM 2675 O O . GLY A 1 333 ? 16.953 9.722 -4.083 1.00 45.72 333 GLY A O 1
ATOM 2676 N N . ASN A 1 334 ? 16.539 7.604 -3.494 1.00 43.44 334 ASN A N 1
ATOM 2677 C CA . ASN A 1 334 ? 15.239 7.458 -4.131 1.00 43.44 334 ASN A CA 1
ATOM 2678 C C . ASN A 1 334 ? 14.056 7.806 -3.206 1.00 43.44 334 ASN A C 1
ATOM 2680 O O . ASN A 1 334 ? 13.084 8.359 -3.707 1.00 43.44 334 ASN A O 1
ATOM 2684 N N . ASP A 1 335 ? 14.114 7.587 -1.888 1.00 42.22 335 ASP A N 1
ATOM 2685 C CA . ASP A 1 335 ? 12.954 7.892 -1.018 1.00 42.22 335 ASP A CA 1
ATOM 2686 C C . ASP A 1 335 ? 12.847 9.388 -0.680 1.00 42.22 335 ASP A C 1
ATOM 2688 O O . ASP A 1 335 ? 11.756 9.950 -0.583 1.00 42.22 335 ASP A O 1
ATOM 2692 N N . THR A 1 336 ? 13.983 10.093 -0.644 1.00 45.00 336 THR A N 1
ATOM 2693 C CA . THR A 1 336 ? 14.025 11.567 -0.601 1.00 45.00 336 THR A CA 1
ATOM 2694 C C . THR A 1 336 ? 13.524 12.219 -1.897 1.00 45.00 336 THR A C 1
ATOM 2696 O O . THR A 1 336 ? 13.183 13.405 -1.898 1.00 45.00 336 THR A O 1
ATOM 2699 N N . PHE A 1 337 ? 13.418 11.464 -2.997 1.00 44.44 337 PHE A N 1
ATOM 2700 C CA . PHE A 1 337 ? 12.992 11.976 -4.302 1.00 44.44 337 PHE A CA 1
ATOM 2701 C C . PHE A 1 337 ? 11.513 12.391 -4.323 1.00 44.44 337 PHE A C 1
ATOM 2703 O O . PHE A 1 337 ? 11.142 13.319 -5.047 1.00 44.44 337 PHE A O 1
ATOM 2710 N N . ILE A 1 338 ? 10.671 11.748 -3.503 1.00 46.94 338 ILE A N 1
ATOM 2711 C CA . ILE A 1 338 ? 9.217 11.953 -3.513 1.00 46.94 338 ILE A CA 1
ATOM 2712 C C . ILE A 1 338 ? 8.844 13.397 -3.144 1.00 46.94 338 ILE A C 1
ATOM 2714 O O . ILE A 1 338 ? 7.955 13.973 -3.767 1.00 46.94 338 ILE A O 1
ATOM 2718 N N . LEU A 1 339 ? 9.554 14.024 -2.203 1.00 45.09 339 LEU A N 1
ATOM 2719 C CA . LEU A 1 339 ? 9.225 15.376 -1.720 1.00 45.09 339 LEU A CA 1
ATOM 2720 C C . LEU A 1 339 ? 10.208 16.459 -2.155 1.00 45.09 339 L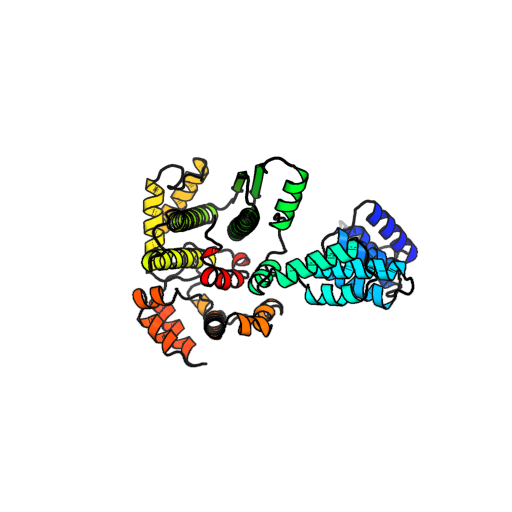EU A C 1
ATOM 2722 O O . LEU A 1 339 ? 9.870 17.638 -2.104 1.00 45.09 339 LEU A O 1
ATOM 2726 N N . GLN A 1 340 ? 11.386 16.084 -2.660 1.00 46.34 340 GLN A N 1
ATOM 2727 C CA . GLN A 1 340 ? 12.268 17.040 -3.332 1.00 46.34 340 GLN A CA 1
ATOM 2728 C C . GLN A 1 340 ? 11.786 17.409 -4.737 1.00 46.34 340 GLN A C 1
ATOM 2730 O O . GLN A 1 340 ? 12.279 18.382 -5.303 1.00 46.34 340 GLN A O 1
ATOM 2735 N N . SER A 1 341 ? 10.819 16.676 -5.302 1.00 48.62 341 SER A N 1
ATOM 2736 C CA . SER A 1 341 ? 10.119 17.098 -6.513 1.00 48.62 341 SER A CA 1
ATOM 2737 C C . SER A 1 341 ? 9.241 18.316 -6.187 1.00 48.62 341 SER A C 1
ATOM 2739 O O . SER A 1 341 ? 8.204 18.158 -5.536 1.00 48.62 341 SER A O 1
ATOM 2741 N N . PRO A 1 342 ? 9.587 19.533 -6.654 1.00 48.62 342 PRO A N 1
ATOM 2742 C CA . PRO A 1 342 ? 8.873 20.761 -6.290 1.00 48.62 342 PRO A CA 1
ATOM 2743 C C . PRO A 1 342 ? 7.383 20.720 -6.656 1.00 48.62 342 PRO A C 1
ATOM 2745 O O . PRO A 1 342 ? 6.573 21.411 -6.046 1.00 48.62 342 PRO A O 1
ATOM 2748 N N . GLY A 1 343 ? 7.009 19.873 -7.623 1.00 52.84 343 GLY A N 1
ATOM 2749 C CA . GLY A 1 343 ? 5.622 19.666 -8.027 1.00 52.84 343 GLY A CA 1
ATOM 2750 C C . GLY A 1 343 ? 4.780 18.893 -7.011 1.00 52.84 343 GLY A C 1
ATOM 2751 O O . GLY A 1 343 ? 3.579 19.113 -6.964 1.00 52.84 343 GLY A O 1
ATOM 2752 N N . VAL A 1 344 ? 5.374 18.030 -6.181 1.00 44.16 344 VAL A N 1
ATOM 2753 C CA . VAL A 1 344 ? 4.640 17.169 -5.235 1.00 44.16 344 VAL A CA 1
ATOM 2754 C C . VAL A 1 344 ? 4.154 17.976 -4.029 1.00 44.16 344 VAL A C 1
ATOM 2756 O O . VAL A 1 344 ? 2.972 17.923 -3.699 1.00 44.16 344 VAL A O 1
ATOM 2759 N N . VAL A 1 345 ? 5.015 18.818 -3.449 1.00 49.41 345 VAL A N 1
ATOM 2760 C CA . VAL A 1 345 ? 4.642 19.743 -2.359 1.00 49.41 345 VAL A CA 1
ATOM 2761 C C . VAL A 1 345 ? 3.643 20.804 -2.845 1.00 49.41 345 VAL A C 1
ATOM 2763 O O . VAL A 1 345 ? 2.669 21.100 -2.152 1.00 49.41 345 VAL A O 1
ATOM 2766 N N . GLN A 1 346 ? 3.811 21.316 -4.073 1.00 53.16 346 GLN A N 1
ATOM 2767 C CA . GLN A 1 346 ? 2.849 22.244 -4.684 1.00 53.16 346 GLN A CA 1
ATOM 2768 C C . GLN A 1 346 ? 1.473 21.614 -4.921 1.00 53.16 346 GLN A C 1
ATOM 2770 O O . GLN A 1 346 ? 0.465 22.297 -4.750 1.00 53.16 346 GLN A O 1
ATOM 2775 N N . LEU A 1 347 ? 1.417 20.333 -5.302 1.00 51.00 347 LEU A N 1
ATOM 2776 C CA . LEU A 1 347 ? 0.152 19.643 -5.539 1.00 51.00 347 LEU A CA 1
ATOM 2777 C C . LEU A 1 347 ? -0.555 19.263 -4.240 1.00 51.00 347 LEU A C 1
ATOM 2779 O O . LEU A 1 347 ? -1.770 19.403 -4.146 1.00 51.00 347 LEU A O 1
ATOM 2783 N N . LEU A 1 348 ? 0.191 18.733 -3.267 1.00 53.56 348 LEU A N 1
ATOM 2784 C CA . LEU A 1 348 ? -0.335 18.164 -2.024 1.00 53.56 348 LEU A CA 1
ATOM 2785 C C . LEU A 1 348 ? -0.723 19.233 -0.990 1.00 53.56 348 LEU A C 1
ATOM 2787 O O . LEU A 1 348 ? -1.571 18.982 -0.131 1.00 53.56 348 LEU A O 1
ATOM 2791 N N . GLY A 1 349 ? -0.160 20.437 -1.114 1.00 68.06 349 GLY A N 1
ATOM 2792 C CA . GLY A 1 349 ? -0.419 21.569 -0.231 1.00 68.06 349 GLY A CA 1
ATOM 2793 C C . GLY A 1 349 ? 0.310 21.472 1.114 1.00 68.06 349 GLY A C 1
ATOM 2794 O O . GLY A 1 349 ? 0.781 20.415 1.527 1.00 68.06 349 GLY A O 1
ATOM 2795 N N . GLN A 1 350 ? 0.358 22.597 1.836 1.00 65.69 350 GLN A N 1
ATOM 2796 C CA . GLN A 1 350 ? 1.110 22.750 3.097 1.00 65.69 350 GLN A CA 1
ATOM 2797 C C . GLN A 1 350 ? 0.757 21.716 4.180 1.00 65.69 350 GLN A C 1
ATOM 2799 O O . GLN A 1 350 ? 1.603 21.346 4.988 1.00 65.69 350 GLN A O 1
ATOM 2804 N N . LYS A 1 351 ? -0.487 21.217 4.206 1.00 65.88 351 LYS A N 1
ATOM 2805 C CA . LYS A 1 351 ? -0.919 20.230 5.211 1.00 65.88 351 LYS A CA 1
ATOM 2806 C C . LYS A 1 351 ? -0.145 18.915 5.115 1.00 65.88 351 LYS A C 1
ATOM 2808 O O . LYS A 1 351 ? 0.119 18.293 6.137 1.00 65.88 351 LYS A O 1
ATOM 2813 N N . VAL A 1 352 ? 0.228 18.502 3.908 1.00 70.62 352 VAL A N 1
ATOM 2814 C CA . VAL A 1 352 ? 0.935 17.236 3.692 1.00 70.62 352 VAL A CA 1
ATOM 2815 C C . VAL A 1 352 ? 2.411 17.345 4.062 1.00 70.62 352 VAL A C 1
ATOM 2817 O O . VAL A 1 352 ? 2.982 16.393 4.584 1.00 70.62 352 VAL A O 1
ATOM 2820 N N . GLU A 1 353 ? 3.014 18.515 3.864 1.00 70.88 353 GLU A N 1
ATOM 2821 C CA . GLU A 1 353 ? 4.387 18.790 4.293 1.00 70.88 353 GLU A CA 1
ATOM 2822 C C . GLU A 1 353 ? 4.531 18.680 5.818 1.00 70.88 353 GLU A C 1
ATOM 2824 O O . GLU A 1 353 ? 5.471 18.055 6.311 1.00 70.88 353 GLU A O 1
ATOM 2829 N N . MET A 1 354 ? 3.551 19.193 6.570 1.00 71.31 354 MET A N 1
ATOM 2830 C CA . MET A 1 354 ? 3.503 19.028 8.025 1.00 71.31 354 MET A CA 1
ATOM 2831 C C . MET A 1 354 ? 3.336 17.563 8.441 1.00 71.31 354 MET A C 1
ATOM 2833 O O . MET A 1 354 ? 4.047 17.094 9.326 1.00 71.31 354 MET A O 1
ATOM 2837 N N . GLU A 1 355 ? 2.415 16.825 7.811 1.00 72.38 355 GLU A N 1
ATOM 2838 C CA . GLU A 1 355 ? 2.226 15.400 8.112 1.00 72.38 355 GLU A CA 1
ATOM 2839 C C . GLU A 1 355 ? 3.483 14.581 7.811 1.00 72.38 355 GLU A C 1
ATOM 2841 O O . GLU A 1 355 ? 3.861 13.744 8.628 1.00 72.38 355 GLU A O 1
ATOM 2846 N N . TYR A 1 356 ? 4.163 14.851 6.693 1.00 75.19 356 TYR A N 1
ATOM 2847 C CA . TYR A 1 356 ? 5.432 14.206 6.371 1.00 75.19 356 TYR A CA 1
ATOM 2848 C C . TYR A 1 356 ? 6.521 14.556 7.372 1.00 75.19 356 TYR A C 1
ATOM 2850 O O . TYR A 1 356 ? 7.213 13.667 7.847 1.00 75.19 356 TYR A O 1
ATOM 2858 N N . THR A 1 357 ? 6.669 15.834 7.712 1.00 73.44 357 THR A N 1
ATOM 2859 C CA . THR A 1 357 ? 7.669 16.274 8.690 1.00 73.44 357 THR A CA 1
ATOM 2860 C C . THR A 1 357 ? 7.453 15.567 10.023 1.00 73.44 357 THR A C 1
ATOM 2862 O O . THR A 1 357 ? 8.399 15.057 10.619 1.00 73.44 357 THR A O 1
ATOM 2865 N N . ASN A 1 358 ? 6.196 15.457 10.455 1.00 74.19 358 ASN A N 1
ATOM 2866 C CA . ASN A 1 358 ? 5.853 14.733 11.668 1.00 74.19 358 ASN A CA 1
ATOM 2867 C C . ASN A 1 358 ? 6.092 13.223 11.528 1.00 74.19 358 ASN A C 1
ATOM 2869 O O . ASN A 1 358 ? 6.570 12.624 12.483 1.00 74.19 358 ASN A O 1
ATOM 2873 N N . TYR A 1 359 ? 5.796 12.615 10.375 1.00 79.38 359 TYR A N 1
ATOM 2874 C CA . TYR A 1 359 ? 6.098 11.206 10.109 1.00 79.38 359 TYR A CA 1
ATOM 2875 C C . TYR A 1 359 ? 7.605 10.941 10.126 1.00 79.38 359 TYR A C 1
ATOM 2877 O O . TYR A 1 359 ? 8.053 10.026 10.796 1.00 79.38 359 TYR A O 1
ATOM 2885 N N . MET A 1 360 ? 8.414 11.767 9.465 1.00 73.69 360 MET A N 1
ATOM 2886 C CA . MET A 1 360 ? 9.874 11.635 9.477 1.00 73.69 360 MET A CA 1
ATOM 2887 C C . MET A 1 360 ? 10.463 11.816 10.877 1.00 73.69 360 MET A C 1
ATOM 2889 O O . MET A 1 360 ? 11.507 11.245 11.178 1.00 73.69 360 MET A O 1
ATOM 2893 N N . ALA A 1 361 ? 9.808 12.608 11.729 1.00 72.88 361 ALA A N 1
ATOM 2894 C CA . ALA A 1 361 ? 10.240 12.833 13.102 1.00 72.88 361 ALA A CA 1
ATOM 2895 C C . ALA A 1 361 ? 9.864 11.693 14.063 1.00 72.88 361 ALA A C 1
ATOM 2897 O O . ALA A 1 361 ? 10.558 11.507 15.060 1.00 72.88 361 ALA A O 1
ATOM 2898 N N . THR A 1 362 ? 8.771 10.966 13.815 1.00 74.25 362 THR A N 1
ATOM 2899 C CA . THR A 1 362 ? 8.239 9.970 14.770 1.00 74.25 362 THR A CA 1
ATOM 2900 C C . THR A 1 362 ? 8.148 8.548 14.232 1.00 74.25 362 THR A C 1
ATOM 2902 O O . THR A 1 362 ? 7.946 7.621 15.012 1.00 74.25 362 THR A O 1
ATOM 2905 N N . GLY A 1 363 ? 8.259 8.376 12.917 1.00 75.75 363 GLY A N 1
ATOM 2906 C CA . GLY A 1 363 ? 7.968 7.142 12.195 1.00 75.75 363 GLY A CA 1
ATOM 2907 C C . GLY A 1 363 ? 6.479 6.799 12.106 1.00 75.75 363 GLY A C 1
ATOM 2908 O O . GLY A 1 363 ? 6.172 5.692 11.684 1.00 75.75 363 GLY A O 1
ATOM 2909 N N . ILE A 1 364 ? 5.571 7.699 12.516 1.00 79.38 364 ILE A N 1
ATOM 2910 C CA . ILE A 1 364 ? 4.163 7.359 12.778 1.00 79.38 364 ILE A CA 1
ATOM 2911 C C . ILE A 1 364 ? 3.1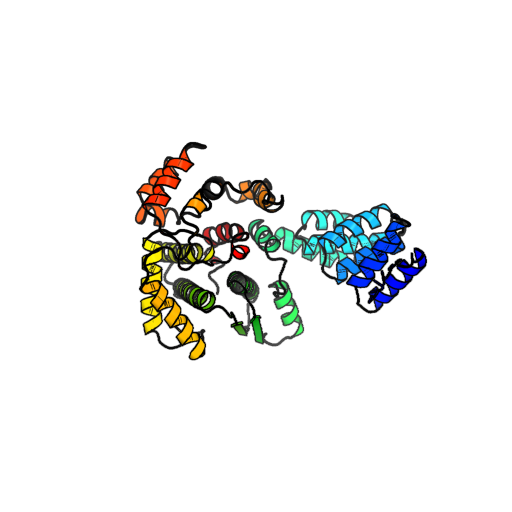87 8.184 11.950 1.00 79.38 364 ILE A C 1
ATOM 2913 O O . ILE A 1 364 ? 3.290 9.410 11.848 1.00 79.38 364 ILE A O 1
ATOM 2917 N N . VAL A 1 365 ? 2.166 7.512 11.420 1.00 82.25 365 VAL A N 1
ATOM 2918 C CA . VAL A 1 365 ? 0.997 8.155 10.815 1.00 82.25 365 VAL A CA 1
ATOM 2919 C C . VAL A 1 365 ? -0.094 8.420 11.854 1.00 82.25 365 VAL A C 1
ATOM 2921 O O . VAL A 1 365 ? -0.582 7.526 12.550 1.00 82.25 365 VAL A O 1
ATOM 2924 N N . TYR A 1 366 ? -0.535 9.677 11.925 1.00 85.19 366 TYR A N 1
ATOM 2925 C CA . TYR A 1 366 ? -1.609 10.091 12.830 1.00 85.19 366 TYR A CA 1
ATOM 2926 C C . TYR A 1 366 ? -3.000 9.784 12.270 1.00 85.19 366 TYR A C 1
ATOM 2928 O O . TYR A 1 366 ? -3.194 9.836 11.043 1.00 85.19 366 TYR A O 1
ATOM 2936 N N . PRO A 1 367 ? -3.991 9.565 13.156 1.00 85.31 367 PRO A N 1
ATOM 2937 C CA . PRO A 1 367 ? -5.377 9.416 12.745 1.00 85.31 367 PRO A CA 1
ATOM 2938 C C . PRO A 1 367 ? -5.864 10.660 11.981 1.00 85.31 367 PRO A C 1
ATOM 2940 O O . PRO A 1 367 ? -5.332 11.759 12.179 1.00 85.31 367 PRO A O 1
ATOM 2943 N N . PRO A 1 368 ? -6.905 10.535 11.139 1.00 81.38 368 PRO A N 1
ATOM 2944 C CA . PRO A 1 368 ? -7.564 11.692 10.537 1.00 81.38 368 PRO A CA 1
ATOM 2945 C C . PRO A 1 368 ? -7.943 12.728 11.604 1.00 81.38 368 PRO A C 1
ATOM 2947 O O . PRO A 1 368 ? -8.360 12.353 12.698 1.00 81.38 368 PRO A O 1
ATOM 2950 N N . SER A 1 369 ? -7.839 14.026 11.295 1.00 81.50 369 SER A N 1
ATOM 2951 C CA . SER A 1 369 ? -7.953 15.087 12.311 1.00 81.50 369 SER A CA 1
ATOM 2952 C C . SER A 1 369 ? -9.230 15.007 13.149 1.00 81.50 369 SER A C 1
ATOM 2954 O O . SER A 1 369 ? -9.163 15.212 14.352 1.00 81.50 369 SER A O 1
ATOM 2956 N N . HIS A 1 370 ? -10.370 14.660 12.547 1.00 82.19 370 HIS A N 1
ATOM 2957 C CA . HIS A 1 370 ? -11.633 14.508 13.273 1.00 82.19 370 HIS A CA 1
ATOM 2958 C C . HIS A 1 370 ? -11.607 13.308 14.244 1.00 82.19 370 HIS A C 1
ATOM 2960 O O . HIS A 1 370 ? -11.981 13.466 15.404 1.00 82.19 370 HIS A O 1
ATOM 2966 N N . VAL A 1 371 ? -11.090 12.142 13.816 1.00 83.69 371 VAL A N 1
ATOM 2967 C CA . VAL A 1 371 ? -10.884 10.968 14.687 1.00 83.69 371 VAL A CA 1
ATOM 2968 C C . VAL A 1 371 ? -9.943 11.333 15.822 1.00 83.69 371 VAL A C 1
ATOM 2970 O O . VAL A 1 371 ? -10.212 11.017 16.973 1.00 83.69 371 VAL A O 1
ATOM 2973 N N . MET A 1 372 ? -8.854 12.030 15.509 1.00 89.31 372 MET A N 1
ATOM 2974 C CA . MET A 1 372 ? -7.875 12.450 16.499 1.00 89.31 372 MET A CA 1
ATOM 2975 C C . MET A 1 372 ? -8.480 13.429 17.510 1.00 89.31 372 MET A C 1
ATOM 2977 O O . MET A 1 372 ? -8.298 13.242 18.701 1.00 89.31 372 MET A O 1
ATOM 2981 N N . THR A 1 373 ? -9.254 14.431 17.085 1.00 89.25 373 THR A N 1
ATOM 2982 C CA . THR A 1 373 ? -9.939 15.351 18.010 1.00 89.25 373 THR A CA 1
ATOM 2983 C C . THR A 1 373 ? -10.944 14.628 18.907 1.00 89.25 373 THR A C 1
ATOM 2985 O O . THR A 1 373 ? -11.074 14.984 20.076 1.00 89.25 373 THR A O 1
ATOM 2988 N N . LEU A 1 374 ? -11.644 13.623 18.377 1.00 88.69 374 LEU A N 1
ATOM 2989 C CA . LEU A 1 374 ? -12.653 12.871 19.120 1.00 88.69 374 LEU A CA 1
ATOM 2990 C C . LEU A 1 374 ? -12.036 11.869 20.105 1.00 88.69 374 LEU A C 1
ATOM 2992 O O . LEU A 1 374 ? -12.460 11.790 21.255 1.00 88.69 374 LEU A O 1
ATOM 2996 N N . MET A 1 375 ? -11.057 11.094 19.643 1.00 92.75 375 MET A N 1
ATOM 2997 C CA . MET A 1 375 ? -10.518 9.936 20.359 1.00 92.75 375 MET A CA 1
ATOM 2998 C C . MET A 1 375 ? -9.230 10.256 21.124 1.00 92.75 375 MET A C 1
ATOM 3000 O O . MET A 1 375 ? -8.934 9.606 22.119 1.00 92.75 375 MET A O 1
ATOM 3004 N N . GLU A 1 376 ? -8.465 11.253 20.675 1.00 94.62 376 GLU A N 1
ATOM 3005 C CA . GLU A 1 376 ? -7.128 11.599 21.176 1.00 94.62 376 GLU A CA 1
ATOM 3006 C C . GLU A 1 376 ? -6.968 13.138 21.302 1.00 94.62 376 GLU A C 1
ATOM 3008 O O . GLU A 1 376 ? -6.078 13.734 20.684 1.00 94.62 376 GLU A O 1
ATOM 3013 N N . PRO A 1 377 ? -7.830 13.841 22.066 1.00 95.56 377 PRO A N 1
ATOM 3014 C CA . PRO A 1 377 ? -7.851 15.309 22.095 1.00 95.56 377 PRO A CA 1
ATOM 3015 C C . PRO A 1 377 ? -6.531 15.939 22.578 1.00 95.56 377 PRO A C 1
ATOM 3017 O O . PRO A 1 377 ? -6.161 17.030 22.137 1.00 95.56 377 PRO A O 1
ATOM 3020 N N . GLU A 1 378 ? -5.790 15.252 23.453 1.00 95.31 378 GLU A N 1
ATOM 3021 C CA . GLU A 1 378 ? -4.456 15.681 23.892 1.00 95.31 378 GLU A CA 1
ATOM 3022 C C . GLU A 1 378 ? -3.442 15.602 22.735 1.00 95.31 378 GLU A C 1
ATOM 3024 O O . GLU A 1 378 ? -2.726 16.575 22.500 1.00 95.31 378 GLU A O 1
ATOM 3029 N N . LEU A 1 379 ? -3.451 14.526 21.934 1.00 92.00 379 LEU A N 1
ATOM 3030 C CA . LEU A 1 379 ? -2.636 14.428 20.716 1.00 92.00 379 LEU A CA 1
ATOM 3031 C C . LEU A 1 379 ? -2.986 15.529 19.713 1.00 92.00 379 LEU A C 1
ATOM 3033 O O . LEU A 1 379 ? -2.091 16.169 19.164 1.00 92.00 379 LEU A O 1
ATOM 3037 N N . ALA A 1 380 ? -4.280 15.784 19.500 1.00 91.00 380 ALA A N 1
ATOM 3038 C CA . ALA A 1 380 ? -4.729 16.851 18.610 1.00 91.00 380 ALA A CA 1
ATOM 3039 C C . ALA A 1 380 ? -4.192 18.221 19.052 1.00 91.00 380 ALA A C 1
ATOM 3041 O O . ALA A 1 380 ? -3.770 19.015 18.213 1.00 91.00 380 ALA A O 1
ATOM 3042 N N . THR A 1 381 ? -4.160 18.471 20.363 1.00 92.06 381 THR A N 1
ATOM 3043 C CA . THR A 1 381 ? -3.596 19.696 20.946 1.00 92.06 381 THR A CA 1
ATOM 3044 C C . THR A 1 381 ? -2.086 19.767 20.723 1.00 92.06 381 THR A C 1
ATOM 3046 O O . THR A 1 381 ? -1.596 20.783 20.240 1.00 92.06 381 THR A O 1
ATOM 3049 N N . ILE A 1 382 ? -1.352 18.675 20.973 1.00 89.62 382 ILE A N 1
ATOM 3050 C CA . ILE A 1 382 ? 0.101 18.602 20.741 1.00 89.62 382 ILE A CA 1
ATOM 3051 C C . ILE A 1 382 ? 0.442 18.894 19.275 1.00 89.62 382 ILE A C 1
ATOM 3053 O O . ILE A 1 382 ? 1.363 19.662 19.007 1.00 89.62 382 ILE A O 1
ATOM 3057 N N . ILE A 1 383 ? -0.309 18.321 18.327 1.00 85.75 383 ILE A N 1
ATOM 3058 C CA . ILE A 1 383 ? -0.096 18.544 16.890 1.00 85.75 383 ILE A CA 1
ATOM 3059 C C . ILE A 1 383 ? -0.486 19.969 16.474 1.00 85.75 383 ILE A C 1
ATOM 3061 O O . ILE A 1 383 ? 0.167 20.545 15.610 1.00 85.75 383 ILE A O 1
ATOM 3065 N N . ALA A 1 384 ? -1.521 20.561 17.073 1.00 85.94 384 ALA A N 1
ATOM 3066 C CA . ALA A 1 384 ? -1.923 21.936 16.772 1.00 85.94 384 ALA A CA 1
ATOM 3067 C C . ALA A 1 384 ? -0.941 22.982 17.333 1.00 85.94 384 ALA A C 1
ATOM 3069 O O . ALA A 1 384 ? -0.728 24.023 16.713 1.00 85.94 384 ALA A O 1
ATOM 3070 N N . GLU A 1 385 ? -0.343 22.714 18.496 1.00 85.69 385 GLU A N 1
ATOM 3071 C CA . GLU A 1 385 ? 0.650 23.580 19.151 1.00 85.69 385 GLU A CA 1
ATOM 3072 C C . GLU A 1 385 ? 2.078 23.376 18.626 1.00 85.69 385 GLU A C 1
ATOM 3074 O O . GLU A 1 385 ? 2.986 24.135 18.982 1.00 85.69 385 GLU A O 1
ATOM 3079 N N . ALA A 1 386 ? 2.280 22.354 17.793 1.00 77.56 386 ALA A N 1
ATOM 3080 C CA . ALA A 1 386 ? 3.551 21.995 17.194 1.00 77.56 386 ALA A CA 1
ATOM 3081 C C . ALA A 1 386 ? 4.148 23.167 16.398 1.00 77.56 386 ALA A C 1
ATOM 3083 O O . ALA A 1 386 ? 3.708 23.479 15.291 1.00 77.56 386 ALA A O 1
ATOM 3084 N N . LYS A 1 387 ? 5.186 23.807 16.942 1.00 67.12 387 LYS A N 1
ATOM 3085 C CA . LYS A 1 387 ? 6.072 24.697 16.178 1.00 67.12 387 LYS A CA 1
ATOM 3086 C C . LYS A 1 387 ? 7.180 23.868 15.533 1.00 67.12 387 LYS A C 1
ATOM 3088 O O . LYS A 1 387 ? 7.579 22.839 16.082 1.00 67.12 387 LYS A O 1
ATOM 3093 N N . GLU A 1 388 ? 7.707 24.320 14.397 1.00 63.84 388 GLU A N 1
ATOM 3094 C CA . GLU A 1 388 ? 8.883 23.700 13.772 1.00 63.84 388 GLU A CA 1
ATOM 3095 C C . GLU A 1 388 ? 10.015 23.536 14.812 1.00 63.84 388 GLU A C 1
ATOM 3097 O O . GLU A 1 388 ? 10.489 24.514 15.387 1.00 63.84 388 GLU A O 1
ATOM 3102 N N . GLY A 1 389 ? 10.408 22.288 15.101 1.00 59.50 389 GLY A N 1
ATOM 3103 C CA . GLY A 1 389 ? 11.553 21.942 15.959 1.00 59.50 389 GLY A CA 1
ATOM 3104 C C . GLY A 1 389 ? 11.288 21.613 17.442 1.00 59.50 389 GLY A C 1
ATOM 3105 O O . GLY A 1 389 ? 12.088 20.886 18.023 1.00 59.50 389 GLY A O 1
ATOM 3106 N N . GLU A 1 390 ? 10.191 22.059 18.071 1.00 64.69 390 GLU A N 1
ATOM 3107 C CA . GLU A 1 390 ? 9.925 21.811 19.518 1.00 64.69 390 GLU A CA 1
ATOM 3108 C C . GLU A 1 390 ? 9.002 20.605 19.799 1.00 64.69 390 GLU A C 1
ATOM 3110 O O . GLU A 1 390 ? 8.910 20.102 20.922 1.00 64.69 390 GLU A O 1
ATOM 3115 N N . THR A 1 391 ? 8.323 20.124 18.766 1.00 65.50 391 THR A N 1
ATOM 3116 C CA . THR A 1 391 ? 7.268 19.098 18.806 1.00 65.50 391 THR A CA 1
ATOM 3117 C C . THR A 1 391 ? 7.712 17.669 19.166 1.00 65.50 391 THR A C 1
ATOM 3119 O O . THR A 1 391 ? 6.944 16.991 19.857 1.00 65.50 391 THR A O 1
ATOM 3122 N N . PRO A 1 392 ? 8.911 17.174 18.783 1.00 73.06 392 PRO A N 1
ATOM 3123 C CA . PRO A 1 392 ? 9.217 15.744 18.887 1.00 73.06 392 PRO A CA 1
ATOM 3124 C C . PRO A 1 392 ? 9.148 15.176 20.310 1.00 73.06 392 PRO A C 1
ATOM 3126 O O . PRO A 1 392 ? 8.580 14.112 20.514 1.00 73.06 392 PRO A O 1
ATOM 3129 N N . ASN A 1 393 ? 9.640 15.894 21.325 1.00 81.81 393 ASN A N 1
ATOM 3130 C CA . ASN A 1 393 ? 9.729 15.344 22.686 1.00 81.81 393 ASN A CA 1
ATOM 3131 C C . ASN A 1 393 ? 8.365 15.186 23.371 1.00 81.81 393 ASN A C 1
ATOM 3133 O O . ASN A 1 393 ? 8.112 14.166 24.011 1.00 81.81 393 ASN A O 1
ATOM 3137 N N . LYS A 1 394 ? 7.480 16.186 23.244 1.00 85.94 394 LYS A N 1
ATOM 3138 C CA . LYS A 1 394 ? 6.115 16.105 23.797 1.00 85.94 394 LYS A CA 1
ATOM 3139 C C . LYS A 1 394 ? 5.323 14.995 23.115 1.00 85.94 394 LYS A C 1
ATOM 3141 O O . LYS A 1 394 ? 4.591 14.264 23.774 1.00 85.94 394 LYS A O 1
ATOM 3146 N N . LEU A 1 395 ? 5.502 14.874 21.804 1.00 85.12 395 LEU A N 1
ATOM 3147 C CA . LEU A 1 395 ? 4.838 13.876 20.990 1.00 85.12 395 LEU A CA 1
ATOM 3148 C C . LEU A 1 395 ? 5.316 12.462 21.322 1.00 85.12 395 LEU A C 1
ATOM 3150 O O . LEU A 1 395 ? 4.490 11.597 21.586 1.00 85.12 395 LEU A O 1
ATOM 3154 N N . LEU A 1 396 ? 6.628 12.241 21.413 1.00 84.44 396 LEU A N 1
ATOM 3155 C CA . LEU A 1 396 ? 7.187 10.961 21.848 1.00 84.44 396 LEU A CA 1
ATOM 3156 C C . LEU A 1 396 ? 6.693 10.589 23.248 1.00 84.44 396 LEU A C 1
ATOM 3158 O O . LEU A 1 396 ? 6.189 9.490 23.428 1.00 84.44 396 LEU A O 1
ATOM 3162 N N . ALA A 1 397 ? 6.735 11.513 24.214 1.00 88.19 397 ALA A N 1
ATOM 3163 C CA . ALA A 1 397 ? 6.226 11.253 25.562 1.00 88.19 397 ALA A CA 1
ATOM 3164 C C . ALA A 1 397 ? 4.729 10.891 25.572 1.00 88.19 397 ALA A C 1
ATOM 3166 O O . ALA A 1 397 ? 4.296 10.047 26.358 1.00 88.19 397 ALA A O 1
ATOM 3167 N N . TYR A 1 398 ? 3.934 11.512 24.695 1.00 92.50 398 TYR A N 1
ATOM 3168 C CA . TYR A 1 398 ? 2.526 11.173 24.526 1.00 92.50 398 TYR A CA 1
ATOM 3169 C C . TYR A 1 398 ? 2.342 9.759 23.971 1.00 92.50 398 TYR A C 1
ATOM 3171 O O . TYR A 1 398 ? 1.570 8.980 24.530 1.00 92.50 398 TYR A O 1
ATOM 3179 N N . LEU A 1 399 ? 3.045 9.430 22.886 1.00 90.69 399 LEU A N 1
ATOM 3180 C CA . LEU A 1 399 ? 2.980 8.121 22.238 1.00 90.69 399 LEU A CA 1
ATOM 3181 C C . LEU A 1 399 ? 3.430 7.023 23.207 1.00 90.69 399 LEU A C 1
ATOM 3183 O O . LEU A 1 399 ? 2.718 6.042 23.386 1.00 90.69 399 LEU A O 1
ATOM 3187 N N . GLU A 1 400 ? 4.538 7.247 23.919 1.00 88.62 400 GLU A N 1
ATOM 3188 C CA . GLU A 1 400 ? 5.074 6.324 24.922 1.00 88.62 400 GLU A CA 1
ATOM 3189 C C . GLU A 1 400 ? 4.069 6.019 26.050 1.00 88.62 400 GLU A C 1
ATOM 3191 O O . GLU A 1 400 ? 4.038 4.915 26.593 1.00 88.62 400 GLU A O 1
ATOM 3196 N N . LYS A 1 401 ? 3.242 7.003 26.417 1.00 93.06 401 LYS A N 1
ATOM 3197 C CA . LYS A 1 401 ? 2.261 6.886 27.500 1.00 93.06 401 LYS A CA 1
ATOM 3198 C C . LYS A 1 401 ? 0.931 6.279 27.049 1.00 93.06 401 LYS A C 1
ATOM 3200 O O . LYS A 1 401 ? 0.307 5.558 27.828 1.00 93.06 401 LYS A O 1
ATOM 3205 N N . ASN A 1 402 ? 0.455 6.635 25.857 1.00 94.00 402 ASN A N 1
ATOM 3206 C CA . ASN A 1 402 ? -0.939 6.412 25.458 1.00 94.00 402 ASN A CA 1
ATOM 3207 C C . ASN A 1 402 ? -1.108 5.355 24.362 1.00 94.00 402 ASN A C 1
ATOM 3209 O O . ASN A 1 402 ? -2.194 4.790 24.219 1.00 94.00 402 ASN A O 1
ATOM 3213 N N . TRP A 1 403 ? -0.067 5.092 23.575 1.00 93.00 403 TRP A N 1
ATOM 3214 C CA . TRP A 1 403 ? -0.121 4.113 22.498 1.00 93.00 403 TRP A CA 1
ATOM 3215 C C . TRP A 1 403 ? 0.458 2.777 22.955 1.00 93.00 403 TRP A C 1
ATOM 3217 O O . TRP A 1 403 ? 1.152 2.670 23.965 1.00 93.00 403 TRP A O 1
ATOM 3227 N N . LYS A 1 404 ? 0.103 1.724 22.226 1.00 89.88 404 LYS A N 1
ATOM 3228 C CA . LYS A 1 404 ? 0.472 0.344 22.529 1.00 89.88 404 LYS A CA 1
ATOM 3229 C C . LYS A 1 404 ? 1.211 -0.260 21.357 1.00 89.88 404 LYS A C 1
ATOM 3231 O O . LYS A 1 404 ? 0.991 0.132 20.219 1.00 89.88 404 LYS A O 1
ATOM 3236 N N . GLU A 1 405 ? 2.038 -1.255 21.628 1.00 87.12 405 GLU A N 1
ATOM 3237 C CA . GLU A 1 405 ? 2.678 -2.033 20.574 1.00 87.12 405 GLU A CA 1
ATOM 3238 C C . GLU A 1 405 ? 1.646 -2.722 19.675 1.00 87.12 405 GLU A C 1
ATOM 3240 O O . GLU A 1 405 ? 0.667 -3.311 20.147 1.00 87.12 405 GLU A O 1
ATOM 3245 N N . ASN A 1 406 ? 1.884 -2.664 18.368 1.00 88.12 406 ASN A N 1
ATOM 3246 C CA . ASN A 1 406 ? 1.072 -3.348 17.383 1.00 88.12 406 ASN A CA 1
ATOM 3247 C C . ASN A 1 406 ? 1.419 -4.841 17.343 1.00 88.12 406 ASN A C 1
ATOM 3249 O O . ASN A 1 406 ? 2.252 -5.302 16.566 1.00 88.12 406 ASN A O 1
ATOM 3253 N N . ARG A 1 407 ? 0.703 -5.631 18.142 1.00 86.25 407 ARG A N 1
ATOM 3254 C CA . ARG A 1 407 ? 0.822 -7.099 18.137 1.00 86.25 407 ARG A CA 1
ATOM 3255 C C . ARG A 1 407 ? 0.231 -7.797 16.906 1.00 86.25 407 ARG A C 1
ATOM 3257 O O . ARG A 1 407 ? 0.403 -9.007 16.770 1.00 86.25 407 ARG A O 1
ATOM 3264 N N . PHE A 1 408 ? -0.458 -7.058 16.039 1.00 88.12 408 PHE A N 1
ATOM 3265 C CA . PHE A 1 408 ? -1.029 -7.558 14.785 1.00 88.12 408 PHE A CA 1
ATOM 3266 C C . PHE A 1 408 ? -0.096 -7.319 13.586 1.00 88.12 408 PHE A C 1
ATOM 3268 O O . PHE A 1 408 ? -0.367 -7.827 12.498 1.00 88.12 408 PHE A O 1
ATOM 3275 N N . GLY A 1 409 ? 0.976 -6.542 13.773 1.00 78.94 409 GLY A N 1
ATOM 3276 C CA . GLY A 1 409 ? 1.938 -6.170 12.740 1.00 78.94 409 GLY A CA 1
ATOM 3277 C C . GLY A 1 409 ? 2.845 -7.316 12.302 1.00 78.94 409 GLY A C 1
ATOM 3278 O O . GLY A 1 409 ? 2.940 -8.361 12.952 1.00 78.94 409 GLY A O 1
ATOM 3279 N N . SER A 1 410 ? 3.511 -7.129 11.159 1.00 69.06 410 SER A N 1
ATOM 3280 C CA . SER A 1 410 ? 4.581 -8.039 10.737 1.00 69.06 410 SER A CA 1
ATOM 3281 C C . SER A 1 410 ? 5.772 -7.868 11.661 1.00 69.06 410 SER A C 1
ATOM 3283 O O . SER A 1 410 ? 6.133 -6.747 11.990 1.00 69.06 410 SER A O 1
ATOM 3285 N N . LYS A 1 411 ? 6.400 -8.975 12.054 1.00 64.12 411 LYS A N 1
ATOM 3286 C CA . LYS A 1 411 ? 7.697 -8.941 12.746 1.00 64.12 411 LYS A CA 1
ATOM 3287 C C . LYS A 1 411 ? 8.875 -9.049 11.785 1.00 64.12 411 LYS A C 1
ATOM 3289 O O . LYS A 1 411 ? 9.995 -9.271 12.237 1.00 64.12 411 LYS A O 1
ATOM 3294 N N . ASP A 1 412 ? 8.602 -9.037 10.486 1.00 63.06 412 ASP A N 1
ATOM 3295 C CA . ASP A 1 412 ? 9.624 -9.228 9.475 1.00 63.06 412 ASP A CA 1
ATOM 3296 C C . ASP A 1 412 ? 10.370 -7.908 9.265 1.00 63.06 412 ASP A C 1
ATOM 3298 O O . ASP A 1 412 ? 9.749 -6.953 8.794 1.00 63.06 412 ASP A O 1
ATOM 3302 N N . PRO A 1 413 ? 11.669 -7.820 9.600 1.00 56.03 413 PRO A N 1
ATOM 3303 C CA . PRO A 1 413 ? 12.445 -6.602 9.378 1.00 56.03 413 PRO A CA 1
ATOM 3304 C C . PRO A 1 413 ? 12.472 -6.195 7.896 1.00 56.03 413 PRO A C 1
ATOM 3306 O O . PRO A 1 413 ? 12.674 -5.028 7.575 1.00 56.03 413 PRO A O 1
ATOM 3309 N N . GLU A 1 414 ? 12.256 -7.147 6.978 1.00 52.38 414 GLU A N 1
ATOM 3310 C CA . GLU A 1 414 ? 12.205 -6.883 5.536 1.00 52.38 414 GLU A CA 1
ATOM 3311 C C . GLU A 1 414 ? 10.911 -6.156 5.098 1.00 52.38 414 GLU A C 1
ATOM 3313 O O . GLU A 1 414 ? 10.915 -5.465 4.075 1.00 52.38 414 GLU A O 1
ATOM 3318 N N . ASP A 1 415 ? 9.826 -6.222 5.883 1.00 52.28 415 ASP A N 1
ATOM 3319 C CA . ASP A 1 415 ? 8.522 -5.622 5.541 1.00 52.28 415 ASP A CA 1
ATOM 3320 C C . ASP A 1 415 ? 8.445 -4.101 5.830 1.00 52.28 415 ASP A C 1
ATOM 3322 O O . ASP A 1 415 ? 7.523 -3.422 5.356 1.00 52.28 415 ASP A O 1
ATOM 3326 N N . GLU A 1 416 ? 9.399 -3.549 6.591 1.00 49.16 416 GLU A N 1
ATOM 3327 C CA . GLU A 1 416 ? 9.304 -2.224 7.232 1.00 49.16 416 GLU A CA 1
ATOM 3328 C C . GLU A 1 416 ? 9.691 -1.045 6.305 1.00 49.16 416 GLU A C 1
ATOM 3330 O O . GLU A 1 416 ? 9.220 0.077 6.491 1.00 49.16 416 GLU A O 1
ATOM 3335 N N . HIS A 1 417 ? 10.463 -1.277 5.236 1.00 46.88 417 HIS A N 1
ATOM 3336 C CA . HIS A 1 417 ? 10.998 -0.203 4.376 1.00 46.88 417 HIS A CA 1
ATOM 3337 C C . HIS A 1 417 ? 10.026 0.381 3.323 1.00 46.88 417 HIS A C 1
ATOM 3339 O O . HIS A 1 417 ? 10.393 1.307 2.607 1.00 46.88 417 HIS A O 1
ATOM 3345 N N . HIS A 1 418 ? 8.788 -0.114 3.206 1.00 47.62 418 HIS A N 1
ATOM 3346 C CA . HIS A 1 418 ? 7.918 0.181 2.047 1.00 47.62 418 HIS A CA 1
ATOM 3347 C C . HIS A 1 418 ? 6.635 0.970 2.371 1.00 47.62 418 HIS A C 1
ATOM 3349 O O . HIS A 1 418 ? 5.772 1.140 1.508 1.00 47.62 418 HIS A O 1
ATOM 3355 N N . CYS A 1 419 ? 6.466 1.451 3.605 1.00 43.47 419 CYS A N 1
ATOM 3356 C CA . CYS A 1 419 ? 5.153 1.895 4.074 1.00 43.47 419 CYS A CA 1
ATOM 3357 C C . CYS A 1 419 ? 4.737 3.286 3.556 1.00 43.47 419 CYS A C 1
ATOM 3359 O O . CYS A 1 419 ? 3.612 3.432 3.095 1.00 43.47 419 CYS A O 1
ATOM 3361 N N . PHE A 1 420 ? 5.610 4.300 3.516 1.00 39.88 420 PHE A N 1
ATOM 3362 C CA . PHE A 1 420 ? 5.185 5.706 3.357 1.00 39.88 420 PHE A CA 1
ATOM 3363 C C . PHE A 1 420 ? 4.372 6.047 2.081 1.00 39.88 420 PHE A C 1
ATOM 3365 O O . PHE A 1 420 ? 3.500 6.920 2.111 1.00 39.88 420 PHE A O 1
ATOM 3372 N N . GLY A 1 421 ? 4.584 5.337 0.965 1.00 42.16 421 GLY A N 1
ATOM 3373 C CA . GLY A 1 421 ? 3.862 5.581 -0.294 1.00 42.16 421 GLY A CA 1
ATOM 3374 C C . GLY A 1 421 ? 2.345 5.344 -0.215 1.00 42.16 421 GLY A C 1
ATOM 3375 O O . GLY A 1 421 ? 1.579 5.991 -0.931 1.00 42.16 421 GLY A O 1
ATOM 3376 N N . ILE A 1 422 ? 1.892 4.466 0.684 1.00 39.44 422 ILE A N 1
ATOM 3377 C CA . ILE A 1 422 ? 0.481 4.077 0.807 1.00 39.44 422 ILE A CA 1
ATOM 3378 C C . ILE A 1 422 ? -0.306 5.100 1.672 1.00 39.44 422 ILE A C 1
ATOM 3380 O O . ILE A 1 422 ? -1.489 5.340 1.410 1.00 39.44 422 ILE A O 1
ATOM 3384 N N . THR A 1 423 ? 0.342 5.805 2.616 1.00 36.94 423 THR A N 1
ATOM 3385 C CA . THR A 1 423 ? -0.276 6.818 3.509 1.00 36.94 423 THR A CA 1
ATOM 3386 C C . THR A 1 423 ? -0.941 7.957 2.739 1.00 36.94 423 THR A C 1
ATOM 3388 O O . THR A 1 423 ? -2.067 8.370 3.034 1.00 36.94 423 THR A O 1
ATOM 3391 N N . LEU A 1 424 ? -0.223 8.478 1.741 1.00 35.41 424 LEU A N 1
ATOM 3392 C CA . LEU A 1 424 ? -0.620 9.650 0.961 1.00 35.41 424 LEU A CA 1
ATOM 3393 C C . LEU A 1 424 ? -1.815 9.356 0.048 1.00 35.41 424 LEU A C 1
ATOM 3395 O O . LEU A 1 424 ? -2.633 10.241 -0.198 1.00 35.41 424 LEU A O 1
ATOM 3399 N N . PHE A 1 425 ? -1.956 8.111 -0.413 1.00 38.03 425 PHE A N 1
ATOM 3400 C CA . PHE A 1 425 ? -3.065 7.691 -1.266 1.00 38.03 425 PHE A CA 1
ATOM 3401 C C . PHE A 1 425 ? -4.370 7.531 -0.477 1.00 38.03 425 PHE A C 1
ATOM 3403 O O . PHE A 1 425 ? -5.403 8.070 -0.874 1.00 38.03 425 PHE A O 1
ATOM 3410 N N . MET A 1 426 ? -4.321 6.864 0.681 1.00 36.62 426 MET A N 1
ATOM 3411 C CA . MET A 1 426 ? -5.525 6.527 1.451 1.00 36.62 426 MET A CA 1
ATOM 3412 C C . MET A 1 426 ? -6.220 7.743 2.085 1.00 36.62 426 MET A C 1
ATOM 3414 O O . MET A 1 426 ? -7.447 7.768 2.185 1.00 36.62 426 MET A O 1
ATOM 3418 N N . LYS A 1 427 ? -5.464 8.786 2.460 1.00 38.75 427 LYS A N 1
ATOM 3419 C CA . LYS A 1 427 ? -6.037 10.051 2.958 1.00 38.75 427 LYS A CA 1
ATOM 3420 C C . LYS A 1 427 ? -6.632 10.933 1.854 1.00 38.75 427 LYS A C 1
ATOM 3422 O O . LYS A 1 427 ? -7.518 11.735 2.142 1.00 38.75 427 LYS A O 1
ATOM 3427 N N . ARG A 1 428 ? -6.143 10.819 0.613 1.00 35.41 428 ARG A N 1
ATOM 3428 C CA . ARG A 1 428 ? -6.442 11.768 -0.475 1.00 35.41 428 ARG A CA 1
ATOM 3429 C C . ARG A 1 428 ? -7.479 11.256 -1.467 1.00 35.41 428 ARG A C 1
ATOM 3431 O O . ARG A 1 428 ? -8.323 12.030 -1.905 1.00 35.41 428 ARG A O 1
ATOM 3438 N N . ASN A 1 429 ? -7.456 9.955 -1.745 1.00 34.88 429 ASN A N 1
ATOM 3439 C CA . ASN A 1 429 ? -8.433 9.272 -2.582 1.00 34.88 429 ASN A CA 1
ATOM 3440 C C . ASN A 1 429 ? -9.101 8.134 -1.807 1.00 34.88 429 ASN A C 1
ATOM 3442 O O . ASN A 1 429 ? -9.027 6.992 -2.268 1.00 34.88 429 ASN A O 1
ATOM 3446 N N . PRO A 1 430 ? -9.786 8.406 -0.668 1.00 35.84 430 PRO A N 1
ATOM 3447 C CA . PRO A 1 430 ? -10.649 7.399 -0.076 1.00 35.84 430 PRO A CA 1
ATOM 3448 C C . PRO A 1 430 ? -11.530 6.848 -1.194 1.00 35.84 430 PRO A C 1
ATOM 3450 O O . PRO A 1 430 ? -11.426 5.675 -1.471 1.00 35.84 430 PRO A O 1
ATOM 3453 N N . HIS A 1 431 ? -12.202 7.689 -1.987 1.00 34.28 431 HIS A N 1
ATOM 3454 C CA . HIS A 1 431 ? -13.109 7.291 -3.076 1.00 34.28 431 HIS A CA 1
ATOM 3455 C C . HIS A 1 431 ? -12.580 6.350 -4.182 1.00 34.28 431 HIS A C 1
ATOM 3457 O O . HIS A 1 431 ? -13.413 5.716 -4.820 1.00 34.28 431 HIS A O 1
ATOM 3463 N N . GLN A 1 432 ? -11.265 6.187 -4.381 1.00 34.62 432 GLN A N 1
ATOM 3464 C CA . GLN A 1 432 ? -10.709 5.217 -5.349 1.00 34.62 432 GLN A CA 1
ATOM 3465 C C . GLN A 1 432 ? -10.388 3.846 -4.729 1.00 34.62 432 GLN A C 1
ATOM 3467 O O . GLN A 1 432 ? -10.337 2.849 -5.435 1.00 34.62 432 GLN A O 1
ATOM 3472 N N . LEU A 1 433 ? -10.253 3.748 -3.401 1.00 36.59 433 LEU A N 1
ATOM 3473 C CA . LEU A 1 433 ? -10.151 2.470 -2.661 1.00 36.59 433 LEU A CA 1
ATOM 3474 C C . LEU A 1 433 ? -11.474 1.694 -2.578 1.00 36.59 433 LEU A C 1
ATOM 3476 O O . LEU A 1 433 ? -11.619 0.737 -1.826 1.00 36.59 433 LEU A O 1
ATOM 3480 N N . LEU A 1 434 ? -12.464 2.183 -3.297 1.00 37.03 434 LEU A N 1
ATOM 3481 C CA . LEU A 1 434 ? -13.821 2.339 -2.814 1.00 37.03 434 LEU A CA 1
ATOM 3482 C C . LEU A 1 434 ? -14.815 1.951 -3.942 1.00 37.03 434 LEU A C 1
ATOM 3484 O O . LEU A 1 434 ? -16.027 1.961 -3.785 1.00 37.03 434 LEU A O 1
ATOM 3488 N N . ASN A 1 435 ? -14.320 1.568 -5.115 1.00 31.27 435 ASN A N 1
ATOM 3489 C CA . ASN A 1 435 ? -15.134 0.914 -6.141 1.00 31.27 435 ASN A CA 1
ATOM 3490 C C . ASN A 1 435 ? -14.861 -0.607 -6.203 1.00 31.27 435 ASN A C 1
ATOM 3492 O O . ASN A 1 435 ? -15.279 -1.242 -7.164 1.00 31.27 435 ASN A O 1
ATOM 3496 N N . LEU A 1 436 ? -14.198 -1.175 -5.177 1.00 33.25 436 LEU A N 1
ATOM 3497 C CA . LEU A 1 436 ? -13.889 -2.608 -5.019 1.00 33.25 436 LEU A CA 1
ATOM 3498 C C . LEU A 1 436 ? -15.008 -3.436 -4.370 1.00 33.25 436 LEU A C 1
ATOM 3500 O O . LEU A 1 436 ? -15.612 -2.985 -3.361 1.00 33.25 436 LEU A O 1
#

Organism: Pyronema omphalodes (strain CBS 100304) (NCBI:txid1076935)

InterPro domains:
  IPR011990 Tetratricopeptide-like helical domain superfamily [G3DSA:1.25.40.10] (7-131)
  IPR011990 Tetratricopeptide-like helical domain superfamily [SSF48452] (17-109)